Protein 6THK (pdb70)

Foldseek 3Di:
DDPVVVVVCLVPLFVVLLVVLVVVLVVCLVCLLVVLVVQLVVVQCVVCVVPDHHDLVSSLVSLVVSLVVLVVLLVVLVVLLVVADDDPSVPDDSVRVVVRLVVVLVVDDPVVCVVQPSSNSSVSVSVSSNSVSSSVSSVVSSVVSVVVSVVSVVVVLVVLVVVLVVVLVVLLVCQVVVLVVVLVVVVVVDDDDPPDDPLRVLVVSLVSLVVLLVVLVVVLVVLVVQLVPPPDVSSNSNSVSVNVSSVSNNVSSVVVNVVSVVVSVVVVVVVVVVVVVVVLLVVLLVLVVVLLVVCCVAPNDLLSVLLVCLLVLLQPFAWAALVQLCVLCVVLQPVVVVLADLVNLVLQLVQLVQFDPVLLLVQLVSQCSSSVFDRFDDDSNVLSNLVSVCSNDVDCSVNSNVCCVRRPPGGLSSLSSSLSSSVRGTPNDSLSSLVSQLSSQSRGDSVSNVSSSVSNSVVSPDDPDD

Organism: Pseudomonas aeruginosa (strain ATCC 15692 / DSM 22644 / CIP 104116 / JCM 14847 / LMG 12228 / 1C / PRS 101 / PAO1) (NCBI:txid208964)

Secondary structure (DSSP, 8-state):
--HHHHHHHHIIIIIHHHHHHHHHHHHHHHHHHHHHHHHHHHHHHHHHTTSSPPPHHHHHHHHHHHHHHHHHHHHHHHHHHHTS----GGGS-HHHHHHHHHHHHHTS-HHHHHHS-HHHHHHHHHHHHHHHHHHHHHHHHHHHHHHHHHHHHHHHHHHHHHHHHHHHHHHHHTHHHHHHHHHHHHHHTSPPPSS--HHHHHHHHHHHHHHHHHHHHHHHHHHHHHHHT-SSHHHHHHHHHHHHHHHHHHHHHHHHHHHHHHHHHHHHHHHHHHHHHHHHHHHHHHHHHHHHHHHHHHH-HHHHHHHHHHHHHHTT-B---HHHHHHHHHHHHHHHHHHS-HHHHHHHHHHHHT--HHHHHHHHHHHHHHTT-------HHHHHHHHHHHHHSS--HHHHHHHHHHHTT-BHHHHHHHHHHHHHHS--HHHHHHHHHHHHHHTT-HHHHHHHHHHHHHH-------

Solvent-accessible surface area: 26895 Å² total; per-residue (Å²): 90,87,133,120,102,78,102,102,35,26,89,140,17,0,102,134,33,8,124,68,26,52,74,51,6,65,52,62,77,88,116,28,61,61,65,24,59,101,105,3,79,38,73,11,53,133,90,11,122,70,159,119,155,14,71,60,86,39,62,12,87,8,22,38,61,8,9,133,132,15,54,66,47,32,64,39,70,35,57,41,35,102,177,23,72,128,11,29,4,73,158,68,67,23,95,40,4,43,95,32,0,25,55,30,50,96,168,43,55,193,81,86,48,91,92,60,65,26,90,60,7,10,166,58,11,31,116,8,0,57,4,28,16,61,30,44,3,24,28,72,2,2,120,69,10,109,140,36,10,84,123,24,93,51,69,50,70,55,92,50,57,45,100,26,70,137,54,23,144,78,145,88,92,75,39,88,130,100,2,86,64,53,15,84,127,42,21,89,93,66,88,126,72,133,101,47,71,38,54,80,127,10,77,65,32,35,162,37,3,70,108,22,16,42,73,20,104,127,99,47,92,74,11,84,73,96,44,80,116,30,114,66,82,47,69,86,51,89,4,69,31,67,10,86,27,20,75,47,24,14,52,11,1,76,50,49,36,90,132,27,78,61,50,16,82,139,61,126,68,78,51,127,150,57,62,63,125,101,96,37,58,86,56,0,78,117,53,12,43,66,15,13,124,98,9,61,136,163,44,28,76,130,2,7,90,10,0,120,60,0,6,109,20,0,127,88,83,101,20,49,41,13,71,89,0,38,68,5,4,50,145,53,45,86,47,7,90,92,107,10,28,122,167,15,24,91,66,4,5,63,8,7,105,72,30,55,60,78,121,6,53,109,7,11,90,53,0,3,86,22,21,65,28,135,72,76,95,46,90,12,73,44,4,12,94,38,10,36,61,1,2,83,66,43,54,8,104,56,8,1,70,48,6,51,98,33,0,69,78,14,34,0,10,4,6,0,0,16,1,0,0,3,25,54,13,13,98,10,32,66,14,0,1,0,1,7,0,0,2,12,0,0,0,8,35,54,69,4,1,62,89,0,8,78,6,0,52,38,15,23,144,72,158,84,143,227

B-factor: mean 63.56, std 16.73, range [30.0, 134.41]

Sequence (466 aa):
GDLIQREIYLQKNIYYPVRSIFEQGTKEKKEINKKVSDQVDGLLKQITQGKREATRQERVDVMSAVLHKMESDLEGYKKTFTKGPFIDYEKQSSLSIYEAWVKIWEKNSWEERKKYPFQQLVRDELERAVAYYKQDSLSEAVKVLRQELNKQKALKEKEDLSQLERDYRTRKANLQMKVQSELDQAGSALPPLVSPTPEQWLERATRLVTQAIADKKQLQTTNNTLIKNSPTPLEKQKAIYNGELLVDEIASLQARLVKLNAETTRRRTEAERKAAEEQALQDAIKFTADFYKEVTEKFGARTSEMARQLAEGARGKNIRSSAEAIKSFEKHKDALNKKLSLKDRQAIAKAFDSLDKQMMAKSLEKFSKGFGVVGKAIDAASLYQEFKISTETGDWKPFFVKIETLAAGAAASWLVGIAFATATATPIGILGFALVMAVTGAMIDEDLLEKANNLVISILEHHHHH

InterPro domains:
  IPR000293 Channel forming colicin, C-terminal cytotoxic [PF01024] (310-494)
  IPR000293 Channel forming colicin, C-terminal cytotoxic [PR00280] (355-370)
  IPR000293 Channel forming colicin, C-terminal cytotoxic [PR00280] (374-390)
  IPR000293 Channel forming colicin, C-terminal cytotoxic [PR00280] (432-445)
  IPR000293 Channel forming colicin, C-terminal cytotoxic [PR00280] (446-464)
  IPR000293 Channel forming colicin, C-terminal cytotoxic [PS00276] (432-443)
  IPR038283 Channel forming colicin, C-terminal domain superfamily [G3DSA:1.10.490.30] (290-497)

Radius of gyration: 59.18 Å; Cα contacts (8 Å, |Δi|>4): 408; chains: 1; bounding box: 175×58×93 Å

Nearest PDB structures (foldseek):
  6thk-assembly1_A  TM=1.002E+00  e=4.140E-58  Pseudomonas aeruginosa PAO1
  9k2h-assembly1_A  TM=9.189E-01  e=1.240E-11  Shigella flexneri 2b
  1cii-assembly1_A  TM=4.236E-01  e=3.149E-13  Escherichia coli
  2i88-assembly1_A  TM=8.710E-01  e=4.424E-07  Escherichia coli
  6ixe-assembly1_A  TM=3.396E-01  e=9.133E+00  Homo sapiens

Structure (mmCIF, N/CA/C/O backbone):
data_6THK
#
_entry.id   6THK
#
_cell.length_a   50.240
_cell.length_b   53.870
_cell.length_c   104.800
_cell.angle_alpha   90.000
_cell.angle_beta   95.150
_cell.angle_gamma   90.000
#
_symmetry.space_group_name_H-M   'P 1 21 1'
#
loop_
_entity.id
_entity.type
_entity.pdbx_description
1 polymer 'Pyocin S5'
2 non-polymer GLYCEROL
3 non-polymer 'ZINC ION'
4 water water
#
loop_
_atom_site.group_PDB
_atom_site.id
_atom_site.type_symbol
_atom_site.label_atom_id
_atom_site.label_alt_id
_atom_site.label_comp_id
_atom_site.label_asym_id
_atom_site.label_entity_id
_atom_site.label_seq_id
_atom_site.pdbx_PDB_ins_code
_atom_site.Cartn_x
_atom_site.Cartn_y
_atom_site.Cartn_z
_atom_site.occupancy
_atom_site.B_iso_or_equiv
_atom_site.auth_seq_id
_atom_site.auth_comp_id
_atom_site.auth_asym_id
_atom_site.auth_atom_id
_atom_site.pdbx_PDB_model_num
ATOM 1 N N . GLY A 1 40 ? 108.366 56.388 73.904 1.00 74.96 40 GLY A N 1
ATOM 2 C CA . GLY A 1 40 ? 108.932 57.140 75.010 1.00 74.96 40 GLY A CA 1
ATOM 3 C C . GLY A 1 40 ? 108.526 58.592 75.037 1.00 79.02 40 GLY A C 1
ATOM 4 O O . GLY A 1 40 ? 107.464 58.967 75.563 1.00 79.93 40 GLY A O 1
ATOM 5 N N . ASP A 1 41 ? 109.426 59.419 74.485 1.00 73.30 41 ASP A N 1
ATOM 6 C CA . ASP A 1 41 ? 109.310 60.893 74.346 1.00 71.76 41 ASP A CA 1
ATOM 7 C C . ASP A 1 41 ? 107.898 61.337 73.868 1.00 71.35 41 ASP A C 1
ATOM 8 O O . ASP A 1 41 ? 107.349 60.737 72.938 1.00 71.20 41 ASP A O 1
ATOM 13 N N . LEU A 1 42 ? 107.390 62.462 74.394 1.00 64.36 42 LEU A N 1
ATOM 14 C CA . LEU A 1 42 ? 106.107 63.072 74.016 1.00 62.96 42 LEU A CA 1
ATOM 15 C C . LEU A 1 42 ? 106.017 63.505 72.521 1.00 63.21 42 LEU A C 1
ATOM 16 O O . LEU A 1 42 ? 104.923 63.559 71.975 1.00 61.81 42 LEU A O 1
ATOM 21 N N . ILE A 1 43 ? 107.151 63.813 71.892 1.00 57.62 43 ILE A N 1
ATOM 22 C CA . ILE A 1 43 ? 107.281 64.164 70.469 1.00 56.56 43 ILE A CA 1
ATOM 23 C C . ILE A 1 43 ? 107.045 62.867 69.649 1.00 59.31 43 ILE A C 1
ATOM 24 O O . ILE A 1 43 ? 106.293 62.902 68.671 1.00 58.72 43 ILE A O 1
ATOM 29 N N . GLN A 1 44 ? 107.644 61.718 70.089 1.00 54.05 44 GLN A N 1
ATOM 30 C CA . GLN A 1 44 ? 107.480 60.402 69.445 1.00 53.60 44 GLN A CA 1
ATOM 31 C C . GLN A 1 44 ? 106.016 60.002 69.417 1.00 58.30 44 GLN A C 1
ATOM 32 O O . GLN A 1 44 ? 105.532 59.549 68.381 1.00 57.91 44 GLN A O 1
ATOM 38 N N . ARG A 1 45 ? 105.316 60.198 70.552 1.00 56.09 45 ARG A N 1
ATOM 39 C CA . ARG A 1 45 ? 103.896 59.902 70.726 1.00 56.49 45 ARG A CA 1
ATOM 40 C C . ARG A 1 45 ? 103.068 60.737 69.749 1.00 58.98 45 ARG A C 1
ATOM 41 O O . ARG A 1 45 ? 102.306 60.155 68.983 1.00 58.56 45 ARG A O 1
ATOM 49 N N . GLU A 1 46 ? 103.313 62.069 69.696 1.00 54.89 46 GLU A N 1
ATOM 50 C CA . GLU A 1 46 ? 102.669 63.025 68.787 1.00 54.73 46 GLU A CA 1
ATOM 51 C C . GLU A 1 46 ? 102.920 62.695 67.311 1.00 58.83 46 GLU A C 1
ATOM 52 O O . GLU A 1 46 ? 102.034 62.891 66.489 1.00 58.62 46 GLU A O 1
ATOM 58 N N . ILE A 1 47 ? 104.108 62.175 66.984 1.00 55.07 47 ILE A N 1
ATOM 59 C CA . ILE A 1 47 ? 104.465 61.760 65.627 1.00 54.29 47 ILE A CA 1
ATOM 60 C C . ILE A 1 47 ? 103.683 60.469 65.316 1.00 58.37 47 ILE A C 1
ATOM 61 O O . ILE A 1 47 ? 103.033 60.384 64.267 1.00 57.38 47 ILE A O 1
ATOM 66 N N . TYR A 1 48 ? 103.685 59.500 66.268 1.00 55.16 48 TYR A N 1
ATOM 67 C CA . TYR A 1 48 ? 102.958 58.234 66.118 1.00 54.62 48 TYR A CA 1
ATOM 68 C C . TYR A 1 48 ? 101.458 58.498 65.900 1.00 56.15 48 TYR A C 1
ATOM 69 O O . TYR A 1 48 ? 100.904 57.994 64.927 1.00 54.32 48 TYR A O 1
ATOM 78 N N . LEU A 1 49 ? 100.822 59.312 66.782 1.00 52.27 49 LEU A N 1
ATOM 79 C CA . LEU A 1 49 ? 99.398 59.653 66.682 1.00 51.67 49 LEU A CA 1
ATOM 80 C C . LEU A 1 49 ? 99.064 60.300 65.329 1.00 57.26 49 LEU A C 1
ATOM 81 O O . LEU A 1 49 ? 98.043 59.952 64.733 1.00 58.52 49 LEU A O 1
ATOM 86 N N . GLN A 1 50 ? 99.916 61.233 64.844 1.00 52.22 50 GLN A N 1
ATOM 87 C CA . GLN A 1 50 ? 99.698 61.900 63.555 1.00 51.36 50 GLN A CA 1
ATOM 88 C C . GLN A 1 50 ? 99.823 60.939 62.387 1.00 56.34 50 GLN A C 1
ATOM 89 O O . GLN A 1 50 ? 98.911 60.862 61.579 1.00 55.17 50 GLN A O 1
ATOM 95 N N . LYS A 1 51 ? 100.938 60.198 62.307 1.00 54.09 51 LYS A N 1
ATOM 96 C CA . LYS A 1 51 ? 101.218 59.267 61.216 1.00 54.35 51 LYS A CA 1
ATOM 97 C C . LYS A 1 51 ? 100.261 58.079 61.123 1.00 58.59 51 LYS A C 1
ATOM 98 O O . LYS A 1 51 ? 99.878 57.709 60.017 1.00 58.73 51 LYS A O 1
ATOM 104 N N . ASN A 1 52 ? 99.939 57.448 62.265 1.00 54.33 52 ASN A N 1
ATOM 105 C CA . ASN A 1 52 ? 99.188 56.199 62.336 1.00 54.16 52 ASN A CA 1
ATOM 106 C C . ASN A 1 52 ? 97.694 56.337 62.574 1.00 57.83 52 ASN A C 1
ATOM 107 O O . ASN A 1 52 ? 96.948 55.424 62.216 1.00 56.31 52 ASN A O 1
ATOM 112 N N . ILE A 1 53 ? 97.257 57.442 63.193 1.00 54.58 53 ILE A N 1
ATOM 113 C CA . ILE A 1 53 ? 95.853 57.648 63.488 1.00 54.21 53 ILE A CA 1
ATOM 114 C C . ILE A 1 53 ? 95.282 58.878 62.735 1.00 59.69 53 ILE A C 1
ATOM 115 O O . ILE A 1 53 ? 94.430 58.674 61.879 1.00 61.27 53 ILE A O 1
ATOM 120 N N . TYR A 1 54 ? 95.715 60.115 63.026 1.00 55.64 54 TYR A N 1
ATOM 121 C CA . TYR A 1 54 ? 95.122 61.309 62.411 1.00 56.22 54 TYR A CA 1
ATOM 122 C C . TYR A 1 54 ? 95.213 61.377 60.877 1.00 61.01 54 TYR A C 1
ATOM 123 O O . TYR A 1 54 ? 94.186 61.581 60.241 1.00 60.43 54 TYR A O 1
ATOM 132 N N . TYR A 1 55 ? 96.411 61.253 60.290 1.00 58.16 55 TYR A N 1
ATOM 133 C CA . TYR A 1 55 ? 96.586 61.362 58.838 1.00 57.99 55 TYR A CA 1
ATOM 134 C C . TYR A 1 55 ? 95.803 60.255 58.076 1.00 62.21 55 TYR A C 1
ATOM 135 O O . TYR A 1 55 ? 95.050 60.630 57.168 1.00 61.26 55 TYR A O 1
ATOM 144 N N . PRO A 1 56 ? 95.840 58.946 58.485 1.00 58.76 56 PRO A N 1
ATOM 145 C CA . PRO A 1 56 ? 95.027 57.930 57.783 1.00 58.06 56 PRO A CA 1
ATOM 146 C C . PRO A 1 56 ? 93.511 58.119 57.941 1.00 60.90 56 PRO A C 1
ATOM 147 O O . PRO A 1 56 ? 92.806 58.024 56.930 1.00 60.87 56 PRO A O 1
ATOM 151 N N . VAL A 1 57 ? 93.046 58.352 59.161 1.00 55.50 57 VAL A N 1
ATOM 152 C CA . VAL A 1 57 ? 91.630 58.509 59.441 1.00 53.93 57 VAL A CA 1
ATOM 153 C C . VAL A 1 57 ? 91.034 59.701 58.735 1.00 57.10 57 VAL A C 1
ATOM 154 O O . VAL A 1 57 ? 89.912 59.652 58.269 1.00 56.75 57 VAL A O 1
ATOM 158 N N . ARG A 1 58 ? 91.784 60.784 58.684 1.00 53.51 58 ARG A N 1
ATOM 159 C CA . ARG A 1 58 ? 91.324 61.978 58.011 1.00 53.72 58 ARG A CA 1
ATOM 160 C C . ARG A 1 58 ? 91.118 61.722 56.515 1.00 60.86 58 ARG A C 1
ATOM 161 O O . ARG A 1 58 ? 90.184 62.240 55.922 1.00 60.72 58 ARG A O 1
ATOM 169 N N . SER A 1 59 ? 92.016 60.962 55.898 1.00 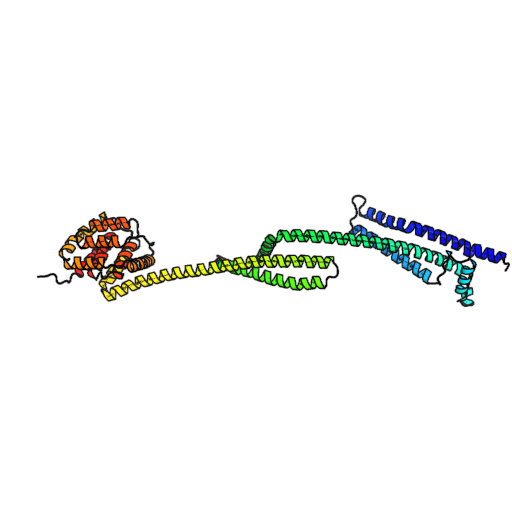58.83 59 SER A N 1
ATOM 170 C CA . SER A 1 59 ? 91.878 60.629 54.484 1.00 59.33 59 SER A CA 1
ATOM 171 C C . SER A 1 59 ? 90.638 59.780 54.226 1.00 62.49 59 SER A C 1
ATOM 172 O O . SER A 1 59 ? 89.898 60.023 53.290 1.00 63.17 59 SER A O 1
ATOM 175 N N . ILE A 1 60 ? 90.420 58.795 55.084 1.00 56.99 60 ILE A N 1
ATOM 176 C CA . ILE A 1 60 ? 89.257 57.891 55.022 1.00 56.09 60 ILE A CA 1
ATOM 177 C C . ILE A 1 60 ? 87.963 58.693 55.078 1.00 60.52 60 ILE A C 1
ATOM 178 O O . ILE A 1 60 ? 87.043 58.441 54.306 1.00 61.26 60 ILE A O 1
ATOM 183 N N . PHE A 1 61 ? 87.913 59.663 55.995 1.00 56.98 61 PHE A N 1
ATOM 184 C CA . PHE A 1 61 ? 86.796 60.552 56.221 1.00 57.02 61 PHE A CA 1
ATOM 185 C C . PHE A 1 61 ? 86.566 61.476 55.033 1.00 63.23 61 PHE A C 1
ATOM 186 O O . PHE A 1 61 ? 85.420 61.753 54.693 1.00 63.03 61 PHE A O 1
ATOM 194 N N . GLU A 1 62 ? 87.657 61.959 54.415 1.00 61.19 62 GLU A N 1
ATOM 195 C CA . GLU A 1 62 ? 87.628 62.814 53.231 1.00 61.04 62 GLU A CA 1
ATOM 196 C C . GLU A 1 62 ? 87.090 62.029 52.023 1.00 63.20 62 GLU A C 1
ATOM 197 O O . GLU A 1 62 ? 86.200 62.532 51.341 1.00 63.13 62 GLU A O 1
ATOM 203 N N . GLN A 1 63 ? 87.602 60.790 51.783 1.00 58.79 63 GLN A N 1
ATOM 204 C CA . GLN A 1 63 ? 87.137 59.899 50.707 1.00 58.75 63 GLN A CA 1
ATOM 205 C C . GLN A 1 63 ? 85.688 59.510 50.962 1.00 64.32 63 GLN A C 1
ATOM 206 O O . GLN A 1 63 ? 84.893 59.521 50.025 1.00 64.64 63 GLN A O 1
ATOM 208 N N . GLY A 1 64 ? 85.355 59.225 52.228 1.00 61.38 64 GLY A N 1
ATOM 209 C CA . GLY A 1 64 ? 84.015 58.879 52.699 1.00 61.34 64 GLY A CA 1
ATOM 210 C C . GLY A 1 64 ? 82.966 59.915 52.332 1.00 66.78 64 GLY A C 1
ATOM 211 O O . GLY A 1 64 ? 81.958 59.574 51.710 1.00 66.74 64 GLY A O 1
ATOM 212 N N . THR A 1 65 ? 83.229 61.199 52.656 1.00 64.01 65 THR A N 1
ATOM 213 C CA . THR A 1 65 ? 82.342 62.319 52.333 1.00 64.20 65 THR A CA 1
ATOM 214 C C . THR A 1 65 ? 82.262 62.533 50.823 1.00 69.43 65 THR A C 1
ATOM 215 O O . THR A 1 65 ? 81.183 62.861 50.324 1.00 70.28 65 THR A O 1
ATOM 219 N N . LYS A 1 66 ? 83.397 62.350 50.093 1.00 65.05 66 LYS A N 1
ATOM 220 C CA . LYS A 1 66 ? 83.447 62.515 48.633 1.00 64.30 66 LYS A CA 1
ATOM 221 C C . LYS A 1 66 ? 82.483 61.531 47.969 1.00 68.34 66 LYS A C 1
ATOM 222 O O . LYS A 1 66 ? 81.733 61.924 47.083 1.00 68.38 66 LYS A O 1
ATOM 224 N N . GLU A 1 67 ? 82.476 60.269 48.441 1.00 64.01 67 GLU A N 1
ATOM 225 C CA . GLU A 1 67 ? 81.623 59.197 47.948 1.00 62.87 67 GLU A CA 1
ATOM 226 C C . GLU A 1 67 ? 80.157 59.495 48.228 1.00 65.45 67 GLU A C 1
ATOM 227 O O . GLU A 1 67 ? 79.349 59.382 47.309 1.00 64.77 67 GLU A O 1
ATOM 233 N N . LYS A 1 68 ? 79.821 59.926 49.469 1.00 60.93 68 LYS A N 1
ATOM 234 C CA . LYS A 1 68 ? 78.447 60.256 49.868 1.00 60.78 68 LYS A CA 1
ATOM 235 C C . LYS A 1 68 ? 77.866 61.418 49.063 1.00 66.35 68 LYS A C 1
ATOM 236 O O . LYS A 1 68 ? 76.650 61.496 48.887 1.00 67.26 68 LYS A O 1
ATOM 242 N N . LYS A 1 69 ? 78.728 62.313 48.581 1.00 63.57 69 LYS A N 1
ATOM 243 C CA . LYS A 1 69 ? 78.304 63.453 47.785 1.00 63.70 69 LYS A CA 1
ATOM 244 C C . LYS A 1 69 ? 77.983 63.003 46.351 1.00 69.88 69 LYS A C 1
ATOM 245 O O . LYS A 1 69 ? 77.065 63.562 45.743 1.00 70.43 69 LYS A O 1
ATOM 247 N N . GLU A 1 70 ? 78.694 61.972 45.840 1.00 66.12 70 GLU A N 1
ATOM 248 C CA . GLU A 1 70 ? 78.556 61.479 44.456 1.00 65.88 70 GLU A CA 1
ATOM 249 C C . GLU A 1 70 ? 77.770 60.160 44.235 1.00 68.47 70 GLU A C 1
ATOM 250 O O . GLU A 1 70 ? 77.622 59.749 43.070 1.00 68.48 70 GLU A O 1
ATOM 256 N N . ILE A 1 71 ? 77.340 59.476 45.325 1.00 62.46 71 ILE A N 1
ATOM 257 C CA . ILE A 1 71 ? 76.654 58.172 45.241 1.00 61.25 71 ILE A CA 1
ATOM 258 C C . ILE A 1 71 ? 75.317 58.214 44.484 1.00 64.04 71 ILE A C 1
ATOM 259 O O . ILE A 1 71 ? 75.155 57.406 43.571 1.00 63.92 71 ILE A O 1
ATOM 264 N N . ASN A 1 72 ? 74.382 59.133 44.851 1.00 58.75 72 ASN A N 1
ATOM 265 C CA . ASN A 1 72 ? 73.058 59.249 44.221 1.00 58.16 72 ASN A CA 1
ATOM 266 C C . ASN A 1 72 ? 73.176 59.460 42.713 1.00 64.84 72 ASN A C 1
ATOM 267 O O . ASN A 1 72 ? 72.494 58.768 41.953 1.00 65.49 72 ASN A O 1
ATOM 272 N N . LYS A 1 73 ? 74.108 60.350 42.289 1.00 62.05 73 LYS A N 1
ATOM 273 C CA . LYS A 1 73 ? 74.425 60.645 40.892 1.00 62.25 73 LYS A CA 1
ATOM 274 C C . LYS A 1 73 ? 74.951 59.398 40.171 1.00 66.07 73 LYS A C 1
ATOM 275 O O . LYS A 1 73 ? 74.486 59.115 39.070 1.00 66.62 73 LYS A O 1
ATOM 277 N N . LYS A 1 74 ? 75.877 58.635 40.801 1.00 61.11 74 LYS A N 1
ATOM 278 C CA . LYS A 1 74 ? 76.445 57.409 40.226 1.00 60.58 74 LYS A CA 1
ATOM 279 C C . LYS A 1 74 ? 75.411 56.266 40.136 1.00 65.54 74 LYS A C 1
ATOM 280 O O . LYS A 1 74 ? 75.437 55.482 39.175 1.00 64.43 74 LYS A O 1
ATOM 282 N N . VAL A 1 75 ? 74.498 56.185 41.133 1.00 62.73 75 VAL A N 1
ATOM 283 C CA . VAL A 1 75 ? 73.425 55.183 41.196 1.00 62.67 75 VAL A CA 1
ATOM 284 C C . VAL A 1 75 ? 72.411 55.466 40.068 1.00 67.75 75 VAL A C 1
ATOM 285 O O . VAL A 1 75 ? 72.084 54.562 39.295 1.00 67.66 75 VAL A O 1
ATOM 289 N N . SER A 1 76 ? 71.963 56.729 39.959 1.00 65.09 76 SER A N 1
ATOM 290 C CA . SER A 1 76 ? 71.029 57.193 38.932 1.00 65.46 76 SER A CA 1
ATOM 291 C C . SER A 1 76 ? 71.585 56.926 37.530 1.00 68.91 76 SER A C 1
ATOM 292 O O . SER A 1 76 ? 70.843 56.492 36.651 1.00 68.36 76 SER A O 1
ATOM 295 N N . ASP A 1 77 ? 72.891 57.120 37.348 1.00 65.07 77 ASP A N 1
ATOM 296 C CA . ASP A 1 77 ? 73.538 56.914 36.066 1.00 65.84 77 ASP A CA 1
ATOM 297 C C . ASP A 1 77 ? 73.716 55.432 35.708 1.00 70.19 77 ASP A C 1
ATOM 298 O O . ASP A 1 77 ? 73.756 55.118 34.516 1.00 70.43 77 ASP A O 1
ATOM 303 N N . GLN A 1 78 ? 73.805 54.521 36.708 1.00 66.33 78 GLN A N 1
ATOM 304 C CA . GLN A 1 78 ? 73.929 53.079 36.421 1.00 65.87 78 GLN A CA 1
ATOM 305 C C . GLN A 1 78 ? 72.576 52.553 35.961 1.00 68.41 78 GLN A C 1
ATOM 306 O O . GLN A 1 78 ? 72.521 51.743 35.035 1.00 67.88 78 GLN A O 1
ATOM 312 N N . VAL A 1 79 ? 71.492 53.040 36.591 1.00 64.45 79 VAL A N 1
ATOM 313 C CA . VAL A 1 79 ? 70.108 52.686 36.256 1.00 63.83 79 VAL A CA 1
ATOM 314 C C . VAL A 1 79 ? 69.812 53.059 34.787 1.00 67.16 79 VAL A C 1
ATOM 315 O O . VAL A 1 79 ? 69.430 52.187 34.003 1.00 66.27 79 VAL A O 1
ATOM 319 N N . ASP A 1 80 ? 70.064 54.336 34.423 1.00 63.50 80 ASP A N 1
ATOM 320 C CA . ASP A 1 80 ? 69.851 54.908 33.093 1.00 63.36 80 ASP A CA 1
ATOM 321 C C . ASP A 1 80 ? 70.715 54.251 32.016 1.00 66.46 80 ASP A C 1
ATOM 322 O O . ASP A 1 80 ? 70.208 53.946 30.939 1.00 65.57 80 ASP A O 1
ATOM 327 N N . GLY A 1 81 ? 71.997 54.024 32.321 1.00 62.40 81 GLY A N 1
ATOM 328 C CA . GLY A 1 81 ? 72.948 53.398 31.410 1.00 61.42 81 GLY A CA 1
ATOM 329 C C . GLY A 1 81 ? 72.565 51.978 31.076 1.00 65.41 81 GLY A C 1
ATOM 330 O O . GLY A 1 81 ? 72.745 51.548 29.939 1.00 66.64 81 GLY A O 1
ATOM 331 N N . LEU A 1 82 ? 72.009 51.255 32.064 1.00 61.12 82 LEU A N 1
ATOM 332 C CA . LEU A 1 82 ? 71.526 49.875 31.933 1.00 60.95 82 LEU A CA 1
ATOM 333 C C . LEU A 1 82 ? 70.194 49.844 31.166 1.00 65.79 82 LEU A C 1
ATOM 334 O O . LEU A 1 82 ? 69.976 48.949 30.344 1.00 65.04 82 LEU A O 1
ATOM 339 N N . LEU A 1 83 ? 69.314 50.837 31.421 1.00 63.49 83 LEU A N 1
ATOM 340 C CA . LEU A 1 83 ? 68.029 50.964 30.732 1.00 64.02 83 LEU A CA 1
ATOM 341 C C . LEU A 1 83 ? 68.268 51.239 29.250 1.00 72.13 83 LEU A C 1
ATOM 342 O O . LEU A 1 83 ? 67.627 50.613 28.405 1.00 72.76 83 LEU A O 1
ATOM 347 N N . LYS A 1 84 ? 69.266 52.099 28.946 1.00 70.58 84 LYS A N 1
ATOM 348 C CA . LYS A 1 84 ? 69.690 52.447 27.590 1.00 71.08 84 LYS A CA 1
ATOM 349 C C . LYS A 1 84 ? 70.265 51.236 26.867 1.00 77.16 84 LYS A C 1
ATOM 350 O O . LYS A 1 84 ? 70.206 51.177 25.641 1.00 77.16 84 LYS A O 1
ATOM 352 N N . GLN A 1 85 ? 70.815 50.269 27.618 1.00 75.11 85 GLN A N 1
ATOM 353 C CA . GLN A 1 85 ? 71.363 49.061 27.019 1.00 76.15 85 GLN A CA 1
ATOM 354 C C . GLN A 1 85 ? 70.236 48.136 26.562 1.00 84.22 85 GLN A C 1
ATOM 355 O O . GLN A 1 85 ? 70.266 47.664 25.423 1.00 84.66 85 GLN A O 1
ATOM 361 N N . ILE A 1 86 ? 69.214 47.938 27.421 1.00 82.04 86 ILE A N 1
ATOM 362 C CA . ILE A 1 86 ? 68.041 47.104 27.134 1.00 82.13 86 ILE A CA 1
ATOM 363 C C . ILE A 1 86 ? 67.246 47.617 25.919 1.00 87.84 86 ILE A C 1
ATOM 364 O O . ILE A 1 86 ? 66.939 46.831 25.018 1.00 87.84 86 ILE A O 1
ATOM 369 N N . THR A 1 87 ? 66.938 48.931 25.891 1.00 85.48 87 THR A N 1
ATOM 370 C CA . THR A 1 87 ? 66.167 49.577 24.821 1.00 85.77 87 THR A CA 1
ATOM 371 C C . THR A 1 87 ? 66.992 49.873 23.561 1.00 90.66 87 THR A C 1
ATOM 372 O O . THR A 1 87 ? 66.405 50.069 22.491 1.00 90.76 87 THR A O 1
ATOM 376 N N . GLN A 1 88 ? 68.343 49.925 23.697 1.00 87.28 88 GLN A N 1
ATOM 377 C CA . GLN A 1 88 ? 69.339 50.221 22.646 1.00 87.12 88 GLN A CA 1
ATOM 378 C C . GLN A 1 88 ? 69.173 51.637 22.052 1.00 91.13 88 GLN A C 1
ATOM 379 O O . GLN A 1 88 ? 69.586 51.886 20.914 1.00 91.01 88 GLN A O 1
ATOM 385 N N . GLY A 1 89 ? 68.597 52.545 22.856 1.00 87.69 89 GLY A N 1
ATOM 386 C CA . GLY A 1 89 ? 68.339 53.945 22.522 1.00 87.42 89 GLY A CA 1
ATOM 387 C C . GLY A 1 89 ? 67.466 54.162 21.301 1.00 91.36 89 GLY A C 1
ATOM 388 O O . GLY A 1 89 ? 67.524 55.225 20.673 1.00 90.90 89 GLY A O 1
ATOM 389 N N . LYS A 1 90 ? 66.653 53.138 20.964 1.00 87.83 90 LYS A N 1
ATOM 390 C CA . LYS A 1 90 ? 65.736 53.091 19.818 1.00 87.21 90 LYS A CA 1
ATOM 391 C C . LYS A 1 90 ? 64.333 53.528 20.228 1.00 90.46 90 LYS A C 1
ATOM 392 O O . LYS A 1 90 ? 63.574 54.027 19.392 1.00 90.69 90 LYS A O 1
ATOM 398 N N . ARG A 1 91 ? 63.984 53.306 21.504 1.00 85.58 91 ARG A N 1
ATOM 399 C CA . ARG A 1 91 ? 62.694 53.646 22.095 1.00 84.61 91 ARG A CA 1
ATOM 400 C C . ARG A 1 91 ? 62.869 53.952 23.594 1.00 87.47 91 ARG A C 1
ATOM 401 O O . ARG A 1 91 ? 63.921 53.653 24.167 1.00 87.40 91 ARG A O 1
ATOM 409 N N . GLU A 1 92 ? 61.843 54.552 24.216 1.00 82.82 92 GLU A N 1
ATOM 410 C CA . GLU A 1 92 ? 61.820 54.839 25.650 1.00 81.86 92 GLU A CA 1
ATOM 411 C C . GLU A 1 92 ? 61.457 53.558 26.413 1.00 83.34 92 GLU A C 1
ATOM 412 O O . GLU A 1 92 ? 60.674 52.748 25.910 1.00 82.64 92 GLU A O 1
ATOM 418 N N . ALA A 1 93 ? 62.063 53.359 27.597 1.00 78.05 93 ALA A N 1
ATOM 419 C CA . ALA A 1 93 ? 61.826 52.187 28.439 1.00 76.58 93 ALA A CA 1
ATOM 420 C C . ALA A 1 93 ? 60.449 52.215 29.065 1.00 76.78 93 ALA A C 1
ATOM 421 O O . ALA A 1 93 ? 59.945 53.283 29.423 1.00 76.00 93 ALA A O 1
ATOM 423 N N . THR A 1 94 ? 59.851 51.027 29.204 1.00 70.57 94 THR A N 1
ATOM 424 C CA . THR A 1 94 ? 58.553 50.862 29.828 1.00 68.86 94 THR A CA 1
ATOM 425 C C . THR A 1 94 ? 58.725 51.046 31.329 1.00 70.01 94 THR A C 1
ATOM 426 O O . THR A 1 94 ? 59.851 51.014 31.837 1.00 69.03 94 THR A O 1
ATOM 430 N N . ARG A 1 95 ? 57.612 51.200 32.029 1.00 65.02 95 ARG A N 1
ATOM 431 C CA . ARG A 1 95 ? 57.637 51.356 33.466 1.00 63.96 95 ARG A CA 1
ATOM 432 C C . ARG A 1 95 ? 58.102 50.054 34.104 1.00 66.73 95 ARG A C 1
ATOM 433 O O . ARG A 1 95 ? 58.751 50.060 35.140 1.00 67.21 95 ARG A O 1
ATOM 441 N N . GLN A 1 96 ? 57.775 48.934 33.479 1.00 61.50 96 GLN A N 1
ATOM 442 C CA . GLN A 1 96 ? 58.183 47.643 34.002 1.00 60.84 96 GLN A CA 1
ATOM 443 C C . GLN A 1 96 ? 59.692 47.482 33.885 1.00 64.30 96 GLN A C 1
ATOM 444 O O . GLN A 1 96 ? 60.346 46.996 34.796 1.00 63.41 96 GLN A O 1
ATOM 450 N N . GLU A 1 97 ? 60.231 47.882 32.744 1.00 61.11 97 GLU A N 1
ATOM 451 C CA . GLU A 1 97 ? 61.669 47.825 32.489 1.00 61.48 97 GLU A CA 1
ATOM 452 C C . GLU A 1 97 ? 62.470 48.651 33.514 1.00 65.45 97 GLU A C 1
ATOM 453 O O . GLU A 1 97 ? 63.485 48.167 34.009 1.00 66.00 97 GLU A O 1
ATOM 459 N N . ARG A 1 98 ? 61.948 49.843 33.887 1.00 60.30 98 ARG A N 1
ATOM 460 C CA . ARG A 1 98 ? 62.492 50.779 34.872 1.00 59.15 98 ARG A CA 1
ATOM 461 C C . ARG A 1 98 ? 62.500 50.139 36.264 1.00 61.41 98 ARG A C 1
ATOM 462 O O . ARG A 1 98 ? 63.539 50.127 36.921 1.00 61.19 98 ARG A O 1
ATOM 470 N N . VAL A 1 99 ? 61.358 49.573 36.684 1.00 56.86 99 VAL A N 1
ATOM 471 C CA . VAL A 1 99 ? 61.160 48.889 37.966 1.00 56.15 99 VAL A CA 1
ATOM 472 C C . VAL A 1 99 ? 62.127 47.700 38.098 1.00 60.33 99 VAL A C 1
ATOM 473 O O . VAL A 1 99 ? 62.753 47.539 39.142 1.00 58.16 99 VAL A O 1
ATOM 477 N N . ASP A 1 100 ? 62.261 46.898 37.022 1.00 59.03 100 ASP A N 1
ATOM 478 C CA . ASP A 1 100 ? 63.116 45.708 36.971 1.00 59.67 100 ASP A CA 1
ATOM 479 C C . ASP A 1 100 ? 64.611 46.018 37.142 1.00 62.78 100 ASP A C 1
ATOM 480 O O . ASP A 1 100 ? 65.284 45.324 37.907 1.00 62.69 100 ASP A O 1
ATOM 485 N N . VAL A 1 101 ? 65.118 47.055 36.446 1.00 58.63 101 VAL A N 1
ATOM 486 C CA . VAL A 1 101 ? 66.514 47.489 36.526 1.00 58.82 101 VAL A CA 1
ATOM 487 C C . VAL A 1 101 ? 66.792 48.086 37.918 1.00 62.42 101 VAL A C 1
ATOM 488 O O . VAL A 1 101 ? 67.721 47.646 38.588 1.00 62.66 101 VAL A O 1
ATOM 492 N N . MET A 1 102 ? 65.961 49.041 38.363 1.00 58.26 102 MET A N 1
ATOM 493 C CA . MET A 1 102 ? 66.067 49.679 39.676 1.00 57.71 102 MET A CA 1
ATOM 494 C C . MET A 1 102 ? 66.052 48.655 40.801 1.00 62.42 102 MET A C 1
ATOM 495 O O . MET A 1 102 ? 66.799 48.824 41.759 1.00 62.89 102 MET A O 1
ATOM 500 N N . SER A 1 103 ? 65.223 47.592 40.692 1.00 58.44 103 SER A N 1
ATOM 501 C CA . SER A 1 103 ? 65.155 46.544 41.712 1.00 58.01 103 SER A CA 1
ATOM 502 C C . SER A 1 103 ? 66.468 45.748 41.746 1.00 63.04 103 SER A C 1
ATOM 503 O O . SER A 1 103 ? 66.985 45.491 42.834 1.00 64.35 103 SER A O 1
ATOM 506 N N . ALA A 1 104 ? 67.015 45.393 40.554 1.00 58.20 104 ALA A N 1
ATOM 507 C CA . ALA A 1 104 ? 68.254 44.635 40.371 1.00 57.89 104 ALA A CA 1
ATOM 508 C C . ALA A 1 104 ? 69.450 45.362 40.989 1.00 62.45 104 ALA A C 1
ATOM 509 O O . ALA A 1 104 ? 70.269 44.734 41.674 1.00 60.89 104 ALA A O 1
ATOM 511 N N . VAL A 1 105 ? 69.534 46.685 40.733 1.00 58.99 105 VAL A N 1
ATOM 512 C CA . VAL A 1 105 ? 70.570 47.580 41.232 1.00 58.76 105 VAL A CA 1
ATOM 513 C C . VAL A 1 105 ? 70.461 47.693 42.761 1.00 62.50 105 VAL A C 1
ATOM 514 O O . VAL A 1 105 ? 71.480 47.557 43.449 1.00 62.73 105 VAL A O 1
ATOM 518 N N . LEU A 1 106 ? 69.223 47.880 43.279 1.00 57.66 106 LEU A N 1
ATOM 519 C CA . LEU A 1 106 ? 68.917 47.979 44.705 1.00 57.56 106 LEU A CA 1
ATOM 520 C C . LEU A 1 106 ? 69.270 46.716 45.448 1.00 64.91 106 LEU A C 1
ATOM 521 O O . LEU A 1 106 ? 69.769 46.812 46.568 1.00 65.49 106 LEU A O 1
ATOM 526 N N . HIS A 1 107 ? 69.029 45.536 44.842 1.00 63.32 107 HIS A N 1
ATOM 527 C CA . HIS A 1 107 ? 69.343 44.266 45.492 1.00 64.02 107 HIS A CA 1
ATOM 528 C C . HIS A 1 107 ? 70.850 44.082 45.688 1.00 65.53 107 HIS A C 1
ATOM 529 O O . HIS A 1 107 ? 71.281 43.570 46.729 1.00 63.49 107 HIS A O 1
ATOM 536 N N . LYS A 1 108 ? 71.647 44.560 44.710 1.00 62.21 108 LYS A N 1
ATOM 537 C CA . LYS A 1 108 ? 73.115 44.526 44.748 1.00 62.19 108 LYS A CA 1
ATOM 538 C C . LYS A 1 108 ? 73.641 45.512 45.808 1.00 65.84 108 LYS A C 1
ATOM 539 O O . LYS A 1 108 ? 74.573 45.177 46.540 1.00 66.17 108 LYS A O 1
ATOM 545 N N . MET A 1 109 ? 73.027 46.709 45.891 1.00 61.14 109 MET A N 1
ATOM 546 C CA . MET A 1 109 ? 73.362 47.762 46.850 1.00 60.46 109 MET A CA 1
ATOM 547 C C . MET A 1 109 ? 73.060 47.341 48.274 1.00 65.16 109 MET A C 1
ATOM 548 O O . MET A 1 109 ? 73.853 47.652 49.161 1.00 66.09 109 MET A O 1
ATOM 553 N N . GLU A 1 110 ? 71.920 46.661 48.497 1.00 60.88 110 GLU A N 1
ATOM 554 C CA . GLU A 1 110 ? 71.490 46.148 49.800 1.00 60.43 110 GLU A CA 1
ATOM 555 C C . GLU A 1 110 ? 72.439 45.044 50.314 1.00 64.82 110 GLU A C 1
ATOM 556 O O . GLU A 1 110 ? 72.623 44.927 51.526 1.00 65.01 110 GLU A O 1
ATOM 562 N N . SER A 1 111 ? 72.972 44.193 49.402 1.00 61.35 111 SER A N 1
ATOM 563 C CA . SER A 1 111 ? 73.868 43.098 49.776 1.00 62.11 111 SER A CA 1
ATOM 564 C C . SER A 1 111 ? 75.248 43.607 50.160 1.00 66.20 111 SER A C 1
ATOM 565 O O . SER A 1 111 ? 75.828 43.096 51.121 1.00 66.33 111 SER A O 1
ATOM 568 N N . ASP A 1 112 ? 75.735 44.660 49.454 1.00 61.64 112 ASP A N 1
ATOM 569 C CA . ASP A 1 112 ? 76.989 45.355 49.740 1.00 61.10 112 ASP A CA 1
ATOM 570 C C . ASP A 1 112 ? 76.826 46.083 51.063 1.00 64.02 112 ASP A C 1
ATOM 571 O O . ASP A 1 112 ? 77.743 46.022 51.890 1.00 64.25 112 ASP A O 1
ATOM 576 N N . LEU A 1 113 ? 75.643 46.740 51.280 1.00 58.35 113 LEU A N 1
ATOM 577 C CA . LEU A 1 113 ? 75.309 47.435 52.524 1.00 57.31 113 LEU A CA 1
ATOM 578 C C . LEU A 1 113 ? 75.419 46.466 53.700 1.00 62.89 113 LEU A C 1
ATOM 579 O O . LEU A 1 113 ? 76.118 46.787 54.656 1.00 62.87 113 LEU A O 1
ATOM 584 N N . GLU A 1 114 ? 74.816 45.257 53.585 1.00 59.80 114 GLU A N 1
ATOM 585 C CA . GLU A 1 114 ? 74.870 44.219 54.619 1.00 60.47 114 GLU A CA 1
ATOM 586 C C . GLU A 1 114 ? 76.301 43.767 54.933 1.00 66.17 114 GLU A C 1
ATOM 587 O O . GLU A 1 114 ? 76.619 43.559 56.104 1.00 66.60 114 GLU A O 1
ATOM 589 N N . GLY A 1 115 ? 77.140 43.668 53.896 1.00 62.97 115 GLY A N 1
ATOM 590 C CA . GLY A 1 115 ? 78.543 43.283 53.999 1.00 62.96 115 GLY A CA 1
ATOM 591 C C . GLY A 1 115 ? 79.375 44.282 54.777 1.00 68.65 115 GLY A C 1
ATOM 592 O O . GLY A 1 115 ? 80.061 43.907 55.731 1.00 68.06 115 GLY A O 1
ATOM 593 N N . TYR A 1 116 ? 79.311 45.570 54.373 1.00 66.70 116 TYR A N 1
ATOM 594 C CA . TYR A 1 116 ? 80.006 46.683 55.029 1.00 66.57 116 TYR A CA 1
ATOM 595 C C . TYR A 1 116 ? 79.470 46.892 56.436 1.00 71.14 116 TYR A C 1
ATOM 596 O O . TYR A 1 116 ? 80.253 47.205 57.339 1.00 71.51 116 TYR A O 1
ATOM 605 N N . LYS A 1 117 ? 78.139 46.718 56.623 1.00 67.19 117 LYS A N 1
ATOM 606 C CA . LYS A 1 117 ? 77.489 46.851 57.929 1.00 67.22 117 LYS A CA 1
ATOM 607 C C . LYS A 1 117 ? 77.898 45.712 58.862 1.00 71.98 117 LYS A C 1
ATOM 608 O O . LYS A 1 117 ? 77.886 45.907 60.069 1.00 71.78 117 LYS A O 1
ATOM 610 N N . LYS A 1 118 ? 78.303 44.548 58.311 1.00 68.84 118 LYS A N 1
ATOM 611 C CA . LYS A 1 118 ? 78.763 43.404 59.106 1.00 68.49 118 LYS A CA 1
ATOM 612 C C . LYS A 1 118 ? 80.177 43.634 59.640 1.00 71.44 118 LYS A C 1
ATOM 613 O O . LYS A 1 118 ? 80.436 43.355 60.812 1.00 71.77 118 LYS A O 1
ATOM 615 N N . THR A 1 119 ? 81.087 44.138 58.776 1.00 66.49 119 THR A N 1
ATOM 616 C CA . THR A 1 119 ? 82.490 44.442 59.089 1.00 65.95 119 THR A CA 1
ATOM 617 C C . THR A 1 119 ? 82.579 45.506 60.189 1.00 71.70 119 THR A C 1
ATOM 618 O O . THR A 1 119 ? 83.330 45.331 61.155 1.00 72.21 119 THR A O 1
ATOM 622 N N . PHE A 1 120 ? 81.813 46.608 60.029 1.00 67.54 120 PHE A N 1
ATOM 623 C CA . PHE A 1 120 ? 81.735 47.701 60.990 1.00 66.84 120 PHE A CA 1
ATOM 624 C C . PHE A 1 120 ? 81.229 47.194 62.347 1.00 70.78 120 PHE A C 1
ATOM 625 O O . PHE A 1 120 ? 81.783 47.579 63.374 1.00 70.21 120 PHE A O 1
ATOM 633 N N . THR A 1 121 ? 80.211 46.304 62.332 1.00 68.11 121 THR A N 1
ATOM 634 C CA . THR A 1 121 ? 79.567 45.670 63.492 1.00 68.57 121 THR A CA 1
ATOM 635 C C . THR A 1 121 ? 80.577 44.941 64.397 1.00 73.59 121 THR A C 1
ATOM 636 O O . THR A 1 121 ? 80.446 45.032 65.616 1.00 73.23 121 THR A O 1
ATOM 640 N N . LYS A 1 122 ? 81.604 44.284 63.804 1.00 71.36 122 LYS A N 1
ATOM 641 C CA . LYS A 1 122 ? 82.674 43.535 64.490 1.00 71.73 122 LYS A CA 1
ATOM 642 C C . LYS A 1 122 ? 83.363 44.270 65.677 1.00 76.64 122 LYS A C 1
ATOM 643 O O . LYS A 1 122 ? 83.929 43.603 66.550 1.00 77.60 122 LYS A O 1
ATOM 649 N N . GLY A 1 123 ? 83.310 45.607 65.691 1.00 71.24 123 GLY A N 1
ATOM 650 C CA . GLY A 1 123 ? 83.890 46.429 66.749 1.00 69.78 123 GLY A CA 1
ATOM 651 C C . GLY A 1 123 ? 82.961 47.504 67.286 1.00 70.43 123 GLY A C 1
ATOM 652 O O . GLY A 1 123 ? 81.842 47.658 66.786 1.00 70.27 123 GLY A O 1
ATOM 653 N N . PRO A 1 124 ? 83.400 48.289 68.262 1.00 64.49 124 PRO A N 1
ATOM 654 C CA . PRO A 1 124 ? 82.548 49.345 68.826 1.00 62.97 124 PRO A CA 1
ATOM 655 C C . PRO A 1 124 ? 82.374 50.548 67.905 1.00 63.29 124 PRO A C 1
ATOM 656 O O . PRO A 1 124 ? 83.130 50.704 66.956 1.00 61.80 124 PRO A O 1
ATOM 660 N N . PHE A 1 125 ? 81.386 51.388 68.198 1.00 58.30 125 PHE A N 1
ATOM 661 C CA . PHE A 1 125 ? 81.117 52.569 67.395 1.00 56.85 125 PHE A CA 1
ATOM 662 C C . PHE A 1 125 ? 82.017 53.748 67.759 1.00 60.83 125 PHE A C 1
ATOM 663 O O . PHE A 1 125 ? 81.937 54.299 68.864 1.00 61.39 125 PHE A O 1
ATOM 671 N N . ILE A 1 126 ? 82.843 54.151 66.800 1.00 55.32 126 ILE A N 1
ATOM 672 C CA . ILE A 1 126 ? 83.722 55.293 66.956 1.00 54.44 126 ILE A CA 1
ATOM 673 C C . ILE A 1 126 ? 83.350 56.300 65.859 1.00 59.16 126 ILE A C 1
ATOM 674 O O . ILE A 1 126 ? 83.466 55.973 64.674 1.00 59.07 126 ILE A O 1
ATOM 679 N N . ASP A 1 127 ? 82.870 57.505 66.240 1.00 55.50 127 ASP A N 1
ATOM 680 C CA . ASP A 1 127 ? 82.521 58.534 65.262 1.00 55.07 127 ASP A CA 1
ATOM 681 C C . ASP A 1 127 ? 83.804 59.277 64.956 1.00 55.97 127 ASP A C 1
ATOM 682 O O . ASP A 1 127 ? 84.048 60.349 65.512 1.00 54.67 127 ASP A O 1
ATOM 687 N N . TYR A 1 128 ? 84.629 58.670 64.075 1.00 51.98 128 TYR A N 1
ATOM 688 C CA . TYR A 1 128 ? 85.976 59.076 63.664 1.00 51.94 128 TYR A CA 1
ATOM 689 C C . TYR A 1 128 ? 86.181 60.575 63.472 1.00 57.31 128 TYR A C 1
ATOM 690 O O . TYR A 1 128 ? 87.134 61.128 64.034 1.00 58.05 128 TYR A O 1
ATOM 699 N N . GLU A 1 129 ? 85.293 61.228 62.713 1.00 53.53 129 GLU A N 1
ATOM 700 C CA . GLU A 1 129 ? 85.353 62.661 62.403 1.00 53.74 129 GLU A CA 1
ATOM 701 C C . GLU A 1 129 ? 85.267 63.565 63.642 1.00 56.65 129 GLU A C 1
ATOM 702 O O . GLU A 1 129 ? 85.822 64.663 63.628 1.00 56.45 129 GLU A O 1
ATOM 708 N N . LYS A 1 130 ? 84.574 63.114 64.696 1.00 52.14 130 LYS A N 1
ATOM 709 C CA . LYS A 1 130 ? 84.363 63.924 65.894 1.00 51.36 130 LYS A CA 1
ATOM 710 C C . LYS A 1 130 ? 85.303 63.594 67.055 1.00 57.01 130 LYS A C 1
ATOM 711 O O . LYS A 1 130 ? 85.206 64.228 68.108 1.00 57.62 130 LYS A O 1
ATOM 717 N N . GLN A 1 131 ? 86.233 62.646 66.855 1.00 54.41 131 GLN A N 1
ATOM 718 C CA . GLN A 1 131 ? 87.197 62.237 67.888 1.00 54.06 131 GLN A CA 1
ATOM 719 C C . GLN A 1 131 ? 88.598 62.800 67.648 1.00 56.70 131 GLN A C 1
ATOM 720 O O . GLN A 1 131 ? 89.022 62.977 66.499 1.00 55.67 131 GLN A O 1
ATOM 726 N N . SER A 1 132 ? 89.347 63.008 68.742 1.00 53.04 132 SER A N 1
ATOM 727 C CA . SER A 1 132 ? 90.750 63.428 68.684 1.00 52.37 132 SER A CA 1
ATOM 728 C C . SER A 1 132 ? 91.560 62.181 68.344 1.00 56.54 132 SER A C 1
ATOM 729 O O . SER A 1 132 ? 91.096 61.067 68.613 1.00 57.30 132 SER A O 1
ATOM 732 N N . SER A 1 133 ? 92.768 62.347 67.796 1.00 52.39 133 SER A N 1
ATOM 733 C CA . SER A 1 133 ? 93.636 61.204 67.480 1.00 51.76 133 SER A CA 1
ATOM 734 C C . SER A 1 133 ? 93.967 60.361 68.726 1.00 54.17 133 SER A C 1
ATOM 735 O O . SER A 1 133 ? 94.186 59.158 68.596 1.00 54.45 133 SER A O 1
ATOM 738 N N . LEU A 1 134 ? 93.936 60.980 69.931 1.00 48.82 134 LEU A N 1
ATOM 739 C CA . LEU A 1 134 ? 94.193 60.297 71.201 1.00 48.22 134 LEU A CA 1
ATOM 740 C C . LEU A 1 134 ? 92.974 59.491 71.620 1.00 51.27 134 LEU A C 1
ATOM 741 O O . LEU A 1 134 ? 93.131 58.376 72.115 1.00 51.88 134 LEU A O 1
ATOM 746 N N . SER A 1 135 ? 91.766 60.043 71.418 1.00 47.23 135 SER A N 1
ATOM 747 C CA . SER A 1 135 ? 90.512 59.357 71.717 1.00 47.11 135 SER A CA 1
ATOM 748 C C . SER A 1 135 ? 90.469 58.049 70.913 1.00 51.19 135 SER A C 1
ATOM 749 O O . SER A 1 135 ? 90.298 56.989 71.505 1.00 51.18 135 SER A O 1
ATOM 752 N N . ILE A 1 136 ? 90.741 58.123 69.591 1.00 47.68 136 ILE A N 1
ATOM 753 C CA . ILE A 1 136 ? 90.771 56.968 68.697 1.00 47.65 136 ILE A CA 1
ATOM 754 C C . ILE A 1 136 ? 91.816 55.959 69.162 1.00 53.97 136 ILE A C 1
ATOM 755 O O . ILE A 1 136 ? 91.522 54.764 69.237 1.00 54.26 136 ILE A O 1
ATOM 760 N N . TYR A 1 137 ? 93.015 56.444 69.514 1.00 51.92 137 TYR A N 1
ATOM 761 C CA . TYR A 1 137 ? 94.101 55.596 69.992 1.00 51.70 137 TYR A CA 1
ATOM 762 C C . TYR A 1 137 ? 93.722 54.787 71.234 1.00 54.08 137 TYR A C 1
ATOM 763 O O . TYR A 1 137 ? 94.000 53.587 71.280 1.00 53.66 137 TYR A O 1
ATOM 772 N N . GLU A 1 138 ? 93.087 55.436 72.225 1.00 50.21 138 GLU A N 1
ATOM 773 C CA . GLU A 1 138 ? 92.707 54.800 73.488 1.00 50.23 138 GLU A CA 1
ATOM 774 C C . GLU A 1 138 ? 91.582 53.816 73.284 1.00 55.63 138 GLU A C 1
ATOM 775 O O . GLU A 1 138 ? 91.531 52.788 73.970 1.00 55.85 138 GLU A O 1
ATOM 781 N N . ALA A 1 139 ? 90.723 54.105 72.322 1.00 51.46 139 ALA A N 1
ATOM 782 C CA . ALA A 1 139 ? 89.644 53.211 71.999 1.00 50.17 139 ALA A CA 1
ATOM 783 C C . ALA A 1 139 ? 90.266 51.980 71.373 1.00 55.82 139 ALA A C 1
ATOM 784 O O . ALA A 1 139 ? 89.903 50.865 71.706 1.00 57.43 139 ALA A O 1
ATOM 786 N N . TRP A 1 140 ? 91.207 52.184 70.463 1.00 52.81 140 TRP A N 1
ATOM 787 C CA . TRP A 1 140 ? 91.878 51.071 69.803 1.00 53.97 140 TRP A CA 1
ATOM 788 C C . TRP A 1 140 ? 92.676 50.228 70.790 1.00 59.23 140 TRP A C 1
ATOM 789 O O . TRP A 1 140 ? 92.699 49.012 70.700 1.00 58.15 140 TRP A O 1
ATOM 800 N N . VAL A 1 141 ? 93.327 50.883 71.742 1.00 54.60 141 VAL A N 1
ATOM 801 C CA . VAL A 1 141 ? 94.112 50.180 72.742 1.00 54.57 141 VAL A CA 1
ATOM 802 C C . VAL A 1 141 ? 93.224 49.274 73.575 1.00 62.09 141 VAL A C 1
ATOM 803 O O . VAL A 1 141 ? 93.580 48.138 73.850 1.00 67.16 141 VAL A O 1
ATOM 807 N N . LYS A 1 142 ? 92.048 49.773 73.933 1.00 57.46 142 LYS A N 1
ATOM 808 C CA . LYS A 1 142 ? 91.098 49.011 74.726 1.00 58.05 142 LYS A CA 1
ATOM 809 C C . LYS A 1 142 ? 90.670 47.766 73.964 1.00 66.47 142 LYS A C 1
ATOM 810 O O . LYS A 1 142 ? 90.490 46.713 74.553 1.00 67.97 142 LYS A O 1
ATOM 812 N N . ILE A 1 143 ? 90.474 47.891 72.658 1.00 62.09 143 ILE A N 1
ATOM 813 C CA . ILE A 1 143 ? 90.100 46.737 71.859 1.00 61.11 143 ILE A CA 1
ATOM 814 C C . ILE A 1 143 ? 91.216 45.707 71.885 1.00 65.86 143 ILE A C 1
ATOM 815 O O . ILE A 1 143 ? 90.974 44.524 72.066 1.00 66.23 143 ILE A O 1
ATOM 820 N N . TRP A 1 144 ? 92.448 46.172 71.736 1.00 62.97 144 TRP A N 1
ATOM 821 C CA . TRP A 1 144 ? 93.601 45.287 71.726 1.00 63.09 144 TRP A CA 1
ATOM 822 C C . TRP A 1 144 ? 93.801 44.575 73.047 1.00 69.64 144 TRP A C 1
ATOM 823 O O . TRP A 1 144 ? 94.090 43.389 73.084 1.00 69.56 144 TRP A O 1
ATOM 834 N N . GLU A 1 145 ? 93.626 45.310 74.132 1.00 68.45 145 GLU A N 1
ATOM 835 C CA . GLU A 1 145 ? 93.811 44.760 75.471 1.00 69.58 145 GLU A CA 1
ATOM 836 C C . GLU A 1 145 ? 92.890 43.564 75.807 1.00 77.64 145 GLU A C 1
ATOM 837 O O . GLU A 1 145 ? 93.219 42.756 76.665 1.00 78.13 145 GLU A O 1
ATOM 843 N N . LYS A 1 146 ? 91.820 43.458 75.054 1.00 76.16 146 LYS A N 1
ATOM 844 C CA . LYS A 1 146 ? 90.903 42.383 75.252 1.00 77.19 146 LYS A CA 1
ATOM 845 C C . LYS A 1 146 ? 91.541 41.028 75.024 1.00 85.64 146 LYS A C 1
ATOM 846 O O . LYS A 1 146 ? 90.954 40.019 75.342 1.00 85.69 146 LYS A O 1
ATOM 852 N N . ASN A 1 147 ? 92.753 41.025 74.510 1.00 85.22 147 ASN A N 1
ATOM 853 C CA . ASN A 1 147 ? 93.414 39.779 74.231 1.00 86.59 147 ASN A CA 1
ATOM 854 C C . ASN A 1 147 ? 94.391 39.384 75.302 1.00 94.38 147 ASN A C 1
ATOM 855 O O . ASN A 1 147 ? 94.750 40.169 76.159 1.00 94.38 147 ASN A O 1
ATOM 860 N N . SER A 1 148 ? 94.840 38.146 75.239 1.00 93.45 148 SER A N 1
ATOM 861 C CA . SER A 1 148 ? 95.820 37.653 76.192 1.00 94.39 148 SER A CA 1
ATOM 862 C C . SER A 1 148 ? 97.209 38.087 75.784 1.00 100.53 148 SER A C 1
ATOM 863 O O . SER A 1 148 ? 97.429 38.572 74.677 1.00 100.49 148 SER A O 1
ATOM 866 N N . TRP A 1 149 ? 98.183 37.870 76.649 1.00 98.75 149 TRP A N 1
ATOM 867 C CA . TRP A 1 149 ? 99.546 38.266 76.307 1.00 99.35 149 TRP A CA 1
ATOM 868 C C . TRP A 1 149 ? 100.088 37.422 75.152 1.00 101.54 149 TRP A C 1
ATOM 869 O O . TRP A 1 149 ? 100.809 37.916 74.303 1.00 100.74 149 TRP A O 1
ATOM 880 N N . GLU A 1 150 ? 99.712 36.151 75.125 1.00 97.21 150 GLU A N 1
ATOM 881 C CA . GLU A 1 150 ? 100.115 35.240 74.077 1.00 96.69 150 GLU A CA 1
ATOM 882 C C . GLU A 1 150 ? 99.422 35.631 72.795 1.00 98.59 150 GLU A C 1
ATOM 883 O O . GLU A 1 150 ? 100.004 35.563 71.730 1.00 97.91 150 GLU A O 1
ATOM 885 N N . GLU A 1 151 ? 98.172 36.066 72.915 1.00 93.51 151 GLU A N 1
ATOM 886 C CA . GLU A 1 151 ? 97.373 36.514 71.782 1.00 92.45 151 GLU A CA 1
ATOM 887 C C . GLU A 1 151 ? 98.030 37.695 71.167 1.00 93.55 151 GLU A C 1
ATOM 888 O O . GLU A 1 151 ? 98.194 37.788 69.963 1.00 93.12 151 GLU A O 1
ATOM 894 N N . ARG A 1 152 ? 98.444 38.612 72.020 1.00 87.91 152 ARG A N 1
ATOM 895 C CA . ARG A 1 152 ? 99.135 39.803 71.589 1.00 86.69 152 ARG A CA 1
ATOM 896 C C . ARG A 1 152 ? 100.427 39.541 70.802 1.00 88.93 152 ARG A C 1
ATOM 897 O O . ARG A 1 152 ? 100.782 40.317 69.953 1.00 88.75 152 ARG A O 1
ATOM 905 N N . LYS A 1 153 ? 101.148 38.474 71.099 1.00 84.13 153 LYS A N 1
ATOM 906 C CA . LYS A 1 153 ? 102.353 38.144 70.373 1.00 83.26 153 LYS A CA 1
ATOM 907 C C . LYS A 1 153 ? 102.058 37.714 68.927 1.00 85.54 153 LYS A C 1
ATOM 908 O O . LYS A 1 153 ? 102.860 37.916 68.037 1.00 84.82 153 LYS A O 1
ATOM 910 N N . LYS A 1 154 ? 100.905 37.119 68.694 1.00 81.23 154 LYS A N 1
ATOM 911 C CA . LYS A 1 154 ? 100.543 36.716 67.347 1.00 80.60 154 LYS A CA 1
ATOM 912 C C . LYS A 1 154 ? 99.763 37.808 66.611 1.00 82.52 154 LYS A C 1
ATOM 913 O O . LYS A 1 154 ? 99.669 37.796 65.393 1.00 82.19 154 LYS A O 1
ATOM 915 N N . TYR A 1 155 ? 99.220 38.752 67.370 1.00 76.41 155 TYR A N 1
ATOM 916 C CA . TYR A 1 155 ? 98.436 39.842 66.837 1.00 74.71 155 TYR A CA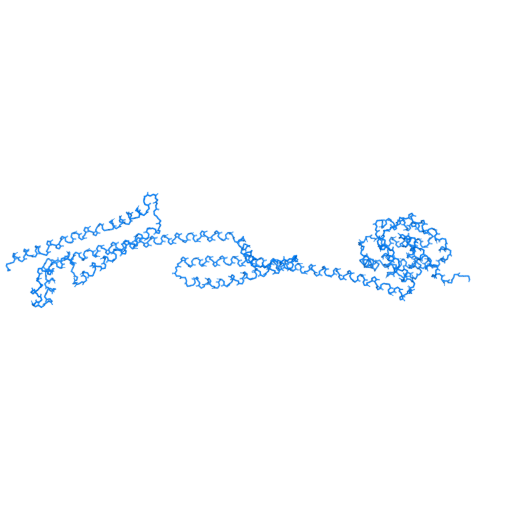 1
ATOM 917 C C . TYR A 1 155 ? 98.942 41.126 67.442 1.00 75.63 155 TYR A C 1
ATOM 918 O O . TYR A 1 155 ? 98.452 41.568 68.460 1.00 74.19 155 TYR A O 1
ATOM 927 N N . PRO A 1 156 ? 99.912 41.750 66.794 1.00 70.46 156 PRO A N 1
ATOM 928 C CA . PRO A 1 156 ? 100.474 43.001 67.336 1.00 69.66 156 PRO A CA 1
ATOM 929 C C . PRO A 1 156 ? 99.532 44.199 67.218 1.00 72.33 156 PRO A C 1
ATOM 930 O O . PRO A 1 156 ? 98.556 44.149 66.458 1.00 71.83 156 PRO A O 1
ATOM 934 N N . PHE A 1 157 ? 99.839 45.286 67.959 1.00 67.30 157 PHE A N 1
ATOM 935 C CA . PHE A 1 157 ? 99.037 46.499 67.941 1.00 66.43 157 PHE A CA 1
ATOM 936 C C . PHE A 1 157 ? 98.975 47.142 66.575 1.00 70.98 157 PHE A C 1
ATOM 937 O O . PHE A 1 157 ? 97.928 47.669 66.211 1.00 71.07 157 PHE A O 1
ATOM 945 N N . GLN A 1 158 ? 100.087 47.104 65.819 1.00 67.97 158 GLN A N 1
ATOM 946 C CA . GLN A 1 158 ? 100.156 47.659 64.467 1.00 68.02 158 GLN A CA 1
ATOM 947 C C . GLN A 1 158 ? 99.233 46.908 63.518 1.00 72.03 158 GLN A C 1
ATOM 948 O O . GLN A 1 158 ? 98.719 47.510 62.571 1.00 72.10 158 GLN A O 1
ATOM 954 N N . GLN A 1 159 ? 99.014 45.592 63.792 1.00 67.61 159 GLN A N 1
ATOM 955 C CA . GLN A 1 159 ? 98.128 44.721 63.022 1.00 67.06 159 GLN A CA 1
ATOM 956 C C . GLN A 1 159 ? 96.700 45.109 63.263 1.00 69.15 159 GLN A C 1
ATOM 957 O O . GLN A 1 159 ? 95.926 45.182 62.304 1.00 68.24 159 GLN A O 1
ATOM 963 N N . LEU A 1 160 ? 96.382 45.459 64.508 1.00 64.37 160 LEU A N 1
ATOM 964 C CA . LEU A 1 160 ? 95.047 45.903 64.877 1.00 63.33 160 LEU A CA 1
ATOM 965 C C . LEU A 1 160 ? 94.750 47.257 64.242 1.00 66.13 160 LEU A C 1
ATOM 966 O O . LEU A 1 160 ? 93.648 47.502 63.777 1.00 67.05 160 LEU A O 1
ATOM 971 N N . VAL A 1 161 ? 95.736 48.141 64.257 1.00 60.43 161 VAL A N 1
ATOM 972 C CA . VAL A 1 161 ? 95.623 49.466 63.627 1.00 59.94 161 VAL A CA 1
ATOM 973 C C . VAL A 1 161 ? 95.143 49.303 62.175 1.00 63.95 161 VAL A C 1
ATOM 974 O O . VAL A 1 161 ? 94.136 49.896 61.824 1.00 63.38 161 VAL A O 1
ATOM 978 N N . ARG A 1 162 ? 95.784 48.407 61.393 1.00 61.86 162 ARG A N 1
ATOM 979 C CA . ARG A 1 162 ? 95.426 48.090 60.001 1.00 62.26 162 ARG A CA 1
ATOM 980 C C . ARG A 1 162 ? 93.960 47.648 59.860 1.00 65.27 162 ARG A C 1
ATOM 981 O O . ARG A 1 162 ? 93.232 48.188 59.022 1.00 64.74 162 ARG A O 1
ATOM 989 N N . ASP A 1 163 ? 93.526 46.715 60.738 1.00 60.87 163 ASP A N 1
ATOM 990 C CA . ASP A 1 163 ? 92.173 46.163 60.802 1.00 60.50 163 ASP A CA 1
ATOM 991 C C . ASP A 1 163 ? 91.132 47.218 61.163 1.00 63.29 163 ASP A C 1
ATOM 992 O O . ASP A 1 163 ? 90.023 47.208 60.604 1.00 62.87 163 ASP A O 1
ATOM 997 N N . GLU A 1 164 ? 91.510 48.145 62.076 1.00 57.84 164 GLU A N 1
ATOM 998 C CA . GLU A 1 164 ? 90.669 49.237 62.550 1.00 56.48 164 GLU A CA 1
ATOM 999 C C . GLU A 1 164 ? 90.463 50.312 61.493 1.00 60.84 164 GLU A C 1
ATOM 1000 O O . GLU A 1 164 ? 89.393 50.914 61.450 1.00 59.52 164 GLU A O 1
ATOM 1006 N N . LEU A 1 165 ? 91.474 50.524 60.623 1.00 58.20 165 LEU A N 1
ATOM 1007 C CA . LEU A 1 165 ? 91.392 51.458 59.506 1.00 58.45 165 LEU A CA 1
ATOM 1008 C C . LEU A 1 165 ? 90.526 50.861 58.392 1.00 65.76 165 LEU A C 1
ATOM 1009 O O . LEU A 1 165 ? 89.827 51.602 57.700 1.00 65.40 165 LEU A O 1
ATOM 1014 N N . GLU A 1 166 ? 90.536 49.515 58.242 1.00 64.45 166 GLU A N 1
ATOM 1015 C CA . GLU A 1 166 ? 89.680 48.832 57.263 1.00 64.41 166 GLU A CA 1
ATOM 1016 C C . GLU A 1 166 ? 88.220 48.998 57.711 1.00 64.30 166 GLU A C 1
ATOM 1017 O O . GLU A 1 166 ? 87.359 49.305 56.889 1.00 64.76 166 GLU A O 1
ATOM 1023 N N . ARG A 1 167 ? 87.974 48.865 59.032 1.00 57.17 167 ARG A N 1
ATOM 1024 C CA . ARG A 1 167 ? 86.670 49.041 59.671 1.00 55.25 167 ARG A CA 1
ATOM 1025 C C . ARG A 1 167 ? 86.184 50.503 59.573 1.00 58.26 167 ARG A C 1
ATOM 1026 O O . ARG A 1 167 ? 84.970 50.730 59.490 1.00 58.12 167 ARG A O 1
ATOM 1034 N N . ALA A 1 168 ? 87.128 51.484 59.542 1.00 53.55 168 ALA A N 1
ATOM 1035 C CA . ALA A 1 168 ? 86.820 52.914 59.376 1.00 53.43 168 ALA A CA 1
ATOM 1036 C C . ALA A 1 168 ? 86.299 53.169 57.953 1.00 57.00 168 ALA A C 1
ATOM 1037 O O . ALA A 1 168 ? 85.377 53.959 57.775 1.00 55.50 168 ALA A O 1
ATOM 1039 N N . VAL A 1 169 ? 86.884 52.478 56.948 1.00 54.31 169 VAL A N 1
ATOM 1040 C CA . VAL A 1 169 ? 86.451 52.552 55.547 1.00 53.69 169 VAL A CA 1
ATOM 1041 C C . VAL A 1 169 ? 85.054 51.943 55.487 1.00 58.98 169 VAL A C 1
ATOM 1042 O O . VAL A 1 169 ? 84.135 52.612 55.010 1.00 59.23 169 VAL A O 1
ATOM 1046 N N . ALA A 1 170 ? 84.883 50.722 56.067 1.00 55.59 170 ALA A N 1
ATOM 1047 C CA . ALA A 1 170 ? 83.604 50.009 56.175 1.00 55.23 170 ALA A CA 1
ATOM 1048 C C . ALA A 1 170 ? 82.493 50.898 56.752 1.00 59.15 170 ALA A C 1
ATOM 1049 O O . ALA A 1 170 ? 81.394 50.908 56.188 1.00 59.71 170 ALA A O 1
ATOM 1051 N N . TYR A 1 171 ? 82.792 51.685 57.834 1.00 54.29 171 TYR A N 1
ATOM 1052 C CA . TYR A 1 171 ? 81.830 52.599 58.469 1.00 52.48 171 TYR A CA 1
ATOM 1053 C C . TYR A 1 171 ? 81.307 53.666 57.506 1.00 55.27 171 TYR A C 1
ATOM 1054 O O . TYR A 1 171 ? 80.097 53.890 57.456 1.00 55.34 171 TYR A O 1
ATOM 1063 N N . TYR A 1 172 ? 82.207 54.338 56.774 1.00 50.44 172 TYR A N 1
ATOM 1064 C CA . TYR A 1 172 ? 81.819 55.378 55.826 1.00 49.58 172 TYR A CA 1
ATOM 1065 C C . TYR A 1 172 ? 81.230 54.795 54.532 1.00 55.65 172 TYR A C 1
ATOM 1066 O O . TYR A 1 172 ? 80.480 55.488 53.850 1.00 56.61 172 TYR A O 1
ATOM 1075 N N . LYS A 1 173 ? 81.548 53.522 54.207 1.00 53.60 173 LYS A N 1
ATOM 1076 C CA . LYS A 1 173 ? 81.010 52.816 53.041 1.00 53.54 173 LYS A CA 1
ATOM 1077 C C . LYS A 1 173 ? 79.551 52.469 53.320 1.00 58.94 173 LYS A C 1
ATOM 1078 O O . LYS A 1 173 ? 78.696 52.750 52.476 1.00 60.09 173 LYS A O 1
ATOM 1084 N N . GLN A 1 174 ? 79.251 51.931 54.524 1.00 54.45 174 GLN A N 1
ATOM 1085 C CA . GLN A 1 174 ? 77.874 51.598 54.903 1.00 53.81 174 GLN A CA 1
ATOM 1086 C C . GLN A 1 174 ? 77.019 52.836 55.103 1.00 57.77 174 GLN A C 1
ATOM 1087 O O . GLN A 1 174 ? 75.816 52.774 54.884 1.00 59.69 174 GLN A O 1
ATOM 1093 N N . ASP A 1 175 ? 77.623 53.955 55.525 1.00 52.45 175 ASP A N 1
ATOM 1094 C CA . ASP A 1 175 ? 76.901 55.206 55.720 1.00 51.88 175 ASP A CA 1
ATOM 1095 C C . ASP A 1 175 ? 76.441 55.789 54.379 1.00 56.72 175 ASP A C 1
ATOM 1096 O O . ASP A 1 175 ? 75.289 56.192 54.258 1.00 57.47 175 ASP A O 1
ATOM 1101 N N . SER A 1 176 ? 77.341 55.862 53.392 1.00 53.86 176 SER A N 1
ATOM 1102 C CA . SER A 1 176 ? 76.997 56.400 52.084 1.00 53.75 176 SER A CA 1
ATOM 1103 C C . SER A 1 176 ? 76.014 55.446 51.390 1.00 60.18 176 SER A C 1
ATOM 1104 O O . SER A 1 176 ? 74.988 55.900 50.891 1.00 60.68 176 SER A O 1
ATOM 1107 N N . LEU A 1 177 ? 76.260 54.125 51.462 1.00 57.07 177 LEU A N 1
ATOM 1108 C CA . LEU A 1 177 ? 75.365 53.132 50.881 1.00 56.61 177 LEU A CA 1
ATOM 1109 C C . LEU A 1 177 ? 73.970 53.165 51.487 1.00 62.07 177 LEU A C 1
ATOM 1110 O O . LEU A 1 177 ? 73.004 52.966 50.750 1.00 60.87 177 LEU A O 1
ATOM 1115 N N . SER A 1 178 ? 73.854 53.461 52.809 1.00 60.06 178 SER A N 1
ATOM 1116 C CA . SER A 1 178 ? 72.557 53.554 53.485 1.00 60.30 178 SER A CA 1
ATOM 1117 C C . SER A 1 178 ? 71.713 54.662 52.891 1.00 65.78 178 SER A C 1
ATOM 1118 O O . SER A 1 178 ? 70.515 54.462 52.702 1.00 66.74 178 SER A O 1
ATOM 1121 N N . GLU A 1 179 ? 72.337 55.807 52.563 1.00 62.20 179 GLU A N 1
ATOM 1122 C CA . GLU A 1 179 ? 71.657 56.944 51.951 1.00 62.32 179 GLU A CA 1
ATOM 1123 C C . GLU A 1 179 ? 71.272 56.626 50.496 1.00 64.20 179 GLU A C 1
ATOM 1124 O O . GLU A 1 179 ? 70.152 56.925 50.081 1.00 63.03 179 GLU A O 1
ATOM 1130 N N . ALA A 1 180 ? 72.189 55.989 49.741 1.00 59.89 180 ALA A N 1
ATOM 1131 C CA . ALA A 1 180 ? 71.974 55.622 48.340 1.00 59.27 180 ALA A CA 1
ATOM 1132 C C . ALA A 1 180 ? 70.771 54.686 48.179 1.00 61.80 180 ALA A C 1
ATOM 1133 O O . ALA A 1 180 ? 70.010 54.836 47.225 1.00 59.58 180 ALA A O 1
ATOM 1135 N N . VAL A 1 181 ? 70.615 53.734 49.121 1.00 59.51 181 VAL A N 1
ATOM 1136 C CA . VAL A 1 181 ? 69.541 52.735 49.197 1.00 59.78 181 VAL A CA 1
ATOM 1137 C C . VAL A 1 181 ? 68.193 53.430 49.504 1.00 66.94 181 VAL A C 1
ATOM 1138 O O . VAL A 1 181 ? 67.203 53.120 48.840 1.00 66.74 181 VAL A O 1
ATOM 1142 N N . LYS A 1 182 ? 68.162 54.365 50.496 1.00 64.59 182 LYS A N 1
ATOM 1143 C CA . LYS A 1 182 ? 66.959 55.113 50.894 1.00 64.76 182 LYS A CA 1
ATOM 1144 C C . LYS A 1 182 ? 66.387 55.890 49.715 1.00 69.52 182 LYS A C 1
ATOM 1145 O O . LYS A 1 182 ? 65.176 55.858 49.494 1.00 70.40 182 LYS A O 1
ATOM 1151 N N . VAL A 1 183 ? 67.264 56.555 48.941 1.00 65.15 183 VAL A N 1
ATOM 1152 C CA . VAL A 1 183 ? 66.898 57.322 47.754 1.00 64.34 183 VAL A CA 1
ATOM 1153 C C . VAL A 1 183 ? 66.391 56.391 46.638 1.00 66.39 183 VAL A C 1
ATOM 1154 O O . VAL A 1 183 ? 65.307 56.650 46.125 1.00 66.55 183 VAL A O 1
ATOM 1158 N N . LEU A 1 184 ? 67.141 55.306 46.288 1.00 60.89 184 LEU A N 1
ATOM 1159 C CA . LEU A 1 184 ? 66.741 54.350 45.246 1.00 60.02 184 LEU A CA 1
ATOM 1160 C C . LEU A 1 184 ? 65.416 53.659 45.571 1.00 64.92 184 LEU A C 1
ATOM 1161 O O . LEU A 1 184 ? 64.562 53.614 44.700 1.00 65.31 184 LEU A O 1
ATOM 1166 N N . ARG A 1 185 ? 65.225 53.190 46.824 1.00 61.18 185 ARG A N 1
ATOM 1167 C CA . ARG A 1 185 ? 63.998 52.545 47.313 1.00 60.73 185 ARG A CA 1
ATOM 1168 C C . ARG A 1 185 ? 62.785 53.496 47.194 1.00 66.42 185 ARG A C 1
ATOM 1169 O O . ARG A 1 185 ? 61.693 53.042 46.859 1.00 66.47 185 ARG A O 1
ATOM 1177 N N . GLN A 1 186 ? 62.994 54.810 47.420 1.00 63.17 186 GLN A N 1
ATOM 1178 C CA . GLN A 1 186 ? 61.966 55.850 47.310 1.00 62.98 186 GLN A CA 1
ATOM 1179 C C . GLN A 1 186 ? 61.599 56.115 45.838 1.00 65.96 186 GLN A C 1
ATOM 1180 O O . GLN A 1 186 ? 60.430 56.360 45.537 1.00 65.31 186 GLN A O 1
ATOM 1186 N N . GLU A 1 187 ? 62.583 56.034 44.954 1.00 62.00 187 GLU A N 1
ATOM 1187 C CA . GLU A 1 187 ? 62.358 56.240 43.536 1.00 61.58 187 GLU A CA 1
ATOM 1188 C C . GLU A 1 187 ? 61.724 54.995 42.933 1.00 64.91 187 GLU A C 1
ATOM 1189 O O . GLU A 1 187 ? 60.900 55.080 42.033 1.00 63.46 187 GLU A O 1
ATOM 1191 N N . LEU A 1 188 ? 62.153 53.833 43.399 1.00 60.89 188 LEU A N 1
ATOM 1192 C CA . LEU A 1 188 ? 61.588 52.590 42.917 1.00 60.85 188 LEU A CA 1
ATOM 1193 C C . LEU A 1 188 ? 60.124 52.493 43.310 1.00 66.51 188 LEU A C 1
ATOM 1194 O O . LEU A 1 188 ? 59.286 52.099 42.515 1.00 66.65 188 LEU A O 1
ATOM 1199 N N . ASN A 1 189 ? 59.826 52.875 44.545 1.00 63.11 189 ASN A N 1
ATOM 1200 C CA . ASN A 1 189 ? 58.468 52.827 45.064 1.00 62.64 189 ASN A CA 1
ATOM 1201 C C . ASN A 1 189 ? 57.542 53.757 44.298 1.00 68.11 189 ASN A C 1
ATOM 1202 O O . ASN A 1 189 ? 56.387 53.433 44.051 1.00 69.72 189 ASN A O 1
ATOM 1207 N N . LYS A 1 190 ? 58.048 54.927 43.947 1.00 63.53 190 LYS A N 1
ATOM 1208 C CA . LYS A 1 190 ? 57.270 55.884 43.186 1.00 63.51 190 LYS A CA 1
ATOM 1209 C C . LYS A 1 190 ? 56.946 55.306 41.818 1.00 66.99 190 LYS A C 1
ATOM 1210 O O . LYS A 1 190 ? 55.845 55.466 41.313 1.00 66.79 190 LYS A O 1
ATOM 1216 N N . GLN A 1 191 ? 57.923 54.641 41.217 1.00 63.08 191 GLN A N 1
ATOM 1217 C CA . GLN A 1 191 ? 57.732 54.024 39.914 1.00 62.55 191 GLN A CA 1
ATOM 1218 C C . GLN A 1 191 ? 56.691 52.921 39.991 1.00 65.83 191 GLN A C 1
ATOM 1219 O O . GLN A 1 191 ? 55.891 52.753 39.082 1.00 65.97 191 GLN A O 1
ATOM 1225 N N . LYS A 1 192 ? 56.727 52.153 41.070 1.00 60.67 192 LYS A N 1
ATOM 1226 C CA . LYS A 1 192 ? 55.765 51.086 41.268 1.00 59.95 192 LYS A CA 1
ATOM 1227 C C . LYS A 1 192 ? 54.372 51.675 41.388 1.00 66.42 192 LYS A C 1
ATOM 1228 O O . LYS A 1 192 ? 53.413 51.139 40.846 1.00 65.52 192 LYS A O 1
ATOM 1234 N N . ALA A 1 193 ? 54.266 52.787 42.103 1.00 64.61 193 ALA A N 1
ATOM 1235 C CA . ALA A 1 193 ? 52.984 53.439 42.291 1.00 65.08 193 ALA A CA 1
ATOM 1236 C C . ALA A 1 193 ? 52.442 53.936 40.966 1.00 70.18 193 ALA A C 1
ATOM 1237 O O . ALA A 1 193 ? 51.260 53.807 40.685 1.00 70.69 193 ALA A O 1
ATOM 1239 N N . LEU A 1 194 ? 53.315 54.503 40.147 1.00 66.10 194 LEU A N 1
ATOM 1240 C CA . LEU A 1 194 ? 52.917 55.006 38.846 1.00 65.91 194 LEU A CA 1
ATOM 1241 C C . LEU A 1 194 ? 52.441 53.876 37.953 1.00 68.85 194 LEU A C 1
ATOM 1242 O O . LEU A 1 194 ? 51.495 54.024 37.196 1.00 67.98 194 LEU A O 1
ATOM 1247 N N . LYS A 1 195 ? 53.124 52.747 38.026 1.00 65.00 195 LYS A N 1
ATOM 1248 C CA . LYS A 1 195 ? 52.750 51.606 37.229 1.00 64.58 195 LYS A CA 1
ATOM 1249 C C . LYS A 1 195 ? 51.373 51.136 37.638 1.00 68.47 195 LYS A C 1
ATOM 1250 O O . LYS A 1 195 ? 50.524 50.883 36.798 1.00 67.91 195 LYS A O 1
ATOM 1256 N N . GLU A 1 196 ? 51.160 51.037 38.944 1.00 65.76 196 GLU A N 1
ATOM 1257 C CA . GLU A 1 196 ? 49.892 50.579 39.486 1.00 66.24 196 GLU A CA 1
ATOM 1258 C C . GLU A 1 196 ? 48.760 51.479 39.020 1.00 72.37 196 GLU A C 1
ATOM 1259 O O . GLU A 1 196 ? 47.682 51.002 38.687 1.00 72.53 196 GLU A O 1
ATOM 1265 N N . LYS A 1 197 ? 49.008 52.784 39.000 1.00 69.12 197 LYS A N 1
ATOM 1266 C CA . LYS A 1 197 ? 48.020 53.746 38.538 1.00 69.02 197 LYS A CA 1
ATOM 1267 C C . LYS A 1 197 ? 47.726 53.518 37.062 1.00 74.13 197 LYS A C 1
ATOM 1268 O O . LYS A 1 197 ? 46.596 53.655 36.622 1.00 74.34 197 LYS A O 1
ATOM 1270 N N . GLU A 1 198 ? 48.762 53.225 36.289 1.00 71.01 198 GLU A N 1
ATOM 1271 C CA . GLU A 1 198 ? 48.594 52.950 34.872 1.00 70.92 198 GLU A CA 1
ATOM 1272 C C . GLU A 1 198 ? 47.776 51.680 34.632 1.00 74.42 198 GLU A C 1
ATOM 1273 O O . GLU A 1 198 ? 46.965 51.626 33.720 1.00 74.56 198 GLU A O 1
ATOM 1279 N N . ASP A 1 199 ? 48.007 50.657 35.446 1.00 69.91 199 ASP A N 1
ATOM 1280 C CA . ASP A 1 199 ? 47.290 49.395 35.313 1.00 69.33 199 ASP A CA 1
ATOM 1281 C C . ASP A 1 199 ? 45.806 49.570 35.600 1.00 72.78 199 ASP A C 1
ATOM 1282 O O . ASP A 1 199 ? 44.973 48.919 34.989 1.00 72.95 199 ASP A O 1
ATOM 1287 N N . LEU A 1 200 ? 45.497 50.442 36.550 1.00 68.22 200 LEU A N 1
ATOM 1288 C CA . LEU A 1 200 ? 44.130 50.765 36.950 1.00 67.80 200 LEU A CA 1
ATOM 1289 C C . LEU A 1 200 ? 43.391 51.500 35.836 1.00 71.34 200 LEU A C 1
ATOM 1290 O O . LEU A 1 200 ? 42.203 51.249 35.622 1.00 71.24 200 LEU A O 1
ATOM 1295 N N . SER A 1 201 ? 44.091 52.414 35.138 1.00 66.49 201 SER A N 1
ATOM 1296 C CA . SER A 1 201 ? 43.538 53.185 34.023 1.00 65.34 201 SER A CA 1
ATOM 1297 C C . SER A 1 201 ? 43.101 52.239 32.899 1.00 68.91 201 SER A C 1
ATOM 1298 O O . SER A 1 201 ? 42.003 52.404 32.372 1.00 68.51 201 SER A O 1
ATOM 1301 N N . GLN A 1 202 ? 43.940 51.223 32.568 1.00 65.45 202 GLN A N 1
ATOM 1302 C CA . GLN A 1 202 ? 43.633 50.223 31.545 1.00 64.99 202 GLN A CA 1
ATOM 1303 C C . GLN A 1 202 ? 42.492 49.322 32.009 1.00 68.64 202 GLN A C 1
ATOM 1304 O O . GLN A 1 202 ? 41.664 48.932 31.189 1.00 69.69 202 GLN A O 1
ATOM 1310 N N . LEU A 1 203 ? 42.424 49.025 33.323 1.00 63.22 203 LEU A N 1
ATOM 1311 C CA . LEU A 1 203 ? 41.350 48.225 33.904 1.00 61.95 203 LEU A CA 1
ATOM 1312 C C . LEU A 1 203 ? 39.998 48.978 33.762 1.00 67.29 203 LEU A C 1
ATOM 1313 O O . LEU A 1 203 ? 38.979 48.342 33.494 1.00 67.07 203 LEU A O 1
ATOM 1318 N N . GLU A 1 204 ? 40.008 50.315 33.916 1.00 64.81 204 GLU A N 1
ATOM 1319 C CA . GLU A 1 204 ? 38.835 51.175 33.765 1.00 65.38 204 GLU A CA 1
ATOM 1320 C C . GLU A 1 204 ? 38.413 51.180 32.289 1.00 70.29 204 GLU A C 1
ATOM 1321 O O . GLU A 1 204 ? 37.231 51.006 31.994 1.00 70.78 204 GLU A O 1
ATOM 1327 N N . ARG A 1 205 ? 39.402 51.320 31.372 1.00 66.69 205 ARG A N 1
ATOM 1328 C CA . ARG A 1 205 ? 39.242 51.280 29.916 1.00 66.42 205 ARG A CA 1
ATOM 1329 C C . ARG A 1 205 ? 38.574 49.988 29.432 1.00 70.70 205 ARG A C 1
ATOM 1330 O O . ARG A 1 205 ? 37.658 50.066 28.613 1.00 70.00 205 ARG A O 1
ATOM 1338 N N . ASP A 1 206 ? 39.036 48.809 29.940 1.00 68.07 206 ASP A N 1
ATOM 1339 C CA . ASP A 1 206 ? 38.502 47.477 29.607 1.00 68.74 206 ASP A CA 1
ATOM 1340 C C . ASP A 1 206 ? 37.063 47.327 30.096 1.00 72.44 206 ASP A C 1
ATOM 1341 O O . ASP A 1 206 ? 36.230 46.763 29.394 1.00 72.71 206 ASP A O 1
ATOM 1346 N N . TYR A 1 207 ? 36.771 47.876 31.278 1.00 68.10 207 TYR A N 1
ATOM 1347 C CA . TYR A 1 207 ? 35.457 47.842 31.899 1.00 68.09 207 TYR A CA 1
ATOM 1348 C C . TYR A 1 207 ? 34.425 48.673 31.130 1.00 73.71 207 TYR A C 1
ATOM 1349 O O . TYR A 1 207 ? 33.335 48.166 30.873 1.00 73.96 207 TYR A O 1
ATOM 1358 N N . ARG A 1 208 ? 34.781 49.900 30.782 1.00 70.20 208 ARG A N 1
ATOM 1359 C CA . ARG A 1 208 ? 33.878 50.777 30.073 1.00 69.91 208 ARG A CA 1
ATOM 1360 C C . ARG A 1 208 ? 33.518 50.170 28.735 1.00 74.07 208 ARG A C 1
ATOM 1361 O O . ARG A 1 208 ? 32.368 50.221 28.325 1.00 73.89 20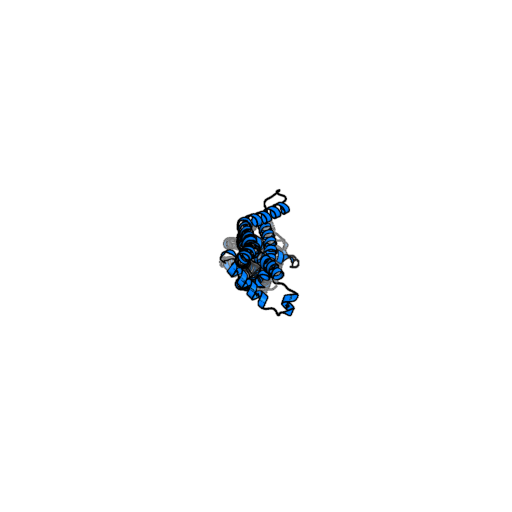8 ARG A O 1
ATOM 1369 N N . THR A 1 209 ? 34.505 49.598 28.055 1.00 70.98 209 THR A N 1
ATOM 1370 C CA . THR A 1 209 ? 34.273 48.976 26.758 1.00 71.22 209 THR A CA 1
ATOM 1371 C C . THR A 1 209 ? 33.333 47.781 26.883 1.00 75.73 209 THR A C 1
ATOM 1372 O O . THR A 1 209 ? 32.443 47.589 26.062 1.00 76.22 209 THR A O 1
ATOM 1376 N N . ARG A 1 210 ? 33.570 46.961 27.897 1.00 71.07 210 ARG A N 1
ATOM 1377 C CA . ARG A 1 210 ? 32.739 45.802 28.174 1.00 70.28 210 ARG A CA 1
ATOM 1378 C C . ARG A 1 210 ? 31.327 46.211 28.571 1.00 74.32 210 ARG A C 1
ATOM 1379 O O . ARG A 1 210 ? 30.360 45.560 28.211 1.00 74.60 210 ARG A O 1
ATOM 1387 N N . LYS A 1 211 ? 31.222 47.291 29.330 1.00 71.01 211 LYS A N 1
ATOM 1388 C CA . LYS A 1 211 ? 29.943 47.804 29.789 1.00 71.26 211 LYS A CA 1
ATOM 1389 C C . LYS A 1 211 ? 29.061 48.216 28.619 1.00 78.90 211 LYS A C 1
ATOM 1390 O O . LYS A 1 211 ? 27.858 48.015 28.635 1.00 78.11 211 LYS A O 1
ATOM 1396 N N . ALA A 1 212 ? 29.676 48.846 27.630 1.00 79.35 212 ALA A N 1
ATOM 1397 C CA . ALA A 1 212 ? 29.017 49.305 26.410 1.00 80.82 212 ALA A CA 1
ATOM 1398 C C . ALA A 1 212 ? 28.478 48.183 25.527 1.00 87.70 212 ALA A C 1
ATOM 1399 O O . ALA A 1 212 ? 27.435 48.311 24.900 1.00 88.16 212 ALA A O 1
ATOM 1401 N N . ASN A 1 213 ? 29.216 47.088 25.488 1.00 85.28 213 ASN A N 1
ATOM 1402 C CA . ASN A 1 213 ? 28.930 45.939 24.642 1.00 85.80 213 ASN A CA 1
ATOM 1403 C C . ASN A 1 213 ? 28.052 44.884 25.316 1.00 91.31 213 ASN A C 1
ATOM 1404 O O . ASN A 1 213 ? 27.927 43.763 24.834 1.00 91.92 213 ASN A O 1
ATOM 1409 N N . LEU A 1 214 ? 27.332 45.318 26.326 1.00 87.50 214 LEU A N 1
ATOM 1410 C CA . LEU A 1 214 ? 26.464 44.451 27.098 1.00 86.93 214 LEU A CA 1
ATOM 1411 C C . LEU A 1 214 ? 25.426 43.632 26.376 1.00 89.16 214 LEU A C 1
ATOM 1412 O O . LEU A 1 214 ? 25.462 42.428 26.463 1.00 89.10 214 LEU A O 1
ATOM 1417 N N . GLN A 1 215 ? 24.483 44.271 25.704 1.00 84.47 215 GLN A N 1
ATOM 1418 C CA . GLN A 1 215 ? 23.420 43.526 25.047 1.00 83.78 215 GLN A CA 1
ATOM 1419 C C . GLN A 1 215 ? 23.929 42.486 24.090 1.00 86.40 215 GLN A C 1
ATOM 1420 O O . GLN A 1 215 ? 23.496 41.365 24.113 1.00 85.92 215 GLN A O 1
ATOM 1426 N N . MET A 1 216 ? 24.874 42.859 23.262 1.00 82.06 216 MET A N 1
ATOM 1427 C CA . MET A 1 216 ? 25.397 41.942 22.285 1.00 81.47 216 MET A CA 1
ATOM 1428 C C . MET A 1 216 ? 26.148 40.836 22.946 1.00 80.29 216 MET A C 1
ATOM 1429 O O . MET A 1 216 ? 26.144 39.733 22.472 1.00 80.13 216 MET A O 1
ATOM 1434 N N . LYS A 1 217 ? 26.808 41.131 24.043 1.00 73.30 217 LYS A N 1
ATOM 1435 C CA . LYS A 1 217 ? 27.545 40.087 24.729 1.00 71.45 217 LYS A CA 1
ATOM 1436 C C . LYS A 1 217 ? 26.657 38.990 25.295 1.00 70.43 217 LYS A C 1
ATOM 1437 O O . LYS A 1 217 ? 26.971 37.814 25.167 1.00 69.36 217 LYS A O 1
ATOM 1443 N N . VAL A 1 218 ? 25.535 39.370 25.893 1.00 63.92 218 VAL A N 1
ATOM 1444 C CA . VAL A 1 218 ? 24.633 38.386 26.478 1.00 63.05 218 VAL A CA 1
ATOM 1445 C C . VAL A 1 218 ? 24.094 37.442 25.412 1.00 63.98 218 VAL A C 1
ATOM 1446 O O . VAL A 1 218 ? 24.021 36.242 25.615 1.00 62.38 218 VAL A O 1
ATOM 1450 N N . GLN A 1 219 ? 23.729 38.004 24.270 1.00 60.50 219 GLN A N 1
ATOM 1451 C CA . GLN A 1 219 ? 23.235 37.232 23.119 1.00 60.09 219 GLN A CA 1
ATOM 1452 C C . GLN A 1 219 ? 24.241 36.171 22.681 1.00 62.98 219 GLN A C 1
ATOM 1453 O O . GLN A 1 219 ? 23.866 35.003 22.560 1.00 62.46 219 GLN A O 1
ATOM 1459 N N . SER A 1 220 ? 25.526 36.571 22.533 1.00 58.89 220 SER A N 1
ATOM 1460 C CA . SER A 1 220 ? 26.655 35.712 22.157 1.00 58.42 220 SER A CA 1
ATOM 1461 C C . SER A 1 220 ? 26.886 34.623 23.202 1.00 61.84 220 SER A C 1
ATOM 1462 O O . SER A 1 220 ? 27.123 33.469 22.849 1.00 61.81 220 SER A O 1
ATOM 1465 N N . GLU A 1 221 ? 26.768 34.970 24.483 1.00 58.33 221 GLU A N 1
ATOM 1466 C CA . GLU A 1 221 ? 26.914 33.988 25.549 1.00 58.73 221 GLU A CA 1
ATOM 1467 C C . GLU A 1 221 ? 25.806 32.942 25.488 1.00 62.87 221 GLU A C 1
ATOM 1468 O O . GLU A 1 221 ? 26.092 31.753 25.649 1.00 63.42 221 GLU A O 1
ATOM 1474 N N . LEU A 1 222 ? 24.550 33.377 25.252 1.00 58.70 222 LEU A N 1
ATOM 1475 C CA . LEU A 1 222 ? 23.402 32.459 25.152 1.00 58.71 222 LEU A CA 1
ATOM 1476 C C . LEU A 1 222 ? 23.537 31.502 23.973 1.00 65.72 222 LEU A C 1
ATOM 1477 O O . LEU A 1 222 ? 23.178 30.328 24.095 1.00 65.37 222 LEU A O 1
ATOM 1482 N N . ASP A 1 223 ? 24.074 32.007 22.867 1.00 64.47 223 ASP A N 1
ATOM 1483 C CA . ASP A 1 223 ? 24.336 31.206 21.683 1.00 64.84 223 ASP A CA 1
ATOM 1484 C C . ASP A 1 223 ? 25.389 30.147 21.976 1.00 69.16 223 ASP A C 1
ATOM 1485 O O . ASP A 1 223 ? 25.263 29.010 21.553 1.00 69.51 223 ASP A O 1
ATOM 1490 N N . GLN A 1 224 ? 26.424 30.521 22.719 1.00 66.55 224 GLN A N 1
ATOM 1491 C CA . GLN A 1 224 ? 27.492 29.590 23.062 1.00 67.49 224 GLN A CA 1
ATOM 1492 C C . GLN A 1 224 ? 26.940 28.453 23.891 1.00 73.33 224 GLN A C 1
ATOM 1493 O O . GLN A 1 224 ? 27.301 27.299 23.700 1.00 73.44 224 GLN A O 1
ATOM 1499 N N . ALA A 1 225 ? 26.079 28.795 24.837 1.00 71.33 225 ALA A N 1
ATOM 1500 C CA . ALA A 1 225 ? 25.420 27.821 25.673 1.00 71.99 225 ALA A CA 1
ATOM 1501 C C . ALA A 1 225 ? 24.523 26.966 24.790 1.00 78.50 225 ALA A C 1
ATOM 1502 O O . ALA A 1 225 ? 24.364 25.772 25.009 1.00 77.86 225 ALA A O 1
ATOM 1504 N N . GLY A 1 226 ? 23.918 27.612 23.803 1.00 76.87 226 GLY A N 1
ATOM 1505 C CA . GLY A 1 226 ? 22.991 26.968 22.880 1.00 77.66 226 GLY A CA 1
ATOM 1506 C C . GLY A 1 226 ? 23.627 25.932 21.970 1.00 84.19 226 GLY A C 1
ATOM 1507 O O . GLY A 1 226 ? 22.938 25.006 21.535 1.00 84.90 226 GLY A O 1
ATOM 1508 N N . SER A 1 227 ? 24.943 26.078 21.664 1.00 81.19 227 SER A N 1
ATOM 1509 C CA . SER A 1 227 ? 25.695 25.173 20.776 1.00 81.02 227 SER A CA 1
ATOM 1510 C C . SER A 1 227 ? 25.828 23.774 21.335 1.00 85.14 227 SER A C 1
ATOM 1511 O O . SER A 1 227 ? 25.888 22.812 20.568 1.00 86.47 227 SER A O 1
ATOM 1514 N N . ALA A 1 228 ? 25.891 23.659 22.669 1.00 79.87 228 ALA A N 1
ATOM 1515 C CA . ALA A 1 228 ? 26.012 22.387 23.379 1.00 78.73 228 ALA A CA 1
ATOM 1516 C C . ALA A 1 228 ? 24.798 21.494 23.115 1.00 79.53 228 ALA A C 1
ATOM 1517 O O . ALA A 1 228 ? 24.919 20.269 23.108 1.00 79.63 228 ALA A O 1
ATOM 1519 N N . LEU A 1 229 ? 23.644 22.134 22.870 1.00 72.84 229 LEU A N 1
ATOM 1520 C CA . LEU A 1 229 ? 22.338 21.527 22.662 1.00 70.80 229 LEU A CA 1
ATOM 1521 C C . LEU A 1 229 ? 22.167 20.793 21.311 1.00 70.11 229 LEU A C 1
ATOM 1522 O O . LEU A 1 229 ? 22.628 21.279 20.270 1.00 69.70 229 LEU A O 1
ATOM 1527 N N . PRO A 1 230 ? 21.504 19.611 21.335 1.00 62.86 230 PRO A N 1
ATOM 1528 C CA . PRO A 1 230 ? 21.287 18.850 20.093 1.00 62.14 230 PRO A CA 1
ATOM 1529 C C . PRO A 1 230 ? 20.277 19.516 19.131 1.00 63.04 230 PRO A C 1
ATOM 1530 O O . PRO A 1 230 ? 19.487 20.366 19.570 1.00 61.63 230 PRO A O 1
ATOM 1534 N N . PRO A 1 231 ? 20.286 19.157 17.821 1.00 57.22 231 PRO A N 1
ATOM 1535 C CA . PRO A 1 231 ? 19.350 19.796 16.887 1.00 56.23 231 PRO A CA 1
ATOM 1536 C C . PRO A 1 231 ? 17.895 19.409 17.115 1.00 58.44 231 PRO A C 1
ATOM 1537 O O . PRO A 1 231 ? 17.590 18.265 17.458 1.00 58.31 231 PRO A O 1
ATOM 1541 N N . LEU A 1 232 ? 17.009 20.386 16.937 1.00 53.42 232 LEU A N 1
ATOM 1542 C CA . LEU A 1 232 ? 15.571 20.207 17.019 1.00 52.59 232 LEU A CA 1
ATOM 1543 C C . LEU A 1 232 ? 15.037 20.078 15.607 1.00 51.38 232 LEU A C 1
ATOM 1544 O O . LEU A 1 232 ? 15.488 20.798 14.728 1.00 49.52 232 LEU A O 1
ATOM 1549 N N . VAL A 1 233 ? 14.093 19.164 15.377 1.00 45.77 233 VAL A N 1
ATOM 1550 C CA . VAL A 1 233 ? 13.504 19.030 14.049 1.00 44.93 233 VAL A CA 1
ATOM 1551 C C . VAL A 1 233 ? 12.047 19.453 14.085 1.00 49.86 233 VAL A C 1
ATOM 1552 O O . VAL A 1 233 ? 11.292 19.046 14.974 1.00 50.27 233 VAL A O 1
ATOM 1556 N N . SER A 1 234 ? 11.678 20.314 13.111 1.00 46.81 234 SER A N 1
ATOM 1557 C CA . SER A 1 234 ? 10.360 20.931 12.920 1.00 45.66 234 SER A CA 1
ATOM 1558 C C . SER A 1 234 ? 9.820 21.458 14.257 1.00 51.07 234 SER A C 1
ATOM 1559 O O . SER A 1 234 ? 8.774 20.994 14.703 1.00 51.89 234 SER A O 1
ATOM 1562 N N . PRO A 1 235 ? 10.554 22.328 14.985 1.00 48.28 235 PRO A N 1
ATOM 1563 C CA . PRO A 1 235 ? 10.063 22.733 16.310 1.00 48.63 235 PRO A CA 1
ATOM 1564 C C . PRO A 1 235 ? 8.892 23.706 16.280 1.00 52.79 235 PRO A C 1
ATOM 1565 O O . PRO A 1 235 ? 8.865 24.610 15.459 1.00 51.34 235 PRO A O 1
ATOM 1569 N N . THR A 1 236 ? 7.923 23.515 17.176 1.00 51.89 236 THR A N 1
ATOM 1570 C CA . THR A 1 236 ? 6.786 24.441 17.305 1.00 52.77 236 THR A CA 1
ATOM 1571 C C . THR A 1 236 ? 7.312 25.640 18.099 1.00 59.21 236 THR A C 1
ATOM 1572 O O . THR A 1 236 ? 8.271 25.461 18.859 1.00 58.52 236 THR A O 1
ATOM 1576 N N . PRO A 1 237 ? 6.686 26.808 17.989 1.00 58.08 237 PRO A N 1
ATOM 1577 C CA . PRO A 1 237 ? 7.186 27.941 18.771 1.00 58.61 237 PRO A CA 1
ATOM 1578 C C . PRO A 1 237 ? 7.242 27.676 20.281 1.00 63.99 237 PRO A C 1
ATOM 1579 O O . PRO A 1 237 ? 8.085 28.244 20.950 1.00 64.11 237 PRO A O 1
ATOM 1583 N N . GLU A 1 238 ? 6.393 26.795 20.793 1.00 61.30 238 GLU A N 1
ATOM 1584 C CA . GLU A 1 238 ? 6.387 26.480 22.219 1.00 62.00 238 GLU A CA 1
ATOM 1585 C C . GLU A 1 238 ? 7.612 25.665 22.616 1.00 65.95 238 GLU A C 1
ATOM 1586 O O . GLU A 1 238 ? 8.072 25.728 23.749 1.00 66.31 238 GLU A O 1
ATOM 1592 N N . GLN A 1 239 ? 8.119 24.883 21.674 1.00 61.66 239 GLN A N 1
ATOM 1593 C CA . GLN A 1 239 ? 9.309 24.053 21.872 1.00 61.06 239 GLN A CA 1
ATOM 1594 C C . GLN A 1 239 ? 10.589 24.887 21.962 1.00 64.16 239 GLN A C 1
ATOM 1595 O O . GLN A 1 239 ? 11.383 24.664 22.887 1.00 62.94 239 GLN A O 1
ATOM 1601 N N . TRP A 1 240 ? 10.800 25.841 21.006 1.00 60.59 240 TRP A N 1
ATOM 1602 C CA . TRP A 1 240 ? 12.004 26.668 21.021 1.00 60.56 240 TRP A CA 1
ATOM 1603 C C . TRP A 1 240 ? 11.932 27.739 22.110 1.00 60.80 240 TRP A C 1
ATOM 1604 O O . TRP A 1 240 ? 12.986 28.138 22.608 1.00 59.72 240 TRP A O 1
ATOM 1615 N N . LEU A 1 241 ? 10.731 28.107 22.537 1.00 54.79 241 LEU A N 1
ATOM 1616 C CA . LEU A 1 241 ? 10.575 29.066 23.617 1.00 53.98 241 LEU A CA 1
ATOM 1617 C C . LEU A 1 241 ? 10.985 28.386 24.918 1.00 59.13 241 LEU A C 1
ATOM 1618 O O . LEU A 1 241 ? 11.634 28.990 25.755 1.00 58.63 241 LEU A O 1
ATOM 1623 N N . GLU A 1 242 ? 10.592 27.127 25.081 1.00 55.85 242 GLU A N 1
ATOM 1624 C CA . GLU A 1 242 ? 10.961 26.338 26.262 1.00 56.20 242 GLU A CA 1
ATOM 1625 C C . GLU A 1 242 ? 12.501 26.238 26.394 1.00 59.00 242 GLU A C 1
ATOM 1626 O O . GLU A 1 242 ? 13.034 26.460 27.477 1.00 58.05 242 GLU A O 1
ATOM 1632 N N . ARG A 1 243 ? 13.196 25.927 25.280 1.00 54.82 243 ARG A N 1
ATOM 1633 C CA . ARG A 1 243 ? 14.647 25.809 25.209 1.00 54.52 243 ARG A CA 1
ATOM 1634 C C . ARG A 1 243 ? 15.313 27.157 25.517 1.00 58.12 243 ARG A C 1
ATOM 1635 O O . ARG A 1 243 ? 16.269 27.185 26.285 1.00 58.28 243 ARG A O 1
ATOM 1643 N N . ALA A 1 244 ? 14.788 28.267 24.958 1.00 53.52 244 ALA A N 1
ATOM 1644 C CA . ALA A 1 244 ? 15.349 29.603 25.191 1.00 52.43 244 ALA A CA 1
ATOM 1645 C C . ALA A 1 244 ? 15.143 30.021 26.637 1.00 57.92 244 ALA A C 1
ATOM 1646 O O . ALA A 1 244 ? 16.029 30.646 27.210 1.00 58.40 244 ALA A O 1
ATOM 1648 N N . THR A 1 245 ? 13.995 29.650 27.235 1.00 54.62 245 THR A N 1
ATOM 1649 C CA . THR A 1 245 ? 13.674 29.930 28.631 1.00 53.90 245 THR A CA 1
ATOM 1650 C C . THR A 1 245 ? 14.647 29.175 29.546 1.00 57.86 245 THR A C 1
ATOM 1651 O O . THR A 1 245 ? 15.089 29.732 30.555 1.00 56.85 245 THR A O 1
ATOM 1655 N N . ARG A 1 246 ? 15.029 27.937 29.156 1.00 53.78 246 ARG A N 1
ATOM 1656 C CA . ARG A 1 246 ? 15.965 27.125 29.922 1.00 53.42 246 ARG A CA 1
ATOM 1657 C C . ARG A 1 246 ? 17.365 27.719 29.938 1.00 56.52 246 ARG A C 1
ATOM 1658 O O . ARG A 1 246 ? 17.999 27.740 30.996 1.00 58.15 246 ARG A O 1
ATOM 1666 N N . LEU A 1 247 ? 17.830 28.250 28.795 1.00 49.81 247 LEU A N 1
ATOM 1667 C CA . LEU A 1 247 ? 19.138 28.880 28.687 1.00 48.82 247 LEU A CA 1
ATOM 1668 C C . LEU A 1 247 ? 19.238 30.125 29.556 1.00 51.86 247 LEU A C 1
ATOM 1669 O O . LEU A 1 247 ? 20.195 30.260 30.311 1.00 51.60 247 LEU A O 1
ATOM 1674 N N . VAL A 1 248 ? 18.252 31.025 29.450 1.00 47.30 248 VAL A N 1
ATOM 1675 C CA . VAL A 1 248 ? 18.179 32.272 30.208 1.00 46.84 248 VAL A CA 1
ATOM 1676 C C . VAL A 1 248 ? 18.106 31.984 31.720 1.00 52.77 248 VAL A C 1
ATOM 1677 O O . VAL A 1 248 ? 18.884 32.562 32.473 1.00 51.75 248 VAL A O 1
ATOM 1681 N N . THR A 1 249 ? 17.219 31.053 32.148 1.00 50.58 249 THR A N 1
ATOM 1682 C CA . THR A 1 249 ? 17.073 30.665 33.557 1.00 50.94 249 THR A CA 1
ATOM 1683 C C . THR A 1 249 ? 18.396 30.144 34.140 1.00 56.97 249 THR A C 1
ATOM 1684 O O . THR A 1 249 ? 18.800 30.596 35.217 1.00 56.40 249 THR A O 1
ATOM 1688 N N . GLN A 1 250 ? 19.079 29.223 33.417 1.00 54.57 250 GLN A N 1
ATOM 1689 C CA . GLN A 1 250 ? 20.357 28.666 33.851 1.00 54.43 250 GLN A CA 1
ATOM 1690 C C . GLN A 1 250 ? 21.464 29.737 33.879 1.00 59.44 250 GLN A C 1
ATOM 1691 O O . GLN A 1 250 ? 22.252 29.769 34.827 1.00 60.05 250 GLN A O 1
ATOM 1697 N N . ALA A 1 251 ? 21.501 30.630 32.864 1.00 54.79 251 ALA A N 1
ATOM 1698 C CA . ALA A 1 251 ? 22.457 31.739 32.802 1.00 53.97 251 ALA A CA 1
ATOM 1699 C C . ALA A 1 251 ? 22.276 32.670 34.002 1.00 57.71 251 ALA A C 1
ATOM 1700 O O . ALA A 1 251 ? 23.273 33.153 34.530 1.00 57.88 251 ALA A O 1
ATOM 1702 N N . ILE A 1 252 ? 21.011 32.925 34.432 1.00 53.70 252 ILE A N 1
ATOM 1703 C CA . ILE A 1 252 ? 20.724 33.736 35.625 1.00 53.37 252 ILE A CA 1
ATOM 1704 C C . ILE A 1 252 ? 21.273 32.992 36.866 1.00 57.32 252 ILE A C 1
ATOM 1705 O O . ILE A 1 252 ? 22.006 33.599 37.635 1.00 56.24 252 ILE A O 1
ATOM 1710 N N . ALA A 1 253 ? 20.961 31.673 37.006 1.00 54.43 253 ALA A N 1
ATOM 1711 C CA . ALA A 1 253 ? 21.386 30.776 38.095 1.00 54.77 253 ALA A CA 1
ATOM 1712 C C . ALA A 1 253 ? 22.915 30.690 38.257 1.00 60.96 253 ALA A C 1
ATOM 1713 O O . ALA A 1 253 ? 23.417 30.675 39.383 1.00 61.71 253 ALA A O 1
ATOM 1715 N N . ASP A 1 254 ? 23.639 30.619 37.134 1.00 56.47 254 ASP A N 1
ATOM 1716 C CA . ASP A 1 254 ? 25.087 30.560 37.111 1.00 55.56 254 ASP A CA 1
ATOM 1717 C C . ASP A 1 254 ? 25.701 31.919 37.442 1.00 59.29 254 ASP A C 1
ATOM 1718 O O . ASP A 1 254 ? 26.634 31.980 38.236 1.00 60.15 254 ASP A O 1
ATOM 1723 N N . LYS A 1 255 ? 25.160 33.006 36.883 1.00 55.07 255 LYS A N 1
ATOM 1724 C CA . LYS A 1 255 ? 25.658 34.362 37.146 1.00 55.02 255 LYS A CA 1
ATOM 1725 C C . LYS A 1 255 ? 25.485 34.823 38.599 1.00 59.49 255 LYS A C 1
ATOM 1726 O O . LYS A 1 255 ? 26.284 35.626 39.073 1.00 58.65 255 LYS A O 1
ATOM 1732 N N . LYS A 1 256 ? 24.444 34.325 39.285 1.00 57.49 256 LYS A N 1
ATOM 1733 C CA . LYS A 1 256 ? 24.164 34.589 40.696 1.00 57.66 256 LYS A CA 1
ATOM 1734 C C . LYS A 1 256 ? 25.179 33.827 41.573 1.00 63.53 256 LYS A C 1
ATOM 1735 O O . LYS A 1 256 ? 25.561 34.330 42.632 1.00 63.96 256 LYS A O 1
ATOM 1741 N N . GLN A 1 257 ? 25.607 32.618 41.131 1.00 60.70 257 GLN A N 1
ATOM 1742 C CA . GLN A 1 257 ? 26.605 31.794 41.828 1.00 60.45 257 GLN A CA 1
ATOM 1743 C C . GLN A 1 257 ? 27.986 32.406 41.667 1.00 64.02 257 GLN A C 1
ATOM 1744 O O . GLN A 1 257 ? 28.805 32.307 42.581 1.00 64.89 257 GLN A O 1
ATOM 1750 N N . LEU A 1 258 ? 28.244 33.052 40.515 1.00 58.57 258 LEU A N 1
ATOM 1751 C CA . LEU A 1 258 ? 29.500 33.748 40.256 1.00 57.19 258 LEU A CA 1
ATOM 1752 C C . LEU A 1 258 ? 29.567 35.021 41.096 1.00 60.79 258 LEU A C 1
ATOM 1753 O O . LEU A 1 258 ? 30.657 35.453 41.461 1.00 60.06 258 LEU A O 1
ATOM 1758 N N . GLN A 1 259 ? 28.404 35.635 41.371 1.00 57.49 259 GLN A N 1
ATOM 1759 C CA . GLN A 1 259 ? 28.313 36.858 42.157 1.00 57.69 259 GLN A CA 1
ATOM 1760 C C . GLN A 1 259 ? 28.668 36.602 43.625 1.00 62.03 259 GLN A C 1
ATOM 1761 O O . GLN A 1 259 ? 29.374 37.419 44.208 1.00 61.28 259 GLN A O 1
ATOM 1767 N N . THR A 1 260 ? 28.215 35.464 44.206 1.00 59.58 260 THR A N 1
ATOM 1768 C CA . THR A 1 260 ? 28.535 35.103 45.597 1.00 59.69 260 THR A CA 1
ATOM 1769 C C . THR A 1 260 ? 30.022 34.871 45.700 1.00 63.62 260 THR A C 1
ATOM 1770 O O . THR A 1 260 ? 30.643 35.403 46.619 1.00 65.84 260 THR A O 1
ATOM 1774 N N . THR A 1 261 ? 30.603 34.129 44.724 1.00 57.69 261 THR A N 1
ATOM 1775 C CA . THR A 1 261 ? 32.040 33.854 44.636 1.00 56.90 261 THR A CA 1
ATOM 1776 C C . THR A 1 261 ? 32.826 35.159 44.539 1.00 59.41 261 THR A C 1
ATOM 1777 O O . THR A 1 261 ? 33.786 35.329 45.285 1.00 60.10 261 THR A O 1
ATOM 1781 N N . ASN A 1 262 ? 32.397 36.084 43.660 1.00 54.17 262 ASN A N 1
ATOM 1782 C CA . ASN A 1 262 ? 33.061 37.373 43.436 1.00 54.54 262 ASN A CA 1
ATOM 1783 C C . ASN A 1 262 ? 33.038 38.321 44.643 1.00 61.27 262 ASN A C 1
ATOM 1784 O O . ASN A 1 262 ? 33.916 39.182 44.754 1.00 60.65 262 ASN A O 1
ATOM 1789 N N . ASN A 1 263 ? 32.026 38.186 45.526 1.00 59.41 263 ASN A N 1
ATOM 1790 C CA . ASN A 1 263 ? 31.904 38.991 46.747 1.00 59.34 263 ASN A CA 1
ATOM 1791 C C . ASN A 1 263 ? 33.021 38.629 47.734 1.00 63.06 263 ASN A C 1
ATOM 1792 O O . ASN A 1 263 ? 33.552 39.525 48.401 1.00 63.11 263 ASN A O 1
ATOM 1797 N N . THR A 1 264 ? 33.407 37.325 47.776 1.00 58.56 264 THR A N 1
ATOM 1798 C CA . THR A 1 264 ? 34.519 36.790 48.574 1.00 58.55 264 THR A CA 1
ATOM 1799 C C . THR A 1 264 ? 35.846 37.358 48.006 1.00 62.89 264 THR A C 1
ATOM 1800 O O . THR A 1 264 ? 36.706 37.799 48.779 1.00 62.81 264 THR A O 1
ATOM 1804 N N . LEU A 1 265 ? 35.974 37.380 46.654 1.00 58.89 265 LEU A N 1
ATOM 1805 C CA . LEU A 1 265 ? 37.120 37.907 45.899 1.00 59.12 265 LEU A CA 1
ATOM 1806 C C . LEU A 1 265 ? 37.380 39.383 46.220 1.00 64.86 265 LEU A C 1
ATOM 1807 O O . LEU A 1 265 ? 38.542 39.789 46.292 1.00 65.26 265 LEU A O 1
ATOM 1812 N N . ILE A 1 266 ? 36.303 40.177 46.419 1.00 62.65 266 ILE A N 1
ATOM 1813 C CA . ILE A 1 266 ? 36.365 41.603 46.780 1.00 63.16 266 ILE A CA 1
ATOM 1814 C C . ILE A 1 266 ? 36.863 41.708 48.238 1.00 70.33 266 ILE A C 1
ATOM 1815 O O . ILE A 1 266 ? 37.806 42.455 48.506 1.00 70.51 266 ILE A O 1
ATOM 1820 N N . LYS A 1 267 ? 36.232 40.938 49.159 1.00 68.50 267 LYS A N 1
ATOM 1821 C CA . LYS A 1 267 ? 36.526 40.891 50.595 1.00 68.61 267 LYS A CA 1
ATOM 1822 C C . LYS A 1 267 ? 37.958 40.439 50.920 1.00 73.94 267 LYS A C 1
ATOM 1823 O O . LYS A 1 267 ? 38.638 41.108 51.698 1.00 74.45 267 LYS A O 1
ATOM 1825 N N . ASN A 1 268 ? 38.410 39.322 50.313 1.00 70.08 268 ASN A N 1
ATOM 1826 C CA . ASN A 1 268 ? 39.731 38.719 50.512 1.00 68.86 268 ASN A CA 1
ATOM 1827 C C . ASN A 1 268 ? 40.786 39.108 49.443 1.00 73.32 268 ASN A C 1
ATOM 1828 O O . ASN A 1 268 ? 41.746 38.356 49.238 1.00 73.23 268 ASN A O 1
ATOM 1833 N N . SER A 1 269 ? 40.642 40.291 48.805 1.00 70.03 269 SER A N 1
ATOM 1834 C CA . SER A 1 269 ? 41.587 40.766 47.784 1.00 70.41 269 SER A CA 1
ATOM 1835 C C . SER A 1 269 ? 42.996 41.034 48.355 1.00 77.02 269 SER A C 1
ATOM 1836 O O . SER A 1 269 ? 43.110 41.621 49.434 1.00 77.20 269 SER A O 1
ATOM 1839 N N . PRO A 1 270 ? 44.079 40.648 47.645 1.00 74.22 270 PRO A N 1
ATOM 1840 C CA . PRO A 1 270 ? 45.421 40.898 48.188 1.00 74.09 270 PRO A CA 1
ATOM 1841 C C . PRO A 1 270 ? 46.010 42.263 47.815 1.00 78.09 270 PRO A C 1
ATOM 1842 O O . PRO A 1 270 ? 46.879 42.763 48.537 1.00 78.29 270 PRO A O 1
ATOM 1846 N N . THR A 1 271 ? 45.548 42.860 46.695 1.00 73.52 271 THR A N 1
ATOM 1847 C CA . THR A 1 271 ? 46.012 44.148 46.165 1.00 72.73 271 THR A CA 1
ATOM 1848 C C . THR A 1 271 ? 44.813 45.035 45.757 1.00 76.72 271 THR A C 1
ATOM 1849 O O . THR A 1 271 ? 43.751 44.477 45.480 1.00 75.94 271 THR A O 1
ATOM 1853 N N . PRO A 1 272 ? 44.942 46.391 45.651 1.00 73.50 272 PRO A N 1
ATOM 1854 C CA . PRO A 1 272 ? 43.788 47.198 45.203 1.00 72.74 272 PRO A CA 1
ATOM 1855 C C . PRO A 1 272 ? 43.405 46.921 43.748 1.00 74.61 272 PRO A C 1
ATOM 1856 O O . PRO A 1 272 ? 42.240 47.096 43.389 1.00 74.29 272 PRO A O 1
ATOM 1860 N N . LEU A 1 273 ? 44.384 46.463 42.928 1.00 69.22 273 LEU A N 1
ATOM 1861 C CA . LEU A 1 273 ? 44.212 46.110 41.517 1.00 67.92 273 LEU A CA 1
ATOM 1862 C C . LEU A 1 273 ? 43.294 44.900 41.387 1.00 69.42 273 LEU A C 1
ATOM 1863 O O . LEU A 1 273 ? 42.344 44.942 40.607 1.00 69.30 273 LEU A O 1
ATOM 1868 N N . GLU A 1 274 ? 43.540 43.852 42.193 1.00 64.24 274 GLU A N 1
ATOM 1869 C CA . GLU A 1 274 ? 42.705 42.651 42.220 1.00 62.88 274 GLU A CA 1
ATOM 1870 C C . GLU A 1 274 ? 41.306 42.941 42.783 1.00 65.66 274 GLU A C 1
ATOM 1871 O O . GLU A 1 274 ? 40.336 42.308 42.349 1.00 65.61 274 GLU A O 1
ATOM 1877 N N . LYS A 1 275 ? 41.197 43.909 43.726 1.00 60.06 275 LYS A N 1
ATOM 1878 C CA . LYS A 1 275 ? 39.914 44.322 44.303 1.00 58.64 275 LYS A CA 1
ATOM 1879 C C . LYS A 1 275 ? 39.107 45.081 43.265 1.00 60.86 275 LYS A C 1
ATOM 1880 O O . LYS A 1 275 ? 37.922 44.806 43.134 1.00 60.90 275 LYS A O 1
ATOM 1886 N N . GLN A 1 276 ? 39.737 46.030 42.537 1.00 56.81 276 GLN A N 1
ATOM 1887 C CA . GLN A 1 276 ? 39.068 46.837 41.512 1.00 57.34 276 GLN A CA 1
ATOM 1888 C C . GLN A 1 276 ? 38.595 45.966 40.357 1.00 60.98 276 GLN A C 1
ATOM 1889 O O . GLN A 1 276 ? 37.512 46.211 39.828 1.00 60.53 276 GLN A O 1
ATOM 1895 N N . LYS A 1 277 ? 39.376 44.913 40.023 1.00 57.53 277 LYS A N 1
ATOM 1896 C CA . LYS A 1 277 ? 39.047 43.920 38.999 1.00 57.07 277 LYS A CA 1
ATOM 1897 C C . LYS A 1 277 ? 37.721 43.245 39.391 1.00 61.42 277 LYS A C 1
ATOM 1898 O O . LYS A 1 277 ? 36.784 43.203 38.583 1.00 61.46 277 LYS A O 1
ATOM 1904 N N . ALA A 1 278 ? 37.630 42.793 40.659 1.00 57.08 278 ALA A N 1
ATOM 1905 C CA . ALA A 1 278 ? 36.445 42.157 41.233 1.00 56.28 278 ALA A CA 1
ATOM 1906 C C . ALA A 1 278 ? 35.238 43.133 41.341 1.00 59.46 278 ALA A C 1
ATOM 1907 O O . ALA A 1 278 ? 34.125 42.740 41.006 1.00 58.21 278 ALA A O 1
ATOM 1909 N N . ILE A 1 279 ? 35.463 44.409 41.762 1.00 56.17 279 ILE A N 1
ATOM 1910 C CA . ILE A 1 279 ? 34.403 45.435 41.868 1.00 55.48 279 ILE A CA 1
ATOM 1911 C C . ILE A 1 279 ? 33.729 45.620 40.500 1.00 58.94 279 ILE A C 1
ATOM 1912 O O . ILE A 1 279 ? 32.498 45.635 40.429 1.00 58.14 279 ILE A O 1
ATOM 1917 N N . TYR A 1 280 ? 34.559 45.766 39.432 1.00 54.91 280 TYR A N 1
ATOM 1918 C CA . TYR A 1 280 ? 34.157 45.927 38.035 1.00 54.65 280 TYR A CA 1
ATOM 1919 C C . TYR A 1 280 ? 33.386 44.722 37.533 1.00 59.14 280 TYR A C 1
ATOM 1920 O O . TYR A 1 280 ? 32.295 44.904 36.998 1.00 59.75 280 TYR A O 1
ATOM 1929 N N . ASN A 1 281 ? 33.940 43.492 37.698 1.00 54.92 281 ASN A N 1
ATOM 1930 C CA . ASN A 1 281 ? 33.274 42.257 37.273 1.00 54.54 281 ASN A CA 1
ATOM 1931 C C . ASN A 1 281 ? 31.922 42.105 37.970 1.00 61.53 281 ASN A C 1
ATOM 1932 O O . ASN A 1 281 ? 30.949 41.734 37.319 1.00 63.29 281 ASN A O 1
ATOM 1937 N N . GLY A 1 282 ? 31.866 42.473 39.243 1.00 58.24 282 GLY A N 1
ATOM 1938 C CA . GLY A 1 282 ? 30.637 42.421 40.001 1.00 58.00 282 GLY A CA 1
ATOM 1939 C C . GLY A 1 282 ? 29.611 43.364 39.411 1.00 62.01 282 GLY A C 1
ATOM 1940 O O . GLY A 1 282 ? 28.435 43.046 39.352 1.00 61.69 282 GLY A O 1
ATOM 1941 N N . GLU A 1 283 ? 30.049 44.547 39.004 1.00 58.53 283 GLU A N 1
ATOM 1942 C CA . GLU A 1 283 ? 29.144 45.505 38.390 1.00 58.82 283 GLU A CA 1
ATOM 1943 C C . GLU A 1 283 ? 28.621 44.951 37.079 1.00 60.93 283 GLU A C 1
ATOM 1944 O O . GLU A 1 283 ? 27.444 45.058 36.784 1.00 60.24 283 GLU A O 1
ATOM 1950 N N . LEU A 1 284 ? 29.520 44.344 36.314 1.00 55.53 284 LEU A N 1
ATOM 1951 C CA . LEU A 1 284 ? 29.210 43.765 35.015 1.00 54.64 284 LEU A CA 1
ATOM 1952 C C . LEU A 1 284 ? 28.217 42.629 35.122 1.00 57.21 284 LEU A C 1
ATOM 1953 O O . LEU A 1 284 ? 27.365 42.460 34.264 1.00 55.89 284 LEU A O 1
ATOM 1958 N N . LEU A 1 285 ? 28.367 41.832 36.169 1.00 53.27 285 LEU A N 1
ATOM 1959 C CA . LEU A 1 285 ? 27.491 40.690 36.431 1.00 52.30 285 LEU A CA 1
ATOM 1960 C C . LEU A 1 285 ? 26.043 41.128 36.693 1.00 59.17 285 LEU A C 1
ATOM 1961 O O . LEU A 1 285 ? 25.121 40.509 36.157 1.00 60.39 285 LEU A O 1
ATOM 1966 N N . VAL A 1 286 ? 25.836 42.195 37.493 1.00 56.15 286 VAL A N 1
ATOM 1967 C CA . VAL A 1 286 ? 24.488 42.704 37.802 1.00 56.01 286 VAL A CA 1
ATOM 1968 C C . VAL A 1 286 ? 23.810 43.186 36.521 1.00 58.36 286 VAL A C 1
ATOM 1969 O O . VAL A 1 286 ? 22.646 42.865 36.293 1.00 58.74 286 VAL A O 1
ATOM 1973 N N . ASP A 1 287 ? 24.571 43.878 35.661 1.00 53.46 287 ASP A N 1
ATOM 1974 C CA . ASP A 1 287 ? 24.133 44.389 34.370 1.00 52.47 287 ASP A CA 1
ATOM 1975 C C . ASP A 1 287 ? 23.661 43.248 33.459 1.00 54.98 287 ASP A C 1
ATOM 1976 O O . ASP A 1 287 ? 22.597 43.347 32.854 1.00 54.46 287 ASP A O 1
ATOM 1981 N N . GLU A 1 288 ? 24.423 42.145 33.419 1.00 50.84 288 GLU A N 1
ATOM 1982 C CA . GLU A 1 288 ? 24.101 40.939 32.657 1.00 49.52 288 GLU A CA 1
ATOM 1983 C C . GLU A 1 288 ? 22.874 40.257 33.178 1.00 54.18 288 GLU A C 1
ATOM 1984 O O . GLU A 1 288 ? 22.024 39.883 32.378 1.00 55.53 288 GLU A O 1
ATOM 1990 N N . ILE A 1 289 ? 22.770 40.086 34.513 1.00 49.80 289 ILE A N 1
ATOM 1991 C CA . ILE A 1 289 ? 21.611 39.447 35.156 1.00 48.35 289 ILE A CA 1
ATOM 1992 C C . ILE A 1 289 ? 20.331 40.214 34.845 1.00 51.84 289 ILE A C 1
ATOM 1993 O O . ILE A 1 289 ? 19.317 39.594 34.527 1.00 52.84 289 ILE A O 1
ATOM 1998 N N . ALA A 1 290 ? 20.386 41.552 34.915 1.00 46.88 290 ALA A N 1
ATOM 1999 C CA . ALA A 1 290 ? 19.253 42.411 34.624 1.00 46.76 290 ALA A CA 1
ATOM 2000 C C . ALA A 1 290 ? 18.850 42.306 33.143 1.00 51.23 290 ALA A C 1
ATOM 2001 O O . ALA A 1 290 ? 17.657 42.310 32.842 1.00 51.93 290 ALA A O 1
ATOM 2003 N N . SER A 1 291 ? 19.839 42.193 32.230 1.00 48.12 291 SER A N 1
ATOM 2004 C CA . SER A 1 291 ? 19.594 42.023 30.801 1.00 48.15 291 SER A CA 1
ATOM 2005 C C . SER A 1 291 ? 18.907 40.680 30.563 1.00 53.28 291 SER A C 1
ATOM 2006 O O . SER A 1 291 ? 17.966 40.606 29.772 1.00 54.06 291 SER A O 1
ATOM 2009 N N . LEU A 1 292 ? 19.385 39.625 31.251 1.00 48.00 292 LEU A N 1
ATOM 2010 C CA . LEU A 1 292 ? 18.819 38.285 31.172 1.00 46.52 292 LEU A CA 1
ATOM 2011 C C . LEU A 1 292 ? 17.408 38.247 31.734 1.00 51.66 292 LEU A C 1
ATOM 2012 O O . LEU A 1 292 ? 16.548 37.577 31.175 1.00 52.14 292 LEU A O 1
ATOM 2017 N N . GLN A 1 293 ? 17.166 38.948 32.844 1.00 49.29 293 GLN A N 1
ATOM 2018 C CA . GLN A 1 293 ? 15.854 38.985 33.488 1.00 48.86 293 GLN A CA 1
ATOM 2019 C C . GLN A 1 293 ? 14.820 39.673 32.606 1.00 53.68 293 GLN A C 1
ATOM 2020 O O . GLN A 1 293 ? 13.692 39.182 32.502 1.00 54.84 293 GLN A O 1
ATOM 2026 N N . ALA A 1 294 ? 15.227 40.759 31.911 1.00 49.12 294 ALA A N 1
ATOM 2027 C CA . ALA A 1 294 ? 14.392 41.514 30.962 1.00 48.60 294 ALA A CA 1
ATOM 2028 C C . ALA A 1 294 ? 13.975 40.613 29.806 1.00 52.30 294 ALA A C 1
ATOM 2029 O O . ALA A 1 294 ? 12.825 40.687 29.375 1.00 50.74 294 ALA A O 1
ATOM 2031 N N . ARG A 1 295 ? 14.919 39.751 29.325 1.00 49.31 295 ARG A N 1
ATOM 2032 C CA . ARG A 1 295 ? 14.751 38.755 28.258 1.00 48.98 295 ARG A CA 1
ATOM 2033 C C . ARG A 1 295 ? 13.750 37.685 28.697 1.00 52.11 295 ARG A C 1
ATOM 2034 O O . ARG A 1 295 ? 12.854 37.338 27.925 1.00 51.32 295 ARG A O 1
ATOM 2042 N N . LEU A 1 296 ? 13.899 37.186 29.950 1.00 48.19 296 LEU A N 1
ATOM 2043 C CA . LEU A 1 296 ? 13.029 36.176 30.553 1.00 47.99 296 LEU A CA 1
ATOM 2044 C C . LEU A 1 296 ? 11.572 36.629 30.620 1.00 53.38 296 LEU A C 1
ATOM 2045 O O . LEU A 1 296 ? 10.687 35.838 30.302 1.00 53.79 296 LEU A O 1
ATOM 2050 N N . VAL A 1 297 ? 11.327 37.907 30.978 1.00 49.91 297 VAL A N 1
ATOM 2051 C CA . VAL A 1 297 ? 9.985 38.507 31.048 1.00 49.81 297 VAL A CA 1
ATOM 2052 C C . VAL A 1 297 ? 9.304 38.427 29.664 1.00 55.20 297 VAL A C 1
ATOM 2053 O O . VAL A 1 297 ? 8.142 37.997 29.576 1.00 54.14 297 VAL A O 1
ATOM 2057 N N . LYS A 1 298 ? 10.042 38.829 28.597 1.00 51.47 298 LYS A N 1
ATOM 2058 C CA . LYS A 1 298 ? 9.551 38.792 27.216 1.00 51.22 298 LYS A CA 1
ATOM 2059 C C . LYS A 1 298 ? 9.244 37.345 26.814 1.00 56.00 298 LYS A C 1
ATOM 2060 O O . LYS A 1 298 ? 8.226 37.108 26.179 1.00 55.90 298 LYS A O 1
ATOM 2066 N N . LEU A 1 299 ? 10.114 36.381 27.208 1.00 53.55 299 LEU A N 1
ATOM 2067 C CA . LEU A 1 299 ? 9.942 34.957 26.910 1.00 53.50 299 LEU A CA 1
ATOM 2068 C C . LEU A 1 299 ? 8.694 34.372 27.580 1.00 58.40 299 LEU A C 1
ATOM 2069 O O . LEU A 1 299 ? 8.018 33.550 26.972 1.00 58.30 299 LEU A O 1
ATOM 2074 N N . ASN A 1 300 ? 8.408 34.782 28.829 1.00 55.26 300 ASN A N 1
ATOM 2075 C CA . ASN A 1 300 ? 7.257 34.344 29.614 1.00 55.21 300 ASN A CA 1
ATOM 2076 C C . ASN A 1 300 ? 5.961 34.831 29.000 1.00 59.69 300 ASN A C 1
ATOM 2077 O O . ASN A 1 300 ? 4.982 34.090 28.970 1.00 59.25 300 ASN A O 1
ATOM 2082 N N . ALA A 1 301 ? 5.972 36.075 28.501 1.00 56.27 301 ALA A N 1
ATOM 2083 C CA . ALA A 1 301 ? 4.844 36.724 27.864 1.00 55.76 301 ALA A CA 1
ATOM 2084 C C . ALA A 1 301 ? 4.531 36.035 26.531 1.00 60.34 301 ALA A C 1
ATOM 2085 O O . ALA A 1 301 ? 3.373 35.671 26.291 1.00 60.91 301 ALA A O 1
ATOM 2087 N N . GLU A 1 302 ? 5.562 35.851 25.719 1.00 55.44 302 GLU A N 1
ATOM 2088 C CA . GLU A 1 302 ? 5.453 35.211 24.422 1.00 54.65 302 GLU A CA 1
ATOM 2089 C C . GLU A 1 302 ? 4.986 33.771 24.573 1.00 56.91 302 GLU A C 1
ATOM 2090 O O . GLU A 1 302 ? 4.194 33.287 23.781 1.00 56.77 302 GLU A O 1
ATOM 2096 N N . THR A 1 303 ? 5.473 33.086 25.599 1.00 51.53 303 THR A N 1
ATOM 2097 C CA . THR A 1 303 ? 5.060 31.713 25.837 1.00 50.71 303 THR A CA 1
ATOM 2098 C C . THR A 1 303 ? 3.569 31.669 26.145 1.00 55.02 303 THR A C 1
ATOM 2099 O O . THR A 1 303 ? 2.856 30.809 25.655 1.00 55.32 303 THR A O 1
ATOM 2103 N N . THR A 1 304 ? 3.105 32.616 26.951 1.00 51.59 304 THR A N 1
ATOM 2104 C CA . THR A 1 304 ? 1.703 32.709 27.307 1.00 51.17 304 THR A CA 1
ATOM 2105 C C . THR A 1 304 ? 0.859 32.982 26.074 1.00 54.60 304 THR A C 1
ATOM 2106 O O . THR A 1 304 ? -0.224 32.440 25.930 1.00 52.82 304 THR A O 1
ATOM 2110 N N . ARG A 1 305 ? 1.352 33.843 25.192 1.00 52.53 305 ARG A N 1
ATOM 2111 C CA . ARG A 1 305 ? 0.627 34.158 23.975 1.00 53.46 305 ARG A CA 1
ATOM 2112 C C . ARG A 1 305 ? 0.488 32.908 23.120 1.00 57.13 305 ARG A C 1
ATOM 2113 O O . ARG A 1 305 ? -0.570 32.641 22.574 1.00 55.61 305 ARG A O 1
ATOM 2121 N N . ARG A 1 306 ? 1.569 32.144 23.016 1.00 53.64 306 ARG A N 1
ATOM 2122 C CA . ARG A 1 306 ? 1.575 30.922 22.231 1.00 52.58 306 ARG A CA 1
ATOM 2123 C C . ARG A 1 306 ? 0.644 29.857 22.781 1.00 55.94 306 ARG A C 1
ATOM 2124 O O . ARG A 1 306 ? -0.053 29.192 22.035 1.00 56.72 306 ARG A O 1
ATOM 2132 N N . ARG A 1 307 ? 0.648 29.694 24.095 1.00 52.01 307 ARG A N 1
ATOM 2133 C CA . ARG A 1 307 ? -0.196 28.704 24.743 1.00 51.20 307 ARG A CA 1
ATOM 2134 C C . ARG A 1 307 ? -1.672 29.009 24.569 1.00 55.96 307 ARG A C 1
ATOM 2135 O O . ARG A 1 307 ? -2.470 28.113 24.340 1.00 55.44 307 ARG A O 1
ATOM 2143 N N . THR A 1 308 ? -2.026 30.282 24.694 1.00 52.52 308 THR A N 1
ATOM 2144 C CA . THR A 1 308 ? -3.400 30.720 24.538 1.00 53.02 308 THR A CA 1
ATOM 2145 C C . THR A 1 308 ? -3.871 30.470 23.122 1.00 59.95 308 THR A C 1
ATOM 2146 O O . THR A 1 308 ? -4.983 30.017 22.899 1.00 60.00 308 THR A O 1
ATOM 2150 N N . GLU A 1 309 ? -2.992 30.754 22.170 1.00 57.57 309 GLU A N 1
ATOM 2151 C CA . GLU A 1 309 ? -3.267 30.565 20.758 1.00 57.52 309 GLU A CA 1
ATOM 2152 C C . GLU A 1 309 ? -3.501 29.097 20.446 1.00 59.91 309 GLU A C 1
ATOM 2153 O O . GLU A 1 309 ? -4.337 28.767 19.628 1.00 59.74 309 GLU A O 1
ATOM 2159 N N . ALA A 1 310 ? -2.738 28.218 21.078 1.00 56.18 310 ALA A N 1
ATOM 2160 C CA . ALA A 1 310 ? -2.896 26.792 20.852 1.00 56.36 310 ALA A CA 1
ATOM 2161 C C . ALA A 1 310 ? -4.204 26.291 21.442 1.00 61.91 310 ALA A C 1
ATOM 2162 O O . ALA A 1 310 ? -4.794 25.350 20.935 1.00 60.47 310 ALA A O 1
ATOM 2164 N N . GLU A 1 311 ? -4.641 26.916 22.527 1.00 60.69 311 GLU A N 1
ATOM 2165 C CA . GLU A 1 311 ? -5.893 26.553 23.181 1.00 61.16 311 GLU A CA 1
ATOM 2166 C C . GLU A 1 311 ? -7.074 26.975 22.313 1.00 64.34 311 GLU A C 1
ATOM 2167 O O . GLU A 1 311 ? -8.040 26.222 22.202 1.00 64.30 311 GLU A O 1
ATOM 2173 N N . ARG A 1 312 ? -6.980 28.157 21.670 1.00 60.22 312 ARG A N 1
ATOM 2174 C CA . ARG A 1 312 ? -8.001 28.674 20.756 1.00 59.62 312 ARG A CA 1
ATOM 2175 C C . ARG A 1 312 ? -8.093 27.781 19.525 1.00 63.79 312 ARG A C 1
ATOM 2176 O O . ARG A 1 312 ? -9.202 27.387 19.176 1.00 63.53 312 ARG A O 1
ATOM 2184 N N . LYS A 1 313 ? -6.931 27.386 18.927 1.00 59.70 313 LYS A N 1
ATOM 2185 C CA . LYS A 1 313 ? -6.862 26.470 17.780 1.00 59.51 313 LYS A CA 1
ATOM 2186 C C . LYS A 1 313 ? -7.517 25.128 18.124 1.00 65.74 313 LYS A C 1
ATOM 2187 O O . LYS A 1 313 ? -8.334 24.637 17.340 1.00 66.58 313 LYS A O 1
ATOM 2189 N N . ALA A 1 314 ? -7.216 24.572 19.315 1.00 61.64 314 ALA A N 1
ATOM 2190 C CA . ALA A 1 314 ? -7.810 23.316 19.787 1.00 61.24 314 ALA A CA 1
ATOM 2191 C C . ALA A 1 314 ? -9.341 23.433 19.958 1.00 65.26 314 ALA A C 1
ATOM 2192 O O . ALA A 1 314 ? -10.050 22.458 19.698 1.00 65.18 314 ALA A O 1
ATOM 2194 N N . ALA A 1 315 ? -9.841 24.624 20.372 1.00 61.48 315 ALA A N 1
ATOM 2195 C CA . ALA A 1 315 ? -11.278 24.883 20.542 1.00 61.63 315 ALA A CA 1
ATOM 2196 C C . ALA A 1 315 ? -12.003 25.004 19.178 1.00 66.34 315 ALA A C 1
ATOM 2197 O O . ALA A 1 315 ? -13.212 24.751 19.103 1.00 67.06 315 ALA A O 1
ATOM 2199 N N . GLU A 1 316 ? -11.246 25.357 18.106 1.00 61.19 316 GLU A N 1
ATOM 2200 C CA . GLU A 1 316 ? -11.700 25.462 16.718 1.00 60.75 316 GLU A CA 1
ATOM 2201 C C . GLU A 1 316 ? -11.884 24.043 16.137 1.00 63.49 316 GLU A C 1
ATOM 2202 O O . GLU A 1 316 ? -12.847 23.796 15.413 1.00 63.06 316 GLU A O 1
ATOM 2208 N N . GLU A 1 317 ? -10.985 23.110 16.481 1.00 59.46 317 GLU A N 1
ATOM 2209 C CA . GLU A 1 317 ? -11.093 21.720 16.053 1.00 58.80 317 GLU A CA 1
ATOM 2210 C C . GLU A 1 317 ? -12.230 21.021 16.792 1.00 62.13 317 GLU A C 1
ATOM 2211 O O . GLU A 1 317 ? -12.819 20.084 16.249 1.00 62.22 317 GLU A O 1
ATOM 2217 N N . GLN A 1 318 ? -12.551 21.474 18.017 1.00 57.92 318 GLN A N 1
ATOM 2218 C CA . GLN A 1 318 ? -13.657 20.890 18.773 1.00 57.78 318 GLN A CA 1
ATOM 2219 C C . GLN A 1 318 ? -15.007 21.374 18.195 1.00 62.57 318 GLN A C 1
ATOM 2220 O O . GLN A 1 318 ? -15.920 20.563 18.045 1.00 62.87 318 GLN A O 1
ATOM 2226 N N . ALA A 1 319 ? -15.099 22.666 17.802 1.00 58.36 319 ALA A N 1
ATOM 2227 C CA . ALA A 1 319 ? -16.277 23.272 17.176 1.00 57.36 319 ALA A CA 1
ATOM 2228 C C . ALA A 1 319 ? -16.601 22.553 15.857 1.00 60.35 319 ALA A C 1
ATOM 2229 O O . ALA A 1 319 ? -17.782 22.319 15.573 1.00 59.35 319 ALA A O 1
ATOM 2231 N N . LEU A 1 320 ? -15.547 22.165 15.089 1.00 56.29 320 LEU A N 1
ATOM 2232 C CA . LEU A 1 320 ? -15.636 21.401 13.835 1.00 55.73 320 LEU A CA 1
ATOM 2233 C C . LEU A 1 320 ? -16.178 19.984 14.096 1.00 58.09 320 LEU A C 1
ATOM 2234 O O . LEU A 1 320 ? -17.024 19.504 13.347 1.00 58.59 320 LEU A O 1
ATOM 2239 N N . GLN A 1 321 ? -15.693 19.324 15.153 1.00 52.97 321 GLN A N 1
ATOM 2240 C CA . GLN A 1 321 ? -16.157 17.984 15.518 1.00 52.12 321 GLN A CA 1
ATOM 2241 C C . GLN A 1 321 ? -17.572 17.997 16.077 1.00 54.81 321 GLN A C 1
ATOM 2242 O O . GLN A 1 321 ? -18.307 17.032 15.884 1.00 54.58 321 GLN A O 1
ATOM 2248 N N . ASP A 1 322 ? -17.953 19.099 16.756 1.00 50.66 322 ASP A N 1
ATOM 2249 C CA . ASP A 1 322 ? -19.281 19.316 17.324 1.00 49.65 322 ASP A CA 1
ATOM 2250 C C . ASP A 1 322 ? -20.279 19.641 16.206 1.00 52.54 322 ASP A C 1
ATOM 2251 O O . ASP A 1 322 ? -21.463 19.358 16.347 1.00 52.83 322 ASP A O 1
ATOM 2256 N N . ALA A 1 323 ? -19.793 20.214 15.091 1.00 47.14 323 ALA A N 1
ATOM 2257 C CA . ALA A 1 323 ? -20.582 20.531 13.902 1.00 45.30 323 ALA A CA 1
ATOM 2258 C C . ALA A 1 323 ? -20.888 19.235 13.150 1.00 48.71 323 ALA A C 1
ATOM 2259 O O . ALA A 1 323 ? -21.994 19.073 12.627 1.00 46.33 323 ALA A O 1
ATOM 2261 N N . ILE A 1 324 ? -19.899 18.314 13.097 1.00 47.29 324 ILE A N 1
ATOM 2262 C CA . ILE A 1 324 ? -20.022 16.998 12.463 1.00 47.40 324 ILE A CA 1
ATOM 2263 C C . ILE A 1 324 ? -21.028 16.147 13.268 1.00 52.55 324 ILE A C 1
ATOM 2264 O O . ILE A 1 324 ? -21.898 15.501 12.686 1.00 53.56 324 ILE A O 1
ATOM 2269 N N . LYS A 1 325 ? -20.935 16.202 14.600 1.00 48.40 325 LYS A N 1
ATOM 2270 C CA . LYS A 1 325 ? -21.835 15.517 15.537 1.00 48.12 325 LYS A CA 1
ATOM 2271 C C . LYS A 1 325 ? -23.283 16.020 15.339 1.00 52.39 325 LYS A C 1
ATOM 2272 O O . LYS A 1 325 ? -24.207 15.210 15.277 1.00 53.63 325 LYS A O 1
ATOM 2278 N N . PHE A 1 326 ? -23.461 17.352 15.217 1.00 46.32 326 PHE A N 1
ATOM 2279 C CA . PHE A 1 326 ? -24.737 18.042 15.010 1.00 45.07 326 PHE A CA 1
ATOM 2280 C C . PHE A 1 326 ? -25.391 17.613 13.696 1.00 48.66 326 PHE A C 1
ATOM 2281 O O . PHE A 1 326 ? -26.599 17.409 13.670 1.00 48.82 326 PHE A O 1
ATOM 2289 N N . THR A 1 327 ? -24.597 17.505 12.606 1.00 45.61 327 THR A N 1
ATOM 2290 C CA . THR A 1 327 ? -25.083 17.051 11.306 1.00 45.50 327 THR A CA 1
ATOM 2291 C C . THR A 1 327 ? -25.551 15.586 11.439 1.00 50.75 327 THR A C 1
ATOM 2292 O O . THR A 1 327 ? -26.662 15.290 11.022 1.00 49.73 327 THR A O 1
ATOM 2296 N N . ALA A 1 328 ? -24.735 14.698 12.074 1.00 48.14 328 ALA A N 1
ATOM 2297 C CA . ALA A 1 328 ? -25.116 13.294 12.317 1.00 47.96 328 ALA A CA 1
ATOM 2298 C C . ALA A 1 328 ? -26.383 13.189 13.187 1.00 52.42 328 ALA A C 1
ATOM 2299 O O . ALA A 1 328 ? -27.236 12.346 12.918 1.00 52.56 328 ALA A O 1
ATOM 2301 N N . ASP A 1 329 ? -26.497 14.045 14.192 1.00 48.83 329 ASP A N 1
ATOM 2302 C CA . ASP A 1 329 ? -27.653 14.048 15.073 1.00 49.12 329 ASP A CA 1
ATOM 2303 C C . ASP A 1 329 ? -28.910 14.526 14.358 1.00 50.67 329 ASP A C 1
ATOM 2304 O O . ASP A 1 329 ? -30.008 14.069 14.641 1.00 49.69 329 ASP A O 1
ATOM 2309 N N . PHE A 1 330 ? -28.740 15.427 13.402 1.00 44.24 330 PHE A N 1
ATOM 2310 C CA . PHE A 1 330 ? -29.873 15.970 12.673 1.00 42.16 330 PHE A CA 1
ATOM 2311 C C . PHE A 1 330 ? -30.615 14.869 11.928 1.00 43.50 330 PHE A C 1
ATOM 2312 O O . PHE A 1 330 ? -31.829 14.859 11.905 1.00 42.85 330 PHE A O 1
ATOM 2320 N N . TYR A 1 331 ? -29.885 13.947 11.318 1.00 38.86 331 TYR A N 1
ATOM 2321 C CA . TYR A 1 331 ? -30.512 12.843 10.617 1.00 39.58 331 TYR A CA 1
ATOM 2322 C C . TYR A 1 331 ? -31.290 11.950 11.581 1.00 45.10 331 TYR A C 1
ATOM 2323 O O . TYR A 1 331 ? -32.357 11.463 11.248 1.00 43.86 331 TYR A O 1
ATOM 2332 N N . LYS A 1 332 ? -30.731 11.711 12.761 1.00 42.43 332 LYS A N 1
ATOM 2333 C CA . LYS A 1 332 ? -31.400 10.890 13.757 1.00 42.71 332 LYS A CA 1
ATOM 2334 C C . LYS A 1 332 ? -32.693 11.535 14.222 1.00 50.31 332 LYS A C 1
ATOM 2335 O O . LYS A 1 332 ? -33.716 10.881 14.316 1.00 51.41 332 LYS A O 1
ATOM 2341 N N . GLU A 1 333 ? -32.639 12.837 14.482 1.00 48.00 333 GLU A N 1
ATOM 2342 C CA . GLU A 1 333 ? -33.801 13.598 14.928 1.00 47.64 333 GLU A CA 1
ATOM 2343 C C . GLU A 1 333 ? -34.878 13.631 13.857 1.00 48.62 333 GLU A C 1
ATOM 2344 O O . GLU A 1 333 ? -36.061 13.612 14.157 1.00 49.25 333 GLU A O 1
ATOM 2350 N N . VAL A 1 334 ? -34.455 13.728 12.602 1.00 42.13 334 VAL A N 1
ATOM 2351 C CA . VAL A 1 334 ? -35.366 13.713 11.477 1.00 40.30 334 VAL A CA 1
ATOM 2352 C C . VAL A 1 334 ? -36.082 12.367 11.414 1.00 47.79 334 VAL A C 1
ATOM 2353 O O . VAL A 1 334 ? -37.258 12.307 11.102 1.00 47.27 334 VAL A O 1
ATOM 2357 N N . THR A 1 335 ? -35.357 11.283 11.679 1.00 46.68 335 THR A N 1
ATOM 2358 C CA . THR A 1 335 ? -35.953 9.959 11.706 1.00 46.54 335 THR A CA 1
ATOM 2359 C C . THR A 1 335 ? -36.980 9.893 12.822 1.00 52.59 335 THR A C 1
ATOM 2360 O O . THR A 1 335 ? -38.069 9.383 12.640 1.00 53.03 335 THR A O 1
ATOM 2364 N N . GLU A 1 336 ? -36.641 10.451 13.974 1.00 50.34 336 GLU A N 1
ATOM 2365 C CA . GLU A 1 336 ? -37.537 10.431 15.116 1.00 50.39 336 GLU A CA 1
ATOM 2366 C C . GLU A 1 336 ? -38.841 11.171 14.855 1.00 54.32 336 GLU A C 1
ATOM 2367 O O . GLU A 1 336 ? -39.900 10.688 15.208 1.00 55.61 336 GLU A O 1
ATOM 2373 N N . LYS A 1 337 ? -38.764 12.321 14.201 1.00 49.41 337 LYS A N 1
ATOM 2374 C CA . LYS A 1 337 ? -39.943 13.144 13.948 1.00 48.33 337 LYS A CA 1
ATOM 2375 C C . LYS A 1 337 ? -40.685 12.921 12.626 1.00 53.11 337 LYS A C 1
ATOM 2376 O O . LYS A 1 337 ? -41.894 13.084 12.566 1.00 54.42 337 LYS A O 1
ATOM 2382 N N . PHE A 1 338 ? -39.960 12.569 11.574 1.00 47.89 338 PHE A N 1
ATOM 2383 C CA . PHE A 1 338 ? -40.545 12.350 10.249 1.00 46.37 338 PHE A CA 1
ATOM 2384 C C . PHE A 1 338 ? -40.453 10.926 9.695 1.00 50.69 338 PHE A C 1
ATOM 2385 O O . PHE A 1 338 ? -41.113 10.630 8.698 1.00 49.07 338 PHE A O 1
ATOM 2393 N N . GLY A 1 339 ? -39.615 10.083 10.286 1.00 48.18 339 GLY A N 1
ATOM 2394 C CA . GLY A 1 339 ? -39.455 8.709 9.818 1.00 48.92 339 GLY A CA 1
ATOM 2395 C C . GLY A 1 339 ? -38.230 8.461 8.964 1.00 53.29 339 GLY A C 1
ATOM 2396 O O . GLY A 1 339 ? -37.620 9.406 8.447 1.00 53.54 339 GLY A O 1
ATOM 2397 N N . ALA A 1 340 ? -37.900 7.168 8.779 1.00 48.72 340 ALA A N 1
ATOM 2398 C CA . ALA A 1 340 ? -36.735 6.662 8.034 1.00 47.37 340 ALA A CA 1
ATOM 2399 C C . ALA A 1 340 ? -36.573 7.209 6.610 1.00 47.38 340 ALA A C 1
ATOM 2400 O O . ALA A 1 340 ? -35.472 7.636 6.264 1.00 47.06 340 ALA A O 1
ATOM 2402 N N . ARG A 1 341 ? -37.650 7.209 5.811 1.00 41.86 341 ARG A N 1
ATOM 2403 C CA . ARG A 1 341 ? -37.642 7.664 4.415 1.00 41.56 341 ARG A CA 1
ATOM 2404 C C . ARG A 1 341 ? -37.283 9.162 4.223 1.00 45.75 341 ARG A C 1
ATOM 2405 O O . ARG A 1 341 ? -36.611 9.493 3.237 1.00 46.15 341 ARG A O 1
ATOM 2413 N N . THR A 1 342 ? -37.759 10.058 5.128 1.00 40.22 342 THR A N 1
ATOM 2414 C CA . THR A 1 342 ? -37.456 11.492 5.042 1.00 38.84 342 THR A CA 1
ATOM 2415 C C . THR A 1 342 ? -35.976 11.728 5.344 1.00 42.39 342 THR A C 1
ATOM 2416 O O . THR A 1 342 ? -35.303 12.447 4.600 1.00 40.87 342 THR A O 1
ATOM 2420 N N . SER A 1 343 ? -35.461 11.052 6.392 1.00 39.83 343 SER A N 1
ATOM 2421 C CA . SER A 1 343 ? -34.055 11.101 6.809 1.00 39.55 343 SER A CA 1
ATOM 2422 C C . SER A 1 343 ? -33.096 10.558 5.748 1.00 44.24 343 SER A C 1
ATOM 2423 O O . SER A 1 343 ? -31.991 11.091 5.572 1.00 43.37 343 SER A O 1
ATOM 2426 N N . GLU A 1 344 ? -33.510 9.486 5.066 1.00 40.98 344 GLU A N 1
ATOM 2427 C CA . GLU A 1 344 ? -32.741 8.890 3.980 1.00 41.73 344 GLU A CA 1
ATOM 2428 C C . GLU A 1 344 ? -32.741 9.887 2.808 1.00 45.37 344 GLU A C 1
ATOM 2429 O O . GLU A 1 344 ? -31.726 10.053 2.153 1.00 45.43 344 GLU A O 1
ATOM 2435 N N . MET A 1 345 ? -33.868 10.571 2.573 1.00 43.48 345 MET A N 1
ATOM 2436 C CA . MET A 1 345 ? -33.955 11.587 1.514 1.00 43.21 345 MET A CA 1
ATOM 2437 C C . MET A 1 345 ? -33.051 12.800 1.844 1.00 43.94 345 MET A C 1
ATOM 2438 O O . MET A 1 345 ? -32.372 13.291 0.951 1.00 42.09 345 MET A O 1
ATOM 2443 N N . ALA A 1 346 ? -33.007 13.230 3.126 1.00 38.76 346 ALA A N 1
ATOM 2444 C CA . ALA A 1 346 ? -32.141 14.329 3.550 1.00 37.79 346 ALA A CA 1
ATOM 2445 C C . ALA A 1 346 ? -30.669 13.882 3.362 1.00 41.60 346 ALA A C 1
ATOM 2446 O O . ALA A 1 346 ? -29.880 14.604 2.733 1.00 40.06 346 ALA A O 1
ATOM 2448 N N . ARG A 1 347 ? -30.334 12.659 3.831 1.00 38.51 347 ARG A N 1
ATOM 2449 C CA . ARG A 1 347 ? -28.975 12.114 3.696 1.00 39.51 347 ARG A CA 1
ATOM 2450 C C . ARG A 1 347 ? -28.531 11.996 2.231 1.00 43.05 347 ARG A C 1
ATOM 2451 O O . ARG A 1 347 ? -27.384 12.299 1.931 1.00 43.42 347 ARG A O 1
ATOM 2459 N N . GLN A 1 348 ? -29.432 11.576 1.333 1.00 39.13 348 GLN A N 1
ATOM 2460 C CA . GLN A 1 348 ? -29.113 11.485 -0.091 1.00 39.83 348 GLN A CA 1
ATOM 2461 C C . GLN A 1 348 ? -28.966 12.883 -0.693 1.00 44.00 348 GLN A C 1
ATOM 2462 O O . GLN A 1 348 ? -28.128 13.063 -1.584 1.00 43.23 348 GLN A O 1
ATOM 2468 N N . LEU A 1 349 ? -29.750 13.877 -0.187 1.00 38.69 349 LEU A N 1
ATOM 2469 C CA . LEU A 1 349 ? -29.638 15.261 -0.643 1.00 38.06 349 LEU A CA 1
ATOM 2470 C C . LEU A 1 349 ? -28.246 15.801 -0.320 1.00 39.30 349 LEU A C 1
ATOM 2471 O O . LEU A 1 349 ? -27.576 16.300 -1.216 1.00 38.75 349 LEU A O 1
ATOM 2476 N N . ALA A 1 350 ? -27.794 15.639 0.945 1.00 36.03 350 ALA A N 1
ATOM 2477 C CA . ALA A 1 350 ? -26.481 16.063 1.435 1.00 36.51 350 ALA A CA 1
ATOM 2478 C C . ALA A 1 350 ? -25.297 15.376 0.743 1.00 42.63 350 ALA A C 1
ATOM 2479 O O . ALA A 1 350 ? -24.277 16.034 0.468 1.00 41.66 350 ALA A O 1
ATOM 2481 N N . GLU A 1 351 ? -25.421 14.051 0.477 1.00 40.82 351 GLU A N 1
ATOM 2482 C CA . GLU A 1 351 ? -24.371 13.262 -0.182 1.00 41.49 351 GLU A CA 1
ATOM 2483 C C . GLU A 1 351 ? -24.268 13.558 -1.682 1.00 45.09 351 GLU A C 1
ATOM 2484 O O . GLU A 1 351 ? -23.161 13.616 -2.224 1.00 45.13 351 GLU A O 1
ATOM 2490 N N . GLY A 1 352 ? -25.412 13.716 -2.331 1.00 39.44 352 GLY A N 1
ATOM 2491 C CA . GLY A 1 352 ? -25.481 14.014 -3.754 1.00 39.11 352 GLY A CA 1
ATOM 2492 C C . GLY A 1 352 ? -25.034 15.415 -4.121 1.00 42.48 352 GLY A C 1
ATOM 2493 O O . GLY A 1 352 ? -24.832 15.693 -5.303 1.00 41.87 352 GLY A O 1
ATOM 2494 N N . ALA A 1 353 ? -24.901 16.316 -3.115 1.00 39.87 353 ALA A N 1
ATOM 2495 C CA . ALA A 1 353 ? -24.462 17.717 -3.293 1.00 39.63 353 ALA A CA 1
ATOM 2496 C C . ALA A 1 353 ? -22.942 17.827 -3.156 1.00 46.67 353 ALA A C 1
ATOM 2497 O O . ALA A 1 353 ? -22.328 18.772 -3.659 1.00 47.75 353 ALA A O 1
ATOM 2499 N N . ARG A 1 354 ? -22.340 16.861 -2.455 1.00 44.20 354 ARG A N 1
ATOM 2500 C CA . ARG A 1 354 ? -20.900 16.756 -2.208 1.00 44.36 354 ARG A CA 1
ATOM 2501 C C . ARG A 1 354 ? -20.139 16.901 -3.550 1.00 48.33 354 ARG A C 1
ATOM 2502 O O . ARG A 1 354 ? -20.508 16.263 -4.549 1.00 46.50 354 ARG A O 1
ATOM 2510 N N . GLY A 1 355 ? -19.192 17.840 -3.581 1.00 45.36 355 GLY A N 1
ATOM 2511 C CA . GLY A 1 355 ? -18.369 18.139 -4.749 1.00 45.07 355 GLY A CA 1
ATOM 2512 C C . GLY A 1 355 ? -19.045 18.790 -5.935 1.00 51.46 355 GLY A C 1
ATOM 2513 O O . GLY A 1 355 ? -18.422 18.952 -6.982 1.00 52.78 355 GLY A O 1
ATOM 2514 N N . LYS A 1 356 ? -20.306 19.175 -5.785 1.00 49.45 356 LYS A N 1
ATOM 2515 C CA . LYS A 1 356 ? -21.079 19.828 -6.837 1.00 49.79 356 LYS A CA 1
ATOM 2516 C C . LYS A 1 356 ? -21.263 21.320 -6.511 1.00 54.22 356 LYS A C 1
ATOM 2517 O O . LYS A 1 356 ? -21.082 21.730 -5.358 1.00 51.43 356 LYS A O 1
ATOM 2523 N N . ASN A 1 357 ? -21.580 22.122 -7.542 1.00 52.87 357 ASN A N 1
ATOM 2524 C CA . ASN A 1 357 ? -21.887 23.546 -7.396 1.00 54.36 357 ASN A CA 1
ATOM 2525 C C . ASN A 1 357 ? -23.389 23.739 -7.670 1.00 59.63 357 ASN A C 1
ATOM 2526 O O . ASN A 1 357 ? -24.059 22.815 -8.142 1.00 59.07 357 ASN A O 1
ATOM 2531 N N . ILE A 1 358 ? -23.913 24.934 -7.373 1.00 56.76 358 ILE A N 1
ATOM 2532 C CA . ILE A 1 358 ? -25.315 25.272 -7.590 1.00 56.53 358 ILE A CA 1
ATOM 2533 C C . ILE A 1 358 ? -25.559 25.461 -9.090 1.00 62.96 358 ILE A C 1
ATOM 2534 O O . ILE A 1 358 ? -24.722 26.050 -9.776 1.00 64.24 358 ILE A O 1
ATOM 2539 N N . ARG A 1 359 ? -26.684 24.947 -9.604 1.00 59.54 359 ARG A N 1
ATOM 2540 C CA . ARG A 1 359 ? -27.035 25.096 -11.017 1.00 60.11 359 ARG A CA 1
ATOM 2541 C C . ARG A 1 359 ? -27.516 26.530 -11.311 1.00 67.73 359 ARG A C 1
ATOM 2542 O O . ARG A 1 359 ? -27.526 27.393 -10.426 1.00 67.64 359 ARG A O 1
ATOM 2550 N N . SER A 1 360 ? -27.876 26.794 -12.567 1.00 66.36 360 SER A N 1
ATOM 2551 C CA . SER A 1 360 ? -28.383 28.100 -12.948 1.00 66.83 360 SER A CA 1
ATOM 2552 C C . SER A 1 360 ? -29.898 28.056 -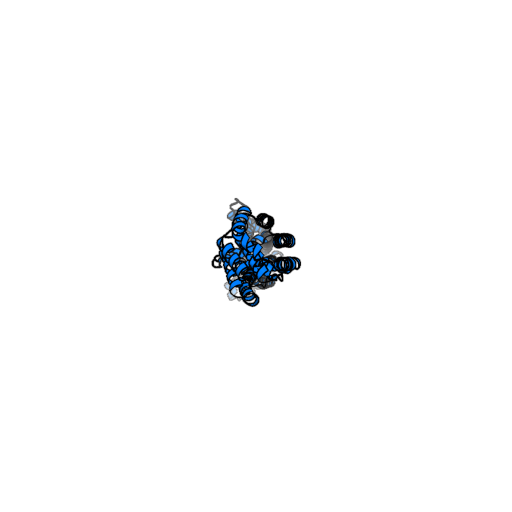12.744 1.00 72.18 360 SER A C 1
ATOM 2553 O O . SER A 1 360 ? -30.472 26.965 -12.725 1.00 72.61 360 SER A O 1
ATOM 2556 N N . SER A 1 361 ? -30.543 29.225 -12.594 1.00 69.54 361 SER A N 1
ATOM 2557 C CA . SER A 1 361 ? -31.997 29.319 -12.424 1.00 69.70 361 SER A CA 1
ATOM 2558 C C . SER A 1 361 ? -32.708 28.718 -13.634 1.00 73.92 361 SER A C 1
ATOM 2559 O O . SER A 1 361 ? -33.650 27.970 -13.441 1.00 73.63 361 SER A O 1
ATOM 2562 N N . ALA A 1 362 ? -32.191 28.960 -14.861 1.00 71.32 362 ALA A N 1
ATOM 2563 C CA . ALA A 1 362 ? -32.715 28.411 -16.121 1.00 71.33 362 ALA A CA 1
ATOM 2564 C C . ALA A 1 362 ? -32.748 26.871 -16.109 1.00 74.03 362 ALA A C 1
ATOM 2565 O O . ALA A 1 362 ? -33.783 26.284 -16.433 1.00 73.64 362 ALA A O 1
ATOM 2567 N N . GLU A 1 363 ? -31.632 26.229 -15.700 1.00 70.16 363 GLU A N 1
ATOM 2568 C CA . GLU A 1 363 ? -31.523 24.771 -15.594 1.00 70.02 363 GLU A CA 1
ATOM 2569 C C . GLU A 1 363 ? -32.589 24.258 -14.613 1.00 71.90 363 GLU A C 1
ATOM 2570 O O . GLU A 1 363 ? -33.427 23.436 -14.995 1.00 71.24 363 GLU A O 1
ATOM 2576 N N . ALA A 1 364 ? -32.588 24.815 -13.376 1.00 66.54 364 ALA A N 1
ATOM 2577 C CA . ALA A 1 364 ? -33.511 24.493 -12.283 1.00 65.32 364 ALA A CA 1
ATOM 2578 C C . ALA A 1 364 ? -34.964 24.656 -12.677 1.00 68.03 364 ALA A C 1
ATOM 2579 O O . ALA A 1 364 ? -35.762 23.773 -12.379 1.00 67.15 364 ALA A O 1
ATOM 2581 N N . ILE A 1 365 ? -35.305 25.782 -13.361 1.00 64.91 365 ILE A N 1
ATOM 2582 C CA . ILE A 1 365 ? -36.654 26.098 -13.853 1.00 64.72 365 ILE A CA 1
ATOM 2583 C C . ILE A 1 365 ? -37.086 25.024 -14.857 1.00 69.12 365 ILE A C 1
ATOM 2584 O O . ILE A 1 365 ? -38.197 24.511 -14.736 1.00 67.88 365 ILE A O 1
ATOM 2589 N N . LYS A 1 366 ? -36.179 24.646 -15.795 1.00 67.29 366 LYS A N 1
ATOM 2590 C CA . LYS A 1 366 ? -36.414 23.605 -16.808 1.00 67.52 366 LYS A CA 1
ATOM 2591 C C . LYS A 1 366 ? -36.659 22.232 -16.180 1.00 71.47 366 LYS A C 1
ATOM 2592 O O . LYS A 1 366 ? -37.619 21.574 -16.574 1.00 72.69 366 LYS A O 1
ATOM 2594 N N . SER A 1 367 ? -35.829 21.817 -15.185 1.00 66.62 367 SER A N 1
ATOM 2595 C CA . SER A 1 367 ? -35.967 20.528 -14.483 1.00 65.38 367 SER A CA 1
ATOM 2596 C C . SER A 1 367 ? -37.243 20.495 -13.661 1.00 66.98 367 SER A C 1
ATOM 2597 O O . SER A 1 367 ? -37.983 19.515 -13.727 1.00 66.07 367 SER A O 1
ATOM 2600 N N . PHE A 1 368 ? -37.496 21.573 -12.880 1.00 62.91 368 PHE A N 1
ATOM 2601 C CA . PHE A 1 368 ? -38.662 21.700 -12.001 1.00 61.76 368 PHE A CA 1
ATOM 2602 C C . PHE A 1 368 ? -39.989 21.824 -12.750 1.00 68.51 368 PHE A C 1
ATOM 2603 O O . PHE A 1 368 ? -40.992 21.299 -12.266 1.00 67.42 368 PHE A O 1
ATOM 2611 N N . GLU A 1 369 ? -40.002 22.532 -13.906 1.00 68.30 369 GLU A N 1
ATOM 2612 C CA . GLU A 1 369 ? -41.199 22.712 -14.745 1.00 69.36 369 GLU A CA 1
ATOM 2613 C C . GLU A 1 369 ? -41.670 21.389 -15.328 1.00 75.37 369 GLU A C 1
ATOM 2614 O O . GLU A 1 369 ? -42.876 21.185 -15.431 1.00 75.31 369 GLU A O 1
ATOM 2616 N N . LYS A 1 370 ? -40.716 20.500 -15.690 1.00 73.71 370 LYS A N 1
ATOM 2617 C CA . LYS A 1 370 ? -40.922 19.147 -16.215 1.00 74.65 370 LYS A CA 1
ATOM 2618 C C . LYS A 1 370 ? -41.781 18.279 -15.247 1.00 82.46 370 LYS A C 1
ATOM 2619 O O . LYS A 1 370 ? -42.777 17.693 -15.680 1.00 81.85 370 LYS A O 1
ATOM 2625 N N . HIS A 1 371 ? -41.413 18.241 -13.937 1.00 82.46 371 HIS A N 1
ATOM 2626 C CA . HIS A 1 371 ? -42.107 17.460 -12.886 1.00 83.61 371 HIS A CA 1
ATOM 2627 C C . HIS A 1 371 ? -43.184 18.240 -12.085 1.00 88.28 371 HIS A C 1
ATOM 2628 O O . HIS A 1 371 ? -43.887 17.659 -11.243 1.00 87.27 371 HIS A O 1
ATOM 2635 N N . LYS A 1 372 ? -43.343 19.535 -12.391 1.00 86.33 372 LYS A N 1
ATOM 2636 C CA . LYS A 1 372 ? -44.254 20.461 -11.710 1.00 86.86 372 LYS A CA 1
ATOM 2637 C C . LYS A 1 372 ? -45.756 20.160 -11.756 1.00 92.40 372 LYS A C 1
ATOM 2638 O O . LYS A 1 372 ? -46.392 20.332 -10.715 1.00 91.57 372 LYS A O 1
ATOM 2644 N N . ASP A 1 373 ? -46.333 19.831 -12.936 1.00 90.76 373 ASP A N 1
ATOM 2645 C CA . ASP A 1 373 ? -47.789 19.628 -13.158 1.00 91.16 373 ASP A CA 1
ATOM 2646 C C . ASP A 1 373 ? -48.490 18.812 -12.059 1.00 95.49 373 ASP A C 1
ATOM 2647 O O . ASP A 1 373 ? -49.521 19.255 -11.543 1.00 95.16 373 ASP A O 1
ATOM 2649 N N . ALA A 1 374 ? -47.897 17.690 -11.683 1.00 92.01 374 ALA A N 1
ATOM 2650 C CA . ALA A 1 374 ? -48.452 16.826 -10.661 1.00 91.65 374 ALA A CA 1
ATOM 2651 C C . ALA A 1 374 ? -48.537 17.522 -9.315 1.00 95.53 374 ALA A C 1
ATOM 2652 O O . ALA A 1 374 ? -49.512 17.362 -8.589 1.00 95.12 374 ALA A O 1
ATOM 2654 N N . LEU A 1 375 ? -47.513 18.302 -8.991 1.00 91.86 375 LEU A N 1
ATOM 2655 C CA . LEU A 1 375 ? -47.448 18.989 -7.709 1.00 91.36 375 LEU A CA 1
ATOM 2656 C C . LEU A 1 375 ? -48.567 19.987 -7.456 1.00 93.78 375 LEU A C 1
ATOM 2657 O O . LEU A 1 375 ? -49.126 20.012 -6.370 1.00 93.31 375 LEU A O 1
ATOM 2662 N N . ASN A 1 376 ? -48.900 20.813 -8.438 1.00 89.72 376 ASN A N 1
ATOM 2663 C CA . ASN A 1 376 ? -49.972 21.778 -8.227 1.00 89.33 376 ASN A CA 1
ATOM 2664 C C . ASN A 1 376 ? -51.327 21.126 -8.019 1.00 91.36 376 ASN A C 1
ATOM 2665 O O . ASN A 1 376 ? -52.123 21.582 -7.204 1.00 92.57 376 ASN A O 1
ATOM 2670 N N . LYS A 1 377 ? -51.585 20.069 -8.777 1.00 84.15 377 LYS A N 1
ATOM 2671 C CA . LYS A 1 377 ? -52.854 19.340 -8.705 1.00 81.87 377 LYS A CA 1
ATOM 2672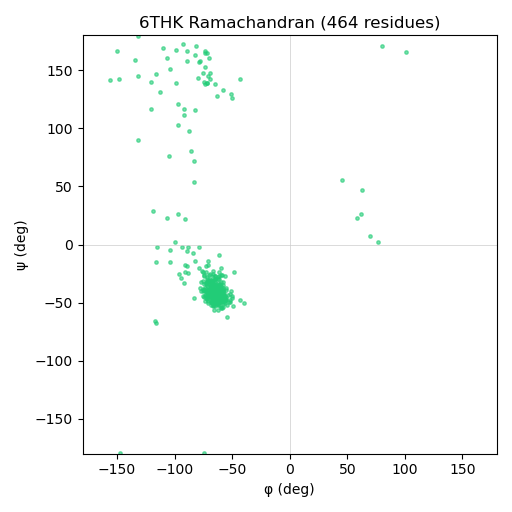 C C . LYS A 1 377 ? -53.006 18.536 -7.412 1.00 79.28 377 LYS A C 1
ATOM 2673 O O . LYS A 1 377 ? -54.087 18.555 -6.829 1.00 78.98 377 LYS A O 1
ATOM 2675 N N . LYS A 1 378 ? -51.933 17.856 -6.955 1.00 70.92 378 LYS A N 1
ATOM 2676 C CA . LYS A 1 378 ? -51.958 17.046 -5.728 1.00 68.58 378 LYS A CA 1
ATOM 2677 C C . LYS A 1 378 ? -51.767 17.867 -4.428 1.00 67.01 378 LYS A C 1
ATOM 2678 O O . LYS A 1 378 ? -52.039 17.353 -3.341 1.00 65.26 378 LYS A O 1
ATOM 2684 N N . LEU A 1 379 ? -51.324 19.130 -4.542 1.00 60.87 379 LEU A N 1
ATOM 2685 C CA . LEU A 1 379 ? -51.120 20.015 -3.393 1.00 60.23 379 LEU A CA 1
ATOM 2686 C C . LEU A 1 379 ? -52.344 20.918 -3.205 1.00 59.56 379 LEU A C 1
ATOM 2687 O O . LEU A 1 379 ? -52.742 21.621 -4.144 1.00 59.76 379 LEU A O 1
ATOM 2692 N N . SER A 1 380 ? -52.966 20.819 -2.038 1.00 51.62 380 SER A N 1
ATOM 2693 C CA . SER A 1 380 ? -54.145 21.596 -1.685 1.00 49.02 380 SER A CA 1
ATOM 2694 C C . SER A 1 380 ? -53.833 22.999 -1.186 1.00 53.89 380 SER A C 1
ATOM 2695 O O . SER A 1 380 ? -52.712 23.299 -0.814 1.00 53.18 380 SER A O 1
ATOM 2698 N N . LEU A 1 381 ? -54.852 23.849 -1.189 1.00 52.34 381 LEU A N 1
ATOM 2699 C CA . LEU A 1 381 ? -54.751 25.224 -0.729 1.00 52.63 381 LEU A CA 1
ATOM 2700 C C . LEU A 1 381 ? -54.400 25.272 0.744 1.00 54.57 381 LEU A C 1
ATOM 2701 O O . LEU A 1 381 ? -53.613 26.096 1.175 1.00 55.49 381 LEU A O 1
ATOM 2706 N N . LYS A 1 382 ? -54.996 24.376 1.513 1.00 48.09 382 LYS A N 1
ATOM 2707 C CA . LYS A 1 382 ? -54.739 24.292 2.933 1.00 45.66 382 LYS A CA 1
ATOM 2708 C C . LYS A 1 382 ? -53.271 23.963 3.163 1.00 46.69 382 LYS A C 1
ATOM 2709 O O . LYS A 1 382 ? -52.672 24.447 4.107 1.00 45.47 382 LYS A O 1
ATOM 2715 N N . ASP A 1 383 ? -52.710 23.118 2.296 1.00 40.34 383 ASP A N 1
ATOM 2716 C CA . ASP A 1 383 ? -51.310 22.718 2.393 1.00 38.66 383 ASP A CA 1
ATOM 2717 C C . ASP A 1 383 ? -50.417 23.938 2.217 1.00 41.86 383 ASP A C 1
ATOM 2718 O O . ASP A 1 383 ? -49.581 24.226 3.057 1.00 41.42 383 ASP A O 1
ATOM 2723 N N . ARG A 1 384 ? -50.601 24.623 1.096 1.00 37.73 384 ARG A N 1
ATOM 2724 C CA . ARG A 1 384 ? -49.886 25.841 0.746 1.00 37.71 384 ARG A CA 1
ATOM 2725 C C . ARG A 1 384 ? -49.941 26.806 1.929 1.00 42.34 384 ARG A C 1
ATOM 2726 O O . ARG A 1 384 ? -48.895 27.226 2.400 1.00 41.39 384 ARG A O 1
ATOM 2734 N N . GLN A 1 385 ? -51.149 27.094 2.458 1.00 39.42 385 GLN A N 1
ATOM 2735 C CA . GLN A 1 385 ? -51.295 28.004 3.603 1.00 38.82 385 GLN A CA 1
ATOM 2736 C C . GLN A 1 385 ? -50.525 27.553 4.831 1.00 41.54 385 GLN A C 1
ATOM 2737 O O . GLN A 1 385 ? -49.896 28.390 5.472 1.00 41.25 385 GLN A O 1
ATOM 2743 N N . ALA A 1 386 ? -50.543 26.238 5.145 1.00 38.04 386 ALA A N 1
ATOM 2744 C CA . ALA A 1 386 ? -49.829 25.643 6.287 1.00 38.21 386 ALA A CA 1
ATOM 2745 C C . ALA A 1 386 ? -48.311 25.805 6.150 1.00 43.54 386 ALA A C 1
ATOM 2746 O O . ALA A 1 386 ? -47.626 26.109 7.141 1.00 42.80 386 ALA A O 1
ATOM 2748 N N . ILE A 1 387 ? -47.788 25.588 4.922 1.00 40.47 387 ILE A N 1
ATOM 2749 C CA . ILE A 1 387 ? -46.362 25.717 4.656 1.00 40.69 387 ILE A CA 1
ATOM 2750 C C . ILE A 1 387 ? -45.964 27.206 4.683 1.00 46.01 387 ILE A C 1
ATOM 2751 O O . ILE A 1 387 ? -44.981 27.553 5.327 1.00 46.54 387 ILE A O 1
ATOM 2756 N N . ALA A 1 388 ? -46.759 28.081 4.055 1.00 43.80 388 ALA A N 1
ATOM 2757 C CA . ALA A 1 388 ? -46.505 29.528 4.059 1.00 44.12 388 ALA A CA 1
ATOM 2758 C C . ALA A 1 388 ? -46.454 30.095 5.489 1.00 50.89 388 ALA A C 1
ATOM 2759 O O . ALA A 1 388 ? -45.479 30.760 5.836 1.00 51.80 388 ALA A O 1
ATOM 2761 N N . LYS A 1 389 ? -47.441 29.735 6.341 1.00 49.62 389 LYS A N 1
ATOM 2762 C CA . LYS A 1 389 ? -47.531 30.142 7.749 1.00 50.08 389 LYS A CA 1
ATOM 2763 C C . LYS A 1 389 ? -46.325 29.727 8.567 1.00 55.86 389 LYS A C 1
ATOM 2764 O O . LYS A 1 389 ? -45.855 30.527 9.385 1.00 56.34 389 LYS A O 1
ATOM 2766 N N . ALA A 1 390 ? -45.800 28.540 8.304 1.00 53.77 390 ALA A N 1
ATOM 2767 C CA . ALA A 1 390 ? -44.635 28.020 9.001 1.00 53.97 390 ALA A CA 1
ATOM 2768 C C . ALA A 1 390 ? -43.415 28.889 8.751 1.00 60.68 390 ALA A C 1
ATOM 2769 O O . ALA A 1 390 ? -42.653 29.175 9.647 1.00 60.95 390 ALA A O 1
ATOM 2771 N N . PHE A 1 391 ? -43.253 29.301 7.510 1.00 58.50 391 PHE A N 1
ATOM 2772 C CA . PHE A 1 391 ? -42.159 30.135 7.105 1.00 59.76 391 PHE A CA 1
ATOM 2773 C C . PHE A 1 391 ? -42.221 31.516 7.737 1.00 68.12 391 PHE A C 1
ATOM 2774 O O . PHE A 1 391 ? -41.205 32.095 8.018 1.00 68.61 391 PHE A O 1
ATOM 2782 N N . ASP A 1 392 ? -43.423 32.033 7.940 1.00 67.92 392 ASP A N 1
ATOM 2783 C CA . ASP A 1 392 ? -43.633 33.341 8.541 1.00 68.75 392 ASP A CA 1
ATOM 2784 C C . ASP A 1 392 ? -43.207 33.278 9.984 1.00 75.58 392 ASP A C 1
ATOM 2785 O O . ASP A 1 392 ? -42.683 34.231 10.496 1.00 76.77 392 ASP A O 1
ATOM 2790 N N . SER A 1 393 ? -43.442 32.154 10.637 1.00 72.98 393 SER A N 1
ATOM 2791 C CA . SER A 1 393 ? -43.093 31.967 12.038 1.00 73.76 393 SER A CA 1
ATOM 2792 C C . SER A 1 393 ? -41.615 31.666 12.275 1.00 79.02 393 SER A C 1
ATOM 2793 O O . SER A 1 393 ? -41.189 31.484 13.403 1.00 79.20 393 SER A O 1
ATOM 2796 N N . LEU A 1 394 ? -40.867 31.578 11.191 1.00 75.14 394 LEU A N 1
ATOM 2797 C CA . LEU A 1 394 ? -39.426 31.283 11.191 1.00 74.85 394 LEU A CA 1
ATOM 2798 C C . LEU A 1 394 ? -38.592 32.150 12.106 1.00 77.55 394 LEU A C 1
ATOM 2799 O O . LEU A 1 394 ? -38.621 33.379 12.030 1.00 76.77 394 LEU A O 1
ATOM 2804 N N . ASP A 1 395 ? -37.781 31.467 12.908 1.00 73.52 395 ASP A N 1
ATOM 2805 C CA . ASP A 1 395 ? -36.860 32.022 13.885 1.00 73.42 395 ASP A CA 1
ATOM 2806 C C . ASP A 1 395 ? -35.495 32.216 13.202 1.00 76.71 395 ASP A C 1
ATOM 2807 O O . ASP A 1 395 ? -34.829 31.223 12.911 1.00 75.95 395 ASP A O 1
ATOM 2812 N N . LYS A 1 396 ? -35.069 33.482 12.984 1.00 73.31 396 LYS A N 1
ATOM 2813 C CA . LYS A 1 396 ? -33.826 33.858 12.276 1.00 72.63 396 LYS A CA 1
ATOM 2814 C C . LYS A 1 396 ? -32.520 33.526 13.012 1.00 74.77 396 LYS A C 1
ATOM 2815 O O . LYS A 1 396 ? -31.529 33.198 12.353 1.00 73.15 396 LYS A O 1
ATOM 2817 N N . GLN A 1 397 ? -32.525 33.624 14.360 1.00 72.50 397 GLN A N 1
ATOM 2818 C CA . GLN A 1 397 ? -31.374 33.372 15.236 1.00 73.49 397 GLN A CA 1
ATOM 2819 C C . GLN A 1 397 ? -30.922 31.893 15.234 1.00 78.56 397 GLN A C 1
ATOM 2820 O O . GLN A 1 397 ? -29.741 31.648 14.963 1.00 78.22 397 GLN A O 1
ATOM 2822 N N . MET A 1 398 ? -31.865 30.925 15.469 1.00 75.23 398 MET A N 1
ATOM 2823 C CA . MET A 1 398 ? -31.626 29.458 15.459 1.00 74.60 398 MET A CA 1
ATOM 2824 C C . MET A 1 398 ? -31.262 28.959 14.066 1.00 72.99 398 MET A C 1
ATOM 2825 O O . MET A 1 398 ? -30.449 28.041 13.945 1.00 73.02 398 MET A O 1
ATOM 2830 N N . MET A 1 399 ? -31.863 29.572 13.020 1.00 64.16 399 MET A N 1
ATOM 2831 C CA . MET A 1 399 ? -31.610 29.288 11.602 1.00 62.10 399 MET A CA 1
ATOM 2832 C C . MET A 1 399 ? -30.144 29.612 11.284 1.00 60.62 399 MET A C 1
ATOM 2833 O O . MET A 1 399 ? -29.460 28.786 10.693 1.00 58.21 399 MET A O 1
ATOM 2838 N N . ALA A 1 400 ? -29.674 30.826 11.678 1.00 56.78 400 ALA A N 1
ATOM 2839 C CA . ALA A 1 400 ? -28.305 31.329 11.448 1.00 55.48 400 ALA A CA 1
ATOM 2840 C C . ALA A 1 400 ? -27.261 30.437 12.104 1.00 57.61 400 ALA A C 1
ATOM 2841 O O . ALA A 1 400 ? -26.232 30.144 11.492 1.00 57.99 400 ALA A O 1
ATOM 2843 N N . LYS A 1 401 ? -27.556 29.978 13.333 1.00 52.30 401 LYS A N 1
ATOM 2844 C CA . LYS A 1 401 ? -26.704 29.118 14.138 1.00 51.52 401 LYS A CA 1
ATOM 2845 C C . LYS A 1 401 ? -26.625 27.695 13.579 1.00 52.79 401 LYS A C 1
ATOM 2846 O O . LYS A 1 401 ? -25.568 27.066 13.653 1.00 53.32 401 LYS A O 1
ATOM 2852 N N . SER A 1 402 ? -27.738 27.190 13.031 1.00 46.55 402 SER A N 1
ATOM 2853 C CA . SER A 1 402 ? -27.809 25.858 12.435 1.00 45.04 402 SER A CA 1
ATOM 2854 C C . SER A 1 402 ? -27.067 25.847 11.111 1.00 48.27 402 SER A C 1
ATOM 2855 O O . SER A 1 402 ? -26.275 24.937 10.869 1.00 47.09 402 SER A O 1
ATOM 2858 N N . LEU A 1 403 ? -27.266 26.903 10.279 1.00 45.19 403 LEU A N 1
ATOM 2859 C CA . LEU A 1 403 ? -26.563 27.048 9.003 1.00 44.78 403 LEU A CA 1
ATOM 2860 C C . LEU A 1 403 ? -25.027 27.125 9.194 1.00 49.46 403 LEU A C 1
ATOM 2861 O O . LEU A 1 403 ? -24.296 26.581 8.371 1.00 47.59 403 LEU A O 1
ATOM 2866 N N . GLU A 1 404 ? -24.537 27.734 10.291 1.00 48.90 404 GLU A N 1
ATOM 2867 C CA . GLU A 1 404 ? -23.085 27.784 10.470 1.00 49.99 404 GLU A CA 1
ATOM 2868 C C . GLU A 1 404 ? -22.545 26.393 10.840 1.00 53.64 404 GLU A C 1
ATOM 2869 O O . GLU A 1 404 ? -21.564 25.952 10.241 1.00 53.13 404 GLU A O 1
ATOM 2875 N N . LYS A 1 405 ? -23.279 25.653 11.696 1.00 49.89 405 LYS A N 1
ATOM 2876 C CA . LYS A 1 405 ? -22.935 24.283 12.081 1.00 48.30 405 LYS A CA 1
ATOM 2877 C C . LYS A 1 405 ? -22.992 23.330 10.871 1.00 49.74 405 LYS A C 1
ATOM 2878 O O . LYS A 1 405 ? -22.039 22.582 10.650 1.00 49.86 405 LYS A O 1
ATOM 2884 N N . PHE A 1 406 ? -24.080 23.369 10.074 1.00 44.36 406 PHE A N 1
ATOM 2885 C CA . PHE A 1 406 ? -24.195 22.503 8.884 1.00 42.75 406 PHE A CA 1
ATOM 2886 C C . PHE A 1 406 ? -23.102 22.827 7.872 1.00 47.53 406 PHE A C 1
ATOM 2887 O O . PHE A 1 406 ? -22.485 21.902 7.338 1.00 47.96 406 PHE A O 1
ATOM 2895 N N . SER A 1 407 ? -22.823 24.135 7.662 1.00 43.99 407 SER A N 1
ATOM 2896 C CA . SER A 1 407 ? -21.775 24.604 6.750 1.00 45.03 407 SER A CA 1
ATOM 2897 C C . SER A 1 407 ? -20.388 24.105 7.173 1.00 50.16 407 SER A C 1
ATOM 2898 O O . SER A 1 407 ? -19.600 23.685 6.320 1.00 50.13 407 SER A O 1
ATOM 2901 N N . LYS A 1 408 ? -20.103 24.136 8.486 1.00 46.50 408 LYS A N 1
ATOM 2902 C CA . LYS A 1 408 ? -18.849 23.636 9.038 1.00 46.90 408 LYS A CA 1
ATOM 2903 C C . LYS A 1 408 ? -18.751 22.115 8.776 1.00 52.47 408 LYS A C 1
ATOM 2904 O O . LYS A 1 408 ? -17.785 21.678 8.167 1.00 51.55 408 LYS A O 1
ATOM 2910 N N . GLY A 1 409 ? -19.799 21.364 9.137 1.00 50.42 409 GLY A N 1
ATOM 2911 C CA . GLY A 1 409 ? -19.899 19.922 8.931 1.00 50.52 409 GLY A CA 1
ATOM 2912 C C . GLY A 1 409 ? -19.615 19.483 7.504 1.00 55.01 409 GLY A C 1
ATOM 2913 O O . GLY A 1 409 ? -18.899 18.495 7.293 1.00 55.15 409 GLY A O 1
ATOM 2914 N N . PHE A 1 410 ? -20.152 20.244 6.513 1.00 49.66 410 PHE A N 1
ATOM 2915 C CA . PHE A 1 410 ? -19.965 20.017 5.075 1.00 48.20 410 PHE A CA 1
ATOM 2916 C C . PHE A 1 410 ? -18.663 20.630 4.541 1.00 51.03 410 PHE A C 1
ATOM 2917 O O . PHE A 1 410 ? -18.307 20.408 3.386 1.00 51.06 410 PHE A O 1
ATOM 2925 N N . GLY A 1 411 ? -17.962 21.387 5.377 1.00 47.12 411 GLY A N 1
ATOM 2926 C CA . GLY A 1 411 ? -16.704 22.016 4.984 1.00 47.50 411 GLY A CA 1
ATOM 2927 C C . GLY A 1 411 ? -16.852 23.012 3.850 1.00 52.26 411 GLY A C 1
ATOM 2928 O O . GLY A 1 411 ? -16.121 22.940 2.859 1.00 53.88 411 GLY A O 1
ATOM 2929 N N . VAL A 1 412 ? -17.855 23.894 3.964 1.00 46.18 412 VAL A N 1
ATOM 2930 C CA . VAL A 1 412 ? -18.150 24.964 3.011 1.00 44.45 412 VAL A CA 1
ATOM 2931 C C . VAL A 1 412 ? -17.944 26.275 3.778 1.00 48.41 412 VAL A C 1
ATOM 2932 O O . VAL A 1 412 ? -18.136 26.292 5.008 1.00 46.78 412 VAL A O 1
ATOM 2936 N N . VAL A 1 413 ? -17.474 27.341 3.095 1.00 45.85 413 VAL A N 1
ATOM 2937 C CA . VAL A 1 413 ? -17.249 28.614 3.799 1.00 47.56 413 VAL A CA 1
ATOM 2938 C C . VAL A 1 413 ? -18.583 29.264 4.220 1.00 50.97 413 VAL A C 1
ATOM 2939 O O . VAL A 1 413 ? -19.619 29.055 3.563 1.00 50.85 413 VAL A O 1
ATOM 2943 N N . GLY A 1 414 ? -18.538 29.967 5.356 1.00 47.96 414 GLY A N 1
ATOM 2944 C CA . GLY A 1 414 ? -19.657 30.716 5.913 1.00 48.93 414 GLY A CA 1
ATOM 2945 C C . GLY A 1 414 ? -20.027 31.815 4.939 1.00 55.66 414 GLY A C 1
ATOM 2946 O O . GLY A 1 414 ? -19.141 32.542 4.464 1.00 56.81 414 GLY A O 1
ATOM 2947 N N . LYS A 1 415 ? -21.314 31.888 4.572 1.00 50.87 415 LYS A N 1
ATOM 2948 C CA . LYS A 1 415 ? -21.797 32.816 3.559 1.00 51.08 415 LYS A CA 1
ATOM 2949 C C . LYS A 1 415 ? -22.873 33.795 4.080 1.00 57.90 415 LYS A C 1
ATOM 2950 O O . LYS A 1 415 ? -23.745 33.424 4.872 1.00 57.12 415 LYS A O 1
ATOM 2956 N N . ALA A 1 416 ? -22.797 35.053 3.663 1.00 57.06 416 ALA A N 1
ATOM 2957 C CA . ALA A 1 416 ? -23.761 36.064 4.093 1.00 57.57 416 ALA A CA 1
ATOM 2958 C C . ALA A 1 416 ? -25.131 35.870 3.451 1.00 62.27 416 ALA A C 1
ATOM 2959 O O . ALA A 1 416 ? -25.214 35.523 2.279 1.00 61.54 416 ALA A O 1
ATOM 2961 N N . ILE A 1 417 ? -26.199 36.061 4.227 1.00 59.68 417 ILE A N 1
ATOM 2962 C CA . ILE A 1 417 ? -27.559 35.912 3.706 1.00 59.58 417 ILE A CA 1
ATOM 2963 C C . ILE A 1 417 ? -28.638 36.690 4.494 1.00 63.74 417 ILE A C 1
ATOM 2964 O O . ILE A 1 417 ? -28.569 36.766 5.716 1.00 64.27 417 ILE A O 1
ATOM 2969 N N . ASP A 1 418 ? -29.625 37.275 3.808 1.00 58.52 418 ASP A N 1
ATOM 2970 C CA . ASP A 1 418 ? -30.751 37.901 4.496 1.00 57.46 418 AS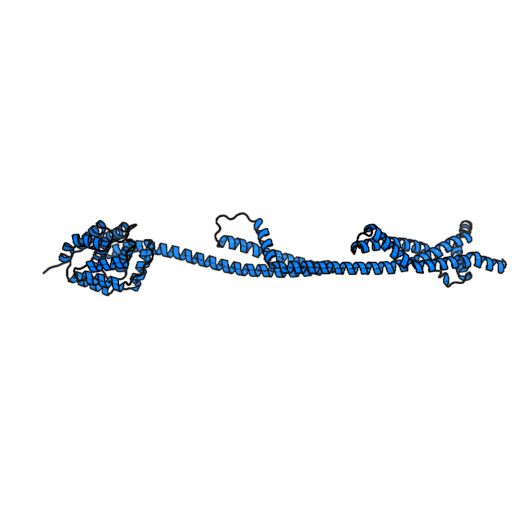P A CA 1
ATOM 2971 C C . ASP A 1 418 ? -31.759 36.761 4.410 1.00 61.56 418 ASP A C 1
ATOM 2972 O O . ASP A 1 418 ? -32.366 36.540 3.369 1.00 61.12 418 ASP A O 1
ATOM 2977 N N . ALA A 1 419 ? -31.937 36.052 5.518 1.00 56.80 419 ALA A N 1
ATOM 2978 C CA . ALA A 1 419 ? -32.795 34.871 5.599 1.00 54.99 419 ALA A CA 1
ATOM 2979 C C . ALA A 1 419 ? -34.254 35.206 5.354 1.00 54.97 419 ALA A C 1
ATOM 2980 O O . ALA A 1 419 ? -34.906 34.564 4.520 1.00 54.30 419 ALA A O 1
ATOM 2982 N N . ALA A 1 420 ? -34.755 36.242 6.061 1.00 48.94 420 ALA A N 1
ATOM 2983 C CA . ALA A 1 420 ? -36.136 36.723 5.952 1.00 47.41 420 ALA A CA 1
ATOM 2984 C C . ALA A 1 420 ? -36.504 36.959 4.487 1.00 49.08 420 ALA A C 1
ATOM 2985 O O . ALA A 1 420 ? -37.579 36.549 4.075 1.00 49.91 420 ALA A O 1
ATOM 2987 N N . SER A 1 421 ? -35.566 37.508 3.679 1.00 44.53 421 SER A N 1
ATOM 2988 C CA . SER A 1 421 ? -35.758 37.762 2.249 1.00 43.67 421 SER A CA 1
ATOM 2989 C C . SER A 1 421 ? -35.956 36.472 1.488 1.00 46.59 421 SER A C 1
ATOM 2990 O O . SER A 1 421 ? -36.820 36.412 0.613 1.00 46.25 421 SER A O 1
ATOM 2993 N N . LEU A 1 422 ? -35.152 35.474 1.819 1.00 41.58 422 LEU A N 1
ATOM 2994 C CA . LEU A 1 422 ? -35.194 34.180 1.171 1.00 42.02 422 LEU A CA 1
ATOM 2995 C C . LEU A 1 422 ? -36.485 33.437 1.454 1.00 44.02 422 LEU A C 1
ATOM 2996 O O . LEU A 1 422 ? -37.123 32.916 0.555 1.00 42.91 422 LEU A O 1
ATOM 3001 N N . TYR A 1 423 ? -36.847 33.386 2.725 1.00 41.66 423 TYR A N 1
ATOM 3002 C CA . TYR A 1 423 ? -38.052 32.707 3.160 1.00 42.28 423 TYR A CA 1
ATOM 3003 C C . TYR A 1 423 ? -39.317 33.337 2.614 1.00 44.35 423 TYR A C 1
ATOM 3004 O O . TYR A 1 423 ? -40.278 32.648 2.314 1.00 44.25 423 TYR A O 1
ATOM 3013 N N . GLN A 1 424 ? -39.323 34.655 2.517 1.00 40.16 424 GLN A N 1
ATOM 3014 C CA . GLN A 1 424 ? -40.470 35.339 1.979 1.00 40.34 424 GLN A CA 1
ATOM 3015 C C . GLN A 1 424 ? -40.682 34.921 0.536 1.00 42.86 424 GLN A C 1
ATOM 3016 O O . GLN A 1 424 ? -41.790 34.638 0.129 1.00 41.49 424 GLN A O 1
ATOM 3022 N N . GLU A 1 425 ? -39.611 34.861 -0.239 1.00 41.03 425 GLU A N 1
ATOM 3023 C CA . GLU A 1 425 ? -39.743 34.433 -1.625 1.00 42.41 425 GLU A CA 1
ATOM 3024 C C . GLU A 1 425 ? -40.177 32.956 -1.708 1.00 47.04 425 GLU A C 1
ATOM 3025 O O . GLU A 1 425 ? -40.892 32.571 -2.616 1.00 46.21 425 GLU A O 1
ATOM 3031 N N . PHE A 1 426 ? -39.705 32.126 -0.784 1.00 45.16 426 PHE A N 1
ATOM 3032 C CA . PHE A 1 426 ? -40.132 30.735 -0.744 1.00 45.04 426 PHE A CA 1
ATOM 3033 C C . PHE A 1 426 ? -41.629 30.655 -0.455 1.00 45.50 426 PHE A C 1
ATOM 3034 O O . PHE A 1 426 ? -42.349 29.893 -1.087 1.00 43.11 426 PHE A O 1
ATOM 3042 N N . LYS A 1 427 ? -42.084 31.472 0.492 1.00 41.97 427 LYS A N 1
ATOM 3043 C CA . LYS A 1 427 ? -43.486 31.534 0.887 1.00 41.05 427 LYS A CA 1
ATOM 3044 C C . LYS A 1 427 ? -44.382 32.008 -0.250 1.00 44.93 427 LYS A C 1
ATOM 3045 O O . LYS A 1 427 ? -45.424 31.429 -0.499 1.00 43.82 427 LYS A O 1
ATOM 3051 N N . ILE A 1 428 ? -43.942 33.026 -0.986 1.00 41.97 428 ILE A N 1
ATOM 3052 C CA . ILE A 1 428 ? -44.700 33.549 -2.122 1.00 40.75 428 ILE A CA 1
ATOM 3053 C C . ILE A 1 428 ? -44.815 32.473 -3.188 1.00 44.61 428 ILE A C 1
ATOM 3054 O O . ILE A 1 428 ? -45.863 32.271 -3.774 1.00 44.82 428 ILE A O 1
ATOM 3059 N N . SER A 1 429 ? -43.712 31.766 -3.399 1.00 42.43 429 SER A N 1
ATOM 3060 C CA . SER A 1 429 ? -43.591 30.660 -4.327 1.00 42.33 429 SER A CA 1
ATOM 3061 C C . SER A 1 429 ? -44.412 29.433 -3.942 1.00 47.23 429 SER A C 1
ATOM 3062 O O . SER A 1 429 ? -44.606 28.572 -4.762 1.00 46.04 429 SER A O 1
ATOM 3065 N N . THR A 1 430 ? -44.751 29.282 -2.668 1.00 44.93 430 THR A N 1
ATOM 3066 C CA . THR A 1 430 ? -45.572 28.176 -2.214 1.00 44.48 430 THR A CA 1
ATOM 3067 C C . THR A 1 430 ? -47.048 28.515 -2.441 1.00 52.17 430 THR A C 1
ATOM 3068 O O . THR A 1 430 ? -47.815 27.710 -2.950 1.00 52.03 430 THR A O 1
ATOM 3072 N N . GLU A 1 431 ? -47.418 29.727 -2.054 1.00 50.01 431 GLU A N 1
ATOM 3073 C CA . GLU A 1 431 ? -48.762 30.278 -2.181 1.00 50.37 431 GLU A CA 1
ATOM 3074 C C . GLU A 1 431 ? -49.173 30.434 -3.630 1.00 55.45 431 GLU A C 1
ATOM 3075 O O . GLU A 1 431 ? -50.297 30.091 -3.987 1.00 55.91 431 GLU A O 1
ATOM 3081 N N . THR A 1 432 ? -48.271 30.930 -4.470 1.00 52.64 432 THR A N 1
ATOM 3082 C CA . THR A 1 432 ? -48.542 31.043 -5.901 1.00 52.89 432 THR A CA 1
ATOM 3083 C C . THR A 1 432 ? -48.010 29.744 -6.518 1.00 62.00 432 THR A C 1
ATOM 3084 O O . THR A 1 432 ? -47.393 28.922 -5.827 1.00 63.09 432 THR A O 1
ATOM 3088 N N . GLY A 1 433 ? -48.255 29.520 -7.789 1.00 58.90 433 GLY A N 1
ATOM 3089 C CA . GLY A 1 433 ? -47.682 28.313 -8.369 1.00 58.39 433 GLY A CA 1
ATOM 3090 C C . GLY A 1 433 ? -46.291 28.551 -8.914 1.00 60.52 433 GLY A C 1
ATOM 3091 O O . GLY A 1 433 ? -45.676 27.624 -9.431 1.00 60.34 433 GLY A O 1
ATOM 3092 N N . ASP A 1 434 ? -45.800 29.805 -8.832 1.00 56.34 434 ASP A N 1
ATOM 3093 C CA . ASP A 1 434 ? -44.567 30.239 -9.475 1.00 55.91 434 ASP A CA 1
ATOM 3094 C C . ASP A 1 434 ? -43.287 30.125 -8.631 1.00 55.78 434 ASP A C 1
ATOM 3095 O O . ASP A 1 434 ? -43.080 30.861 -7.653 1.00 56.29 434 ASP A O 1
ATOM 3100 N N . TRP A 1 435 ? -42.390 29.276 -9.128 1.00 47.24 435 TRP A N 1
ATOM 3101 C CA . TRP A 1 435 ? -41.090 29.029 -8.526 1.00 43.90 435 TRP A CA 1
ATOM 3102 C C . TRP A 1 435 ? -39.949 29.715 -9.287 1.00 51.57 435 TRP A C 1
ATOM 3103 O O . TRP A 1 435 ? -38.846 29.826 -8.772 1.00 53.13 435 TRP A O 1
ATOM 3114 N N . LYS A 1 436 ? -40.217 30.163 -10.511 1.00 50.43 436 LYS A N 1
ATOM 3115 C CA . LYS A 1 436 ? -39.216 30.895 -11.319 1.00 51.38 436 LYS A CA 1
ATOM 3116 C C . LYS A 1 436 ? -38.572 32.056 -10.509 1.00 55.41 436 LYS A C 1
ATOM 3117 O O . LYS A 1 436 ? -37.342 32.086 -10.436 1.00 57.16 436 LYS A O 1
ATOM 3123 N N . PRO A 1 437 ? -39.340 32.921 -9.772 1.00 49.61 437 PRO A N 1
ATOM 3124 C CA . PRO A 1 437 ? -38.688 33.973 -8.962 1.00 48.51 437 PRO A CA 1
ATOM 3125 C C . PRO A 1 437 ? -37.956 33.440 -7.726 1.00 50.65 437 PRO A C 1
ATOM 3126 O O . PRO A 1 437 ? -37.234 34.191 -7.078 1.00 50.97 437 PRO A O 1
ATOM 3130 N N . PHE A 1 438 ? -38.262 32.216 -7.310 1.00 46.05 438 PHE A N 1
ATOM 3131 C CA . PHE A 1 438 ? -37.500 31.614 -6.223 1.00 43.70 438 PHE A CA 1
ATOM 3132 C C . PHE A 1 438 ? -36.105 31.187 -6.656 1.00 47.08 438 PHE A C 1
ATOM 3133 O O . PHE A 1 438 ? -35.122 31.438 -5.980 1.00 45.54 438 PHE A O 1
ATOM 3141 N N . PHE A 1 439 ? -36.056 30.477 -7.777 1.00 44.60 439 PHE A N 1
ATOM 3142 C CA . PHE A 1 439 ? -34.809 29.965 -8.321 1.00 44.82 439 PHE A CA 1
ATOM 3143 C C . PHE A 1 439 ? -33.885 31.109 -8.682 1.00 53.69 439 PHE A C 1
ATOM 3144 O O . PHE A 1 439 ? -32.681 31.038 -8.469 1.00 54.20 439 PHE A O 1
ATOM 3152 N N . VAL A 1 440 ? -34.459 32.174 -9.226 1.00 53.02 440 VAL A N 1
ATOM 3153 C CA . VAL A 1 440 ? -33.680 33.343 -9.580 1.00 53.38 440 VAL A CA 1
ATOM 3154 C C . VAL A 1 440 ? -33.070 33.946 -8.323 1.00 58.28 440 VAL A C 1
ATOM 3155 O O . VAL A 1 440 ? -31.918 34.352 -8.325 1.00 58.95 440 VAL A O 1
ATOM 3159 N N . LYS A 1 441 ? -33.847 34.014 -7.250 1.00 54.10 441 LYS A N 1
ATOM 3160 C CA . LYS A 1 441 ? -33.342 34.552 -6.003 1.00 53.33 441 LYS A CA 1
ATOM 3161 C C . LYS A 1 441 ? -32.209 33.700 -5.438 1.00 57.76 441 LYS A C 1
ATOM 3162 O O . LYS A 1 441 ? -31.212 34.234 -4.981 1.00 56.35 441 LYS A O 1
ATOM 3168 N N . ILE A 1 442 ? -32.357 32.378 -5.456 1.00 56.55 442 ILE A N 1
ATOM 3169 C CA . ILE A 1 442 ? -31.286 31.525 -4.945 1.00 57.46 442 ILE A CA 1
ATOM 3170 C C . ILE A 1 442 ? -30.031 31.597 -5.803 1.00 63.01 442 ILE A C 1
ATOM 3171 O O . ILE A 1 442 ? -28.930 31.670 -5.283 1.00 62.19 442 ILE A O 1
ATOM 3176 N N . GLU A 1 443 ? -30.199 31.622 -7.121 1.00 62.44 443 GLU A N 1
ATOM 3177 C CA . GLU A 1 443 ? -29.047 31.695 -8.008 1.00 63.51 443 GLU A CA 1
ATOM 3178 C C . GLU A 1 443 ? -28.291 32.982 -7.770 1.00 68.52 443 GLU A C 1
ATOM 3179 O O . GLU A 1 443 ? -27.072 32.992 -7.725 1.00 69.73 443 GLU A O 1
ATOM 3185 N N . THR A 1 444 ? -29.025 34.075 -7.630 1.00 63.99 444 THR A N 1
ATOM 3186 C CA . THR A 1 444 ? -28.422 35.358 -7.369 1.00 62.93 444 THR A CA 1
ATOM 3187 C C . THR A 1 444 ? -27.717 35.363 -6.027 1.00 64.87 444 THR A C 1
ATOM 3188 O O . THR A 1 444 ? -26.585 35.806 -5.908 1.00 64.21 444 THR A O 1
ATOM 3192 N N . LEU A 1 445 ? -28.390 34.832 -5.021 1.00 61.08 445 LEU A N 1
ATOM 3193 C CA . LEU A 1 445 ? -27.851 34.793 -3.668 1.00 60.88 445 LEU A CA 1
ATOM 3194 C C . LEU A 1 445 ? -26.611 33.926 -3.524 1.00 63.47 445 LEU A C 1
ATOM 3195 O O . LEU A 1 445 ? -25.637 34.314 -2.896 1.00 62.92 445 LEU A O 1
ATOM 3200 N N . ALA A 1 446 ? -26.653 32.764 -4.154 1.00 59.49 446 ALA A N 1
ATOM 3201 C CA . ALA A 1 446 ? -25.575 31.785 -4.098 1.00 58.91 446 ALA A CA 1
ATOM 3202 C C . ALA A 1 446 ? -24.861 31.392 -5.390 1.00 59.55 446 ALA A C 1
ATOM 3203 O O . ALA A 1 446 ? -24.371 30.279 -5.490 1.00 58.51 446 ALA A O 1
ATOM 3205 N N . ALA A 1 447 ? -24.797 32.276 -6.375 1.00 54.23 447 ALA A N 1
ATOM 3206 C CA . ALA A 1 447 ? -24.063 31.979 -7.608 1.00 53.23 447 ALA A CA 1
ATOM 3207 C C . ALA A 1 447 ? -22.593 31.655 -7.273 1.00 59.13 447 ALA A C 1
ATOM 3208 O O . ALA A 1 447 ? -21.975 32.327 -6.439 1.00 58.26 447 ALA A O 1
ATOM 3210 N N . GLY A 1 448 ? -22.086 30.572 -7.855 1.00 56.91 448 GLY A N 1
ATOM 3211 C CA . GLY A 1 448 ? -20.708 30.137 -7.639 1.00 56.49 448 GLY A CA 1
ATOM 3212 C C . GLY A 1 448 ? -20.433 29.440 -6.322 1.00 58.95 448 GLY A C 1
ATOM 3213 O O . GLY A 1 448 ? -19.277 29.101 -6.040 1.00 59.81 448 GLY A O 1
ATOM 3214 N N . ALA A 1 449 ? -21.472 29.234 -5.490 1.00 52.63 449 ALA A N 1
ATOM 3215 C CA . ALA A 1 449 ? -21.291 28.561 -4.198 1.00 50.84 449 ALA A CA 1
ATOM 3216 C C . ALA A 1 449 ? -21.461 27.041 -4.340 1.00 50.40 449 ALA A C 1
ATOM 3217 O O . ALA A 1 449 ? -21.901 26.546 -5.389 1.00 50.12 449 ALA A O 1
ATOM 3219 N N . ALA A 1 450 ? -21.044 26.330 -3.311 1.00 43.26 450 ALA A N 1
ATOM 3220 C CA . ALA A 1 450 ? -21.134 24.897 -3.307 1.00 41.29 450 ALA A CA 1
ATOM 3221 C C . ALA A 1 450 ? -22.571 24.519 -3.078 1.00 44.31 450 ALA A C 1
ATOM 3222 O O . ALA A 1 450 ? -23.275 25.173 -2.325 1.00 46.08 450 ALA A O 1
ATOM 3224 N N . ALA A 1 451 ? -22.981 23.404 -3.668 1.00 37.95 451 ALA A N 1
ATOM 3225 C CA . ALA A 1 451 ? -24.337 22.875 -3.553 1.00 38.30 451 ALA A CA 1
ATOM 3226 C C . ALA A 1 451 ? -24.707 22.514 -2.107 1.00 40.65 451 ALA A C 1
ATOM 3227 O O . ALA A 1 451 ? -25.846 22.657 -1.709 1.00 38.35 451 ALA A O 1
ATOM 3229 N N . SER A 1 452 ? -23.720 22.072 -1.329 1.00 38.51 452 SER A N 1
ATOM 3230 C CA . SER A 1 452 ? -23.857 21.723 0.080 1.00 39.90 452 SER A CA 1
ATOM 3231 C C . SER A 1 452 ? -24.333 22.906 0.938 1.00 44.83 452 SER A C 1
ATOM 3232 O O . SER A 1 452 ? -24.998 22.699 1.935 1.00 42.85 452 SER A O 1
ATOM 3235 N N . TRP A 1 453 ? -23.953 24.133 0.580 1.00 41.45 453 TRP A N 1
ATOM 3236 C CA . TRP A 1 453 ? -24.417 25.313 1.293 1.00 41.66 453 TRP A CA 1
ATOM 3237 C C . TRP A 1 453 ? -25.944 25.422 1.200 1.00 42.43 453 TRP A C 1
ATOM 3238 O O . TRP A 1 453 ? -26.596 25.753 2.178 1.00 40.15 453 TRP A O 1
ATOM 3249 N N . LEU A 1 454 ? -26.506 25.128 0.028 1.00 39.65 454 LEU A N 1
ATOM 3250 C CA . LEU A 1 454 ? -27.952 25.126 -0.181 1.00 40.04 454 LEU A CA 1
ATOM 3251 C C . LEU A 1 454 ? -28.602 24.071 0.705 1.00 43.36 454 LEU A C 1
ATOM 3252 O O . LEU A 1 454 ? -29.668 24.291 1.257 1.00 42.42 454 LEU A O 1
ATOM 3257 N N . VAL A 1 455 ? -27.951 22.912 0.817 1.00 37.64 455 VAL A N 1
ATOM 3258 C CA . VAL A 1 455 ? -28.415 21.816 1.656 1.00 35.70 455 VAL A CA 1
ATOM 3259 C C . VAL A 1 455 ? -28.423 22.252 3.116 1.00 38.05 455 VAL A C 1
ATOM 3260 O O . VAL A 1 455 ? -29.320 21.901 3.857 1.00 38.21 455 VAL A O 1
ATOM 3264 N N . GLY A 1 456 ? -27.420 23.023 3.526 1.00 33.45 456 GLY A N 1
ATOM 3265 C CA . GLY A 1 456 ? -27.362 23.554 4.874 1.00 34.16 456 GLY A CA 1
ATOM 3266 C C . GLY A 1 456 ? -28.549 24.470 5.122 1.00 41.55 456 GLY A C 1
ATOM 3267 O O . GLY A 1 456 ? -29.145 24.432 6.185 1.00 43.60 456 GLY A O 1
ATOM 3268 N N . ILE A 1 457 ? -28.887 25.287 4.127 1.00 37.94 457 ILE A N 1
ATOM 3269 C CA . ILE A 1 457 ? -30.025 26.186 4.183 1.00 36.72 457 ILE A CA 1
ATOM 3270 C C . ILE A 1 457 ? -31.311 25.379 4.350 1.00 41.83 457 ILE A C 1
ATOM 3271 O O . ILE A 1 457 ? -32.166 25.726 5.154 1.00 42.56 457 ILE A O 1
ATOM 3276 N N . ALA A 1 458 ? -31.431 24.299 3.588 1.00 36.92 458 ALA A N 1
ATOM 3277 C CA . ALA A 1 458 ? -32.588 23.389 3.659 1.00 36.04 458 ALA A CA 1
ATOM 3278 C C . ALA A 1 458 ? -32.739 22.780 5.053 1.00 38.79 458 ALA A C 1
ATOM 3279 O O . ALA A 1 458 ? -33.822 22.786 5.626 1.00 40.23 458 ALA A O 1
ATOM 3281 N N 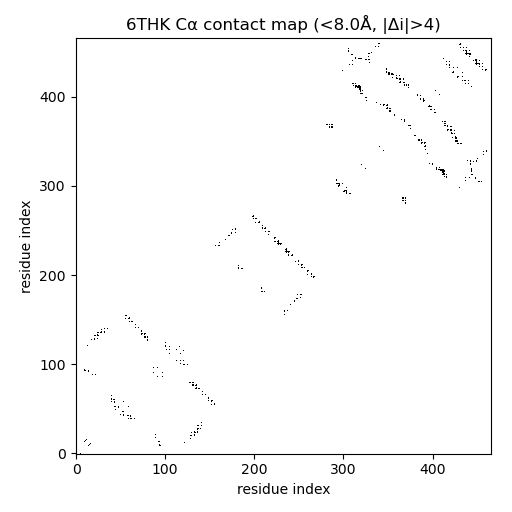. PHE A 1 459 ? -31.648 22.288 5.597 1.00 34.57 459 PHE A N 1
ATOM 3282 C CA . PHE A 1 459 ? -31.584 21.662 6.912 1.00 34.69 459 PHE A CA 1
ATOM 3283 C C . PHE A 1 459 ? -31.767 22.695 8.048 1.00 40.97 459 PHE A C 1
ATOM 3284 O O . PHE A 1 459 ? -32.514 22.410 8.987 1.00 39.03 459 PHE A O 1
ATOM 3292 N N . ALA A 1 460 ? -31.113 23.900 7.956 1.00 39.35 460 ALA A N 1
ATOM 3293 C CA . ALA A 1 460 ? -31.235 24.979 8.975 1.00 39.32 460 ALA A CA 1
ATOM 3294 C C . ALA A 1 460 ? -32.705 25.401 9.147 1.00 44.27 460 ALA A C 1
ATOM 3295 O O . ALA A 1 460 ? -33.151 25.665 10.269 1.00 45.18 460 ALA A O 1
ATOM 3297 N N . THR A 1 461 ? -33.466 25.378 8.034 1.00 39.90 461 THR A N 1
ATOM 3298 C CA . THR A 1 461 ? -34.905 25.653 7.987 1.00 39.28 461 THR A CA 1
ATOM 3299 C C . THR A 1 461 ? -35.709 24.645 8.842 1.00 44.83 461 THR A C 1
ATOM 3300 O O . THR A 1 461 ? -36.537 25.071 9.631 1.00 45.95 461 THR A O 1
ATOM 3304 N N . ALA A 1 462 ? -35.463 23.323 8.700 1.00 39.45 462 ALA A N 1
ATOM 3305 C CA . ALA A 1 462 ? -36.153 22.272 9.461 1.00 37.93 462 ALA A CA 1
ATOM 3306 C C . ALA A 1 462 ? -35.955 22.399 10.967 1.00 42.16 462 ALA A C 1
ATOM 3307 O O . ALA A 1 462 ? -36.794 21.924 11.717 1.00 39.68 462 ALA A O 1
ATOM 3309 N N . THR A 1 463 ? -34.839 23.026 11.412 1.00 42.19 463 THR A N 1
ATOM 3310 C CA . THR A 1 463 ? -34.490 23.182 12.835 1.00 42.92 463 THR A CA 1
ATOM 3311 C C . THR A 1 463 ? -35.042 24.459 13.506 1.00 50.77 463 THR A C 1
ATOM 3312 O O . THR A 1 463 ? -35.067 24.546 14.738 1.00 50.11 463 THR A O 1
ATOM 3316 N N . ALA A 1 464 ? -35.425 25.462 12.708 1.00 50.58 464 ALA A N 1
ATOM 3317 C CA . ALA A 1 464 ? -35.892 26.750 13.225 1.00 51.31 464 ALA A CA 1
ATOM 3318 C C . ALA A 1 464 ? -37.358 27.059 12.917 1.00 57.35 464 ALA A C 1
ATOM 3319 O O . ALA A 1 464 ? -37.862 28.095 13.355 1.00 58.38 464 ALA A O 1
ATOM 3321 N N . THR A 1 465 ? -38.038 26.170 12.185 1.00 53.57 465 THR A N 1
ATOM 3322 C CA . THR A 1 465 ? -39.406 26.381 11.701 1.00 53.39 465 THR A CA 1
ATOM 3323 C C . THR A 1 465 ? -40.335 25.173 11.984 1.00 56.85 465 THR A C 1
ATOM 3324 O O . THR A 1 465 ? -39.878 24.040 11.796 1.00 56.52 465 THR A O 1
ATOM 3328 N N . PRO A 1 466 ? -41.655 25.378 12.285 1.00 52.97 466 PRO A N 1
ATOM 3329 C CA . PRO A 1 466 ? -42.591 24.235 12.390 1.00 52.46 466 PRO A CA 1
ATOM 3330 C C . PRO A 1 466 ? -43.082 23.841 10.980 1.00 54.12 466 PRO A C 1
ATOM 3331 O O . PRO A 1 466 ? -44.297 23.747 10.695 1.00 52.23 466 PRO A O 1
ATOM 3335 N N . ILE A 1 467 ? -42.104 23.593 10.082 1.00 49.38 467 ILE A N 1
ATOM 3336 C CA . ILE A 1 467 ? -42.283 23.329 8.655 1.00 47.32 467 ILE A CA 1
ATOM 3337 C C . ILE A 1 467 ? -43.142 22.044 8.348 1.00 49.80 467 ILE A C 1
ATOM 3338 O O . ILE A 1 467 ? -43.957 22.071 7.397 1.00 50.00 467 ILE A O 1
ATOM 3343 N N . GLY A 1 468 ? -42.992 21.003 9.152 1.00 43.26 468 GLY A N 1
ATOM 3344 C CA . GLY A 1 468 ? -43.707 19.750 8.954 1.00 41.64 468 GLY A CA 1
ATOM 3345 C C . GLY A 1 468 ? -43.066 18.883 7.885 1.00 44.02 468 GLY A C 1
ATOM 3346 O O . GLY A 1 468 ? -42.176 19.343 7.160 1.00 43.89 468 GLY A O 1
ATOM 3347 N N . ILE A 1 469 ? -43.531 17.627 7.761 1.00 39.61 469 ILE A N 1
ATOM 3348 C CA . ILE A 1 469 ? -42.982 16.625 6.827 1.00 38.92 469 ILE A CA 1
ATOM 3349 C C . ILE A 1 469 ? -43.136 17.063 5.368 1.00 42.45 469 ILE A C 1
ATOM 3350 O O . ILE A 1 469 ? -42.190 16.894 4.595 1.00 42.22 469 ILE A O 1
ATOM 3355 N N . LEU A 1 470 ? -44.302 17.601 5.027 1.00 37.99 470 LEU A N 1
ATOM 3356 C CA . LEU A 1 470 ? -44.603 18.064 3.682 1.00 37.52 470 LEU A CA 1
ATOM 3357 C C . LEU A 1 470 ? -43.733 19.248 3.294 1.00 43.15 470 LEU A C 1
ATOM 3358 O O . LEU A 1 470 ? -43.060 19.208 2.278 1.00 45.48 470 LEU A O 1
ATOM 3363 N N . GLY A 1 471 ? -43.776 20.312 4.086 1.00 37.79 471 GLY A N 1
ATOM 3364 C CA . GLY A 1 471 ? -42.927 21.475 3.839 1.00 36.93 471 GLY A CA 1
ATOM 3365 C C . GLY A 1 471 ? -41.457 21.085 3.717 1.00 39.14 471 GLY A C 1
ATOM 3366 O O . GLY A 1 471 ? -40.774 21.527 2.785 1.00 38.82 471 GLY A O 1
ATOM 3367 N N . PHE A 1 472 ? -40.962 20.202 4.609 1.00 35.08 472 PHE A N 1
ATOM 3368 C CA . PHE A 1 472 ? -39.541 19.785 4.558 1.00 35.28 472 PHE A CA 1
ATOM 3369 C C . PHE A 1 472 ? -39.195 19.022 3.276 1.00 39.28 472 PHE A C 1
ATOM 3370 O O . PHE A 1 472 ? -38.138 19.250 2.719 1.00 40.58 472 PHE A O 1
ATOM 3378 N N . ALA A 1 473 ? -40.119 18.196 2.778 1.00 35.67 473 ALA A N 1
ATOM 3379 C CA . ALA A 1 473 ? -39.976 17.457 1.537 1.00 35.22 473 ALA A CA 1
ATOM 3380 C C . ALA A 1 473 ? -40.003 18.415 0.335 1.00 40.53 473 ALA A C 1
ATOM 3381 O O . ALA A 1 473 ? -39.220 18.224 -0.597 1.00 41.55 473 ALA A O 1
ATOM 3383 N N . LEU A 1 474 ? -40.907 19.425 0.334 1.00 37.86 474 LEU A N 1
ATOM 3384 C CA . LEU A 1 474 ? -40.992 20.406 -0.760 1.00 37.86 474 LEU A CA 1
ATOM 3385 C C . LEU A 1 474 ? -39.712 21.263 -0.799 1.00 41.54 474 LEU A C 1
ATOM 3386 O O . LEU A 1 474 ? -39.221 21.567 -1.889 1.00 41.75 474 LEU A O 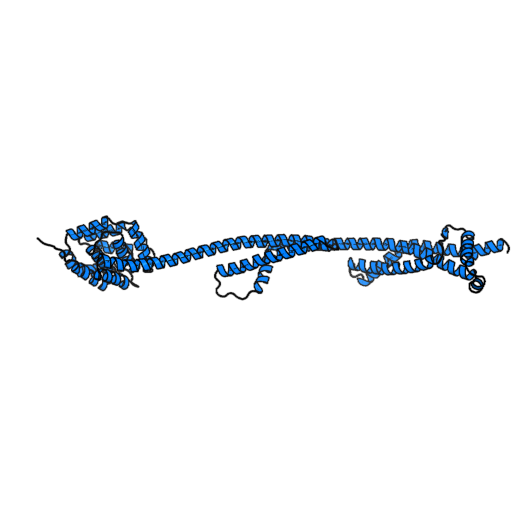1
ATOM 3391 N N . VAL A 1 475 ? -39.155 21.542 0.376 1.00 36.49 475 VAL A N 1
ATOM 3392 C CA . VAL A 1 475 ? -37.919 22.293 0.501 1.00 36.63 475 VAL A CA 1
ATOM 3393 C C . VAL A 1 475 ? -36.787 21.491 -0.131 1.00 42.39 475 VAL A C 1
ATOM 3394 O O . VAL A 1 475 ? -36.011 22.016 -0.909 1.00 44.84 475 VAL A O 1
ATOM 3398 N N . MET A 1 476 ? -36.701 20.217 0.216 1.00 37.71 476 MET A N 1
ATOM 3399 C CA . MET A 1 476 ? -35.691 19.324 -0.361 1.00 37.68 476 MET A CA 1
ATOM 3400 C C . MET A 1 476 ? -35.867 19.170 -1.843 1.00 42.98 476 MET A C 1
ATOM 3401 O O . MET A 1 476 ? -34.869 19.128 -2.545 1.00 44.22 476 MET A O 1
ATOM 3406 N N . ALA A 1 477 ? -37.124 19.148 -2.331 1.00 40.17 477 ALA A N 1
ATOM 3407 C CA . ALA A 1 477 ? -37.413 19.041 -3.765 1.00 39.77 477 ALA A CA 1
ATOM 3408 C C . ALA A 1 477 ? -36.909 20.272 -4.536 1.00 46.13 477 ALA A C 1
ATOM 3409 O O . ALA A 1 477 ? -36.209 20.146 -5.543 1.00 47.36 477 ALA A O 1
ATOM 3411 N N . VAL A 1 478 ? -37.194 21.434 -3.978 1.00 42.38 478 VAL A N 1
ATOM 3412 C CA . VAL A 1 478 ? -36.794 22.720 -4.515 1.00 41.87 478 VAL A CA 1
ATOM 3413 C C . VAL A 1 478 ? -35.256 22.888 -4.504 1.00 44.56 478 VAL A C 1
ATOM 3414 O O . VAL A 1 478 ? -34.674 23.328 -5.485 1.00 43.01 478 VAL A O 1
ATOM 3418 N N . THR A 1 479 ? -34.625 22.535 -3.386 1.00 40.53 479 THR A N 1
ATOM 3419 C CA . THR A 1 479 ? -33.152 22.530 -3.206 1.00 39.70 479 THR A CA 1
ATOM 3420 C C . THR A 1 479 ? -32.510 21.546 -4.214 1.00 44.82 479 THR A C 1
ATOM 3421 O O . THR A 1 479 ? -31.505 21.880 -4.828 1.00 44.16 479 THR A O 1
ATOM 3425 N N . GLY A 1 480 ? -33.108 20.352 -4.356 1.00 43.01 480 GLY A N 1
ATOM 3426 C CA . GLY A 1 480 ? -32.662 19.293 -5.256 1.00 42.76 480 GLY A CA 1
ATOM 3427 C C . GLY A 1 480 ? -32.647 19.695 -6.722 1.00 45.60 480 GLY A C 1
ATOM 3428 O O . GLY A 1 480 ? -31.727 19.316 -7.442 1.00 46.11 480 GLY A O 1
ATOM 3429 N N . ALA A 1 481 ? -33.652 20.472 -7.180 1.00 40.29 481 ALA A N 1
ATOM 3430 C CA . ALA A 1 481 ? -33.725 21.004 -8.561 1.00 39.61 481 ALA A CA 1
ATOM 3431 C C . ALA A 1 481 ? -32.524 21.930 -8.866 1.00 45.89 481 ALA A C 1
ATOM 3432 O O . ALA A 1 481 ? -32.143 22.117 -10.021 1.00 45.24 481 ALA A O 1
ATOM 3434 N N . MET A 1 482 ? -31.935 22.495 -7.814 1.00 45.29 482 MET A N 1
ATOM 3435 C CA . MET A 1 482 ? -30.814 23.422 -7.903 1.00 47.21 482 MET A CA 1
ATOM 3436 C C . MET A 1 482 ? -29.463 22.700 -7.883 1.00 50.46 482 MET A C 1
ATOM 3437 O O . MET A 1 482 ? -28.418 23.339 -8.047 1.00 48.44 482 MET A O 1
ATOM 3442 N N . ILE A 1 483 ? -29.496 21.363 -7.672 1.00 47.54 483 ILE A N 1
ATOM 3443 C CA . ILE A 1 483 ? -28.308 20.523 -7.542 1.00 47.60 483 ILE A CA 1
ATOM 3444 C C . ILE A 1 483 ? -28.187 19.494 -8.665 1.00 54.59 483 ILE A C 1
ATOM 3445 O O . ILE A 1 483 ? -27.282 19.593 -9.496 1.00 55.50 483 ILE A O 1
ATOM 3450 N N . ASP A 1 484 ? -29.102 18.518 -8.686 1.00 51.99 484 ASP A N 1
ATOM 3451 C CA . ASP A 1 484 ? -29.097 17.402 -9.620 1.00 52.20 484 ASP A CA 1
ATOM 3452 C C . ASP A 1 484 ? -30.525 16.996 -9.910 1.00 55.67 484 ASP A C 1
ATOM 3453 O O . ASP A 1 484 ? -31.345 16.969 -8.991 1.00 54.55 484 ASP A O 1
ATOM 3458 N N . GLU A 1 485 ? -30.794 16.614 -11.171 1.00 53.85 485 GLU A N 1
ATOM 3459 C CA . GLU A 1 485 ? -32.086 16.122 -11.655 1.00 55.40 485 GLU A CA 1
ATOM 3460 C C . GLU A 1 485 ? -32.564 14.884 -10.890 1.00 59.65 485 GLU A C 1
ATOM 3461 O O . GLU A 1 485 ? -33.753 14.800 -10.592 1.00 59.63 485 GLU A O 1
ATOM 3467 N N . ASP A 1 486 ? -31.653 13.925 -10.581 1.00 56.96 486 ASP A N 1
ATOM 3468 C CA . ASP A 1 486 ? -32.003 12.697 -9.852 1.00 56.86 486 ASP A CA 1
ATOM 3469 C C . ASP A 1 486 ? -32.338 12.981 -8.392 1.00 56.94 486 ASP A C 1
ATOM 3470 O O . ASP A 1 486 ? -33.151 12.259 -7.816 1.00 56.20 486 ASP A O 1
ATOM 3475 N N . LEU A 1 487 ? -31.792 14.075 -7.824 1.00 51.05 487 LEU A N 1
ATOM 3476 C CA . LEU A 1 487 ? -32.127 14.487 -6.460 1.00 49.99 487 LEU A CA 1
ATOM 3477 C C . LEU A 1 487 ? -33.519 15.118 -6.416 1.00 53.71 487 LEU A C 1
ATOM 3478 O O . LEU A 1 487 ? -34.241 14.920 -5.438 1.00 53.65 487 LEU A O 1
ATOM 3483 N N . LEU A 1 488 ? -33.913 15.826 -7.501 1.00 49.30 488 LEU A N 1
ATOM 3484 C CA . LEU A 1 488 ? -35.241 16.421 -7.669 1.00 48.13 488 LEU A CA 1
ATOM 3485 C C . LEU A 1 488 ? -36.285 15.308 -7.777 1.00 53.01 488 LEU A C 1
ATOM 3486 O O . LEU A 1 488 ? -37.267 15.356 -7.036 1.00 53.97 488 LEU A O 1
ATOM 3491 N N . GLU A 1 489 ? -36.067 14.326 -8.682 1.00 47.61 489 GLU A N 1
ATOM 3492 C CA . GLU A 1 489 ? -36.934 13.166 -8.888 1.00 46.96 489 GLU A CA 1
ATOM 3493 C C . GLU A 1 489 ? -37.224 12.409 -7.594 1.00 47.62 489 GLU A C 1
ATOM 3494 O O . GLU A 1 489 ? -38.386 12.135 -7.297 1.00 47.37 489 GLU A O 1
ATOM 3500 N N . LYS A 1 490 ? -36.168 12.092 -6.819 1.00 42.06 490 LYS A N 1
ATOM 3501 C CA . LYS A 1 490 ? -36.264 11.397 -5.538 1.00 40.96 490 LYS A CA 1
ATOM 3502 C C . LYS A 1 490 ? -37.101 12.179 -4.521 1.00 45.06 490 LYS A C 1
ATOM 3503 O O . LYS A 1 490 ? -37.930 11.584 -3.839 1.00 44.14 490 LYS A O 1
ATOM 3509 N N . ALA A 1 491 ? -36.883 13.509 -4.424 1.00 42.46 491 ALA A N 1
ATOM 3510 C CA . ALA A 1 491 ? -37.588 14.347 -3.460 1.00 42.01 491 ALA A CA 1
ATOM 3511 C C . ALA A 1 491 ? -39.014 14.544 -3.908 1.00 45.21 491 ALA A C 1
ATOM 3512 O O . ALA A 1 491 ? -39.923 14.478 -3.083 1.00 43.92 491 ALA A O 1
ATOM 3514 N N . ASN A 1 492 ? -39.214 14.721 -5.228 1.00 42.28 492 ASN A N 1
ATOM 3515 C CA . ASN A 1 492 ? -40.520 14.848 -5.852 1.00 42.83 492 ASN A CA 1
ATOM 3516 C C . ASN A 1 492 ? -41.381 13.608 -5.556 1.00 49.61 492 ASN A C 1
ATOM 3517 O O . ASN A 1 492 ? -42.563 13.760 -5.254 1.00 50.85 492 ASN A O 1
ATOM 3522 N N . ASN A 1 493 ? -40.776 12.391 -5.574 1.00 47.16 493 ASN A N 1
ATOM 3523 C CA . ASN A 1 493 ? -41.464 11.137 -5.244 1.00 46.70 493 ASN A CA 1
ATOM 3524 C C . ASN A 1 493 ? -41.912 11.169 -3.794 1.00 49.02 493 ASN A C 1
ATOM 3525 O O . ASN A 1 493 ? -43.081 10.909 -3.537 1.00 49.17 493 ASN A O 1
ATOM 3530 N N . LEU A 1 494 ? -41.019 11.570 -2.864 1.00 42.89 494 LEU A N 1
ATOM 3531 C CA . LEU A 1 494 ? -41.352 11.691 -1.439 1.00 41.72 494 LEU A CA 1
ATOM 3532 C C . LEU A 1 494 ? -42.523 12.653 -1.185 1.00 49.13 494 LEU A C 1
ATOM 3533 O O . LEU A 1 494 ? -43.386 12.315 -0.389 1.00 48.74 494 LEU A O 1
ATOM 3538 N N . VAL A 1 495 ? -42.561 13.827 -1.861 1.00 47.11 495 VAL A N 1
ATOM 3539 C CA . VAL A 1 495 ? -43.654 14.808 -1.718 1.00 47.60 495 VAL A CA 1
ATOM 3540 C C . VAL A 1 495 ? -44.985 14.123 -2.079 1.00 52.79 495 VAL A C 1
ATOM 3541 O O . VAL A 1 495 ? -45.885 14.079 -1.249 1.00 51.33 495 VAL A O 1
ATOM 3545 N N . ILE A 1 496 ? -45.043 13.522 -3.256 1.00 51.26 496 ILE A N 1
ATOM 3546 C CA . ILE A 1 496 ? -46.244 12.864 -3.730 1.00 52.23 496 ILE A CA 1
ATOM 3547 C C . ILE A 1 496 ? -46.646 11.729 -2.811 1.00 55.09 496 ILE A C 1
ATOM 3548 O O . ILE A 1 496 ? -47.819 11.516 -2.552 1.00 54.34 496 ILE A O 1
ATOM 3553 N N . SER A 1 497 ? -45.647 10.976 -2.372 1.00 51.42 497 SER A N 1
ATOM 3554 C CA . SER A 1 497 ? -45.834 9.849 -1.476 1.00 51.72 497 SER A CA 1
ATOM 3555 C C . SER A 1 497 ? -46.366 10.350 -0.148 1.00 56.88 497 SER A C 1
ATOM 3556 O O . SER A 1 497 ? -47.168 9.692 0.494 1.00 58.51 497 SER A O 1
ATOM 3559 N N . ILE A 1 498 ? -45.932 11.539 0.247 1.00 50.73 498 ILE A N 1
ATOM 3560 C CA . ILE A 1 498 ? -46.361 12.133 1.505 1.00 49.61 498 ILE A CA 1
ATOM 3561 C C . ILE A 1 498 ? -47.787 12.597 1.389 1.00 53.32 498 ILE A C 1
ATOM 3562 O O . ILE A 1 498 ? -48.487 12.734 2.379 1.00 53.10 498 ILE A O 1
ATOM 3567 N N . LEU A 1 499 ? -48.271 12.759 0.170 1.00 48.84 499 LEU A N 1
ATOM 3568 C CA . LEU A 1 499 ? -49.636 13.215 -0.005 1.00 49.84 499 LEU A CA 1
ATOM 3569 C C . LEU A 1 499 ? -50.695 12.095 0.093 1.00 57.64 499 LEU A C 1
ATOM 3570 O O . LEU A 1 499 ? -51.298 11.674 -0.884 1.00 58.75 499 LEU A O 1
ATOM 3575 N N . GLU A 1 500 ? -50.860 11.647 1.336 1.00 54.75 500 GLU A N 1
ATOM 3576 C CA . GLU A 1 500 ? -51.814 10.676 1.847 1.00 52.61 500 GLU A CA 1
ATOM 3577 C C . GLU A 1 500 ? -52.873 11.480 2.640 1.00 51.49 500 GLU A C 1
ATOM 3578 O O . GLU A 1 500 ? -53.473 10.978 3.581 1.00 49.72 500 GLU A O 1
ATOM 3584 N N . HIS A 1 501 ? -52.988 12.765 2.316 1.00 43.71 501 HIS A N 1
ATOM 3585 C CA . HIS A 1 501 ? -53.903 13.695 2.905 1.00 42.67 501 HIS A CA 1
ATOM 3586 C C . HIS A 1 501 ? -55.305 13.429 2.426 1.00 43.03 501 HIS A C 1
ATOM 3587 O O . HIS A 1 501 ? -55.506 12.925 1.329 1.00 41.53 501 HIS A O 1
ATOM 3594 N N . HIS A 1 502 ? -56.275 13.786 3.251 1.00 40.24 502 HIS A N 1
ATOM 3595 C CA . HIS A 1 502 ? -57.655 13.616 2.882 1.00 40.17 502 HIS A CA 1
ATOM 3596 C C . HIS A 1 502 ? -58.043 14.873 2.144 1.00 47.10 502 HIS A C 1
ATOM 3597 O O . HIS A 1 502 ? -58.384 15.871 2.750 1.00 48.16 502 HIS A O 1
ATOM 3604 N N . HIS A 1 503 ? -58.007 14.807 0.824 1.00 44.26 503 HIS A N 1
ATOM 3605 C CA . HIS A 1 503 ? -58.354 15.944 -0.003 1.00 43.15 503 HIS A CA 1
ATOM 3606 C C . HIS A 1 503 ? -59.729 15.728 -0.616 1.00 48.64 503 HIS A C 1
ATOM 3607 O O . HIS A 1 503 ? -59.834 15.357 -1.776 1.00 48.69 503 HIS A O 1
ATOM 3614 N N . HIS A 1 504 ? -60.829 15.891 0.106 1.00 44.28 504 HIS A N 1
ATOM 3615 C CA . HIS A 1 504 ? -62.123 15.628 -0.556 1.00 42.15 504 HIS A CA 1
ATOM 3616 C C . HIS A 1 504 ? -63.313 16.432 -0.148 1.00 48.91 504 HIS A C 1
ATOM 3617 O O . HIS A 1 504 ? -63.246 17.306 0.702 1.00 49.92 504 HIS A O 1
ATOM 3624 N N . HIS A 1 505 ? -64.411 16.093 -0.804 1.00 45.59 505 HIS A N 1
ATOM 3625 C CA . HIS A 1 505 ? -65.693 16.693 -0.573 1.00 52.39 505 HIS A CA 1
ATOM 3626 C C . HIS A 1 505 ? -66.414 15.903 0.517 1.00 93.68 505 HIS A C 1
ATOM 3627 O O . HIS A 1 505 ? -65.896 14.914 1.032 1.00 52.71 505 HIS A O 1
#